Protein AF-A0A451A2F9-F1 (afdb_monomer_lite)

Structure (mmCIF, N/CA/C/O backbone):
data_AF-A0A451A2F9-F1
#
_entry.id   AF-A0A451A2F9-F1
#
loop_
_atom_site.group_PDB
_atom_site.id
_atom_site.type_symbol
_atom_site.label_atom_id
_atom_site.label_alt_id
_atom_site.label_comp_id
_atom_site.label_asym_id
_atom_site.label_entity_id
_atom_site.label_seq_id
_atom_site.pdbx_PDB_ins_code
_atom_site.Cartn_x
_atom_site.Cartn_y
_atom_site.Cartn_z
_atom_site.occupancy
_atom_site.B_iso_or_equiv
_atom_site.auth_seq_id
_atom_site.auth_comp_id
_atom_site.auth_asym_id
_atom_site.auth_atom_id
_atom_site.pdbx_PDB_model_num
ATOM 1 N N . MET A 1 1 ? -112.241 -19.550 176.384 1.00 46.16 1 MET A N 1
ATOM 2 C CA . MET A 1 1 ? -113.035 -20.553 177.137 1.00 46.16 1 MET A CA 1
ATOM 3 C C . MET A 1 1 ? -113.173 -20.049 178.561 1.00 46.16 1 MET A C 1
ATOM 5 O O . MET A 1 1 ? -112.266 -19.333 178.970 1.00 46.16 1 MET A O 1
ATOM 9 N N . PRO A 1 2 ? -114.298 -20.302 179.256 1.00 43.31 2 PRO A N 1
ATOM 10 C CA . PRO A 1 2 ? -114.587 -19.629 180.514 1.00 43.31 2 PRO A CA 1
ATOM 11 C C . PRO A 1 2 ? -113.474 -19.958 181.503 1.00 43.31 2 PRO A C 1
ATOM 13 O O . PRO A 1 2 ? -113.137 -21.129 181.680 1.00 43.31 2 PRO A O 1
ATOM 16 N N . THR A 1 3 ? -112.891 -18.917 182.098 1.00 51.66 3 THR A N 1
ATOM 17 C CA . THR A 1 3 ? -112.155 -19.012 183.354 1.00 51.66 3 THR A CA 1
ATOM 18 C C . THR A 1 3 ? -112.992 -19.906 184.251 1.00 51.66 3 THR A C 1
ATOM 20 O O . THR A 1 3 ? -114.132 -19.566 184.569 1.00 51.66 3 THR A O 1
ATOM 23 N N . ALA A 1 4 ? -112.500 -21.112 184.545 1.00 53.78 4 ALA A N 1
ATOM 24 C CA . ALA A 1 4 ? -113.152 -21.966 185.517 1.00 53.78 4 ALA A CA 1
ATOM 25 C C . ALA A 1 4 ? -113.105 -21.163 186.812 1.00 53.78 4 ALA A C 1
ATOM 27 O O . ALA A 1 4 ? -112.044 -21.056 187.419 1.00 53.78 4 ALA A O 1
ATOM 28 N N . ALA A 1 5 ? -114.210 -20.476 187.123 1.00 56.47 5 ALA A N 1
ATOM 29 C CA . ALA A 1 5 ? -114.304 -19.598 188.269 1.00 56.47 5 ALA A CA 1
ATOM 30 C C . ALA A 1 5 ? -113.934 -20.468 189.452 1.00 56.47 5 ALA A C 1
ATOM 32 O O . ALA A 1 5 ? -114.645 -21.430 189.752 1.00 56.47 5 ALA A O 1
ATOM 33 N N . PHE A 1 6 ? -112.752 -20.208 190.008 1.00 66.31 6 PHE A N 1
ATOM 34 C CA . PHE A 1 6 ? -112.231 -21.022 191.075 1.00 66.31 6 PHE A CA 1
ATOM 35 C C . PHE A 1 6 ? -113.245 -20.940 192.207 1.00 66.31 6 PHE A C 1
ATOM 37 O O . PHE A 1 6 ? -113.448 -19.879 192.803 1.00 66.31 6 PHE A O 1
ATOM 44 N N . ASP A 1 7 ? -113.970 -22.038 192.409 1.00 71.31 7 ASP A N 1
ATOM 45 C CA . ASP A 1 7 ? -115.039 -22.101 193.385 1.00 71.31 7 ASP A CA 1
ATOM 46 C C . ASP A 1 7 ? -114.384 -22.209 194.752 1.00 71.31 7 ASP A C 1
ATOM 48 O O . ASP A 1 7 ? -114.129 -23.300 195.275 1.00 71.31 7 ASP A O 1
ATOM 52 N N . THR A 1 8 ? -114.089 -21.029 195.295 1.00 66.25 8 THR A N 1
ATOM 53 C CA . THR A 1 8 ? -113.540 -20.836 196.633 1.00 66.25 8 THR A CA 1
ATOM 54 C C . THR A 1 8 ? -114.280 -21.726 197.627 1.00 66.25 8 THR A C 1
ATOM 56 O O . THR A 1 8 ? -113.644 -22.393 198.425 1.00 66.25 8 THR A O 1
ATOM 59 N N . LEU A 1 9 ? -115.606 -21.862 197.507 1.00 65.31 9 LEU A N 1
ATOM 60 C CA . LEU A 1 9 ? -116.447 -22.588 198.455 1.00 65.31 9 LEU A CA 1
ATOM 61 C C . LEU A 1 9 ? -116.196 -24.099 198.430 1.00 65.31 9 LEU A C 1
ATOM 63 O O . LEU A 1 9 ? -116.117 -24.744 199.479 1.00 65.31 9 LEU A O 1
ATOM 67 N N . ARG A 1 10 ? -116.041 -24.674 197.234 1.00 71.19 10 ARG A N 1
ATOM 68 C CA . ARG A 1 10 ? -115.746 -26.105 197.082 1.00 71.19 10 ARG A CA 1
ATOM 69 C C . ARG A 1 10 ? -114.319 -26.431 197.522 1.00 71.19 10 ARG A C 1
ATOM 71 O O . ARG A 1 10 ? -114.096 -27.484 198.118 1.00 71.19 10 ARG A O 1
ATOM 78 N N . PHE A 1 11 ? -113.377 -25.523 197.270 1.00 68.88 11 PHE A N 1
ATOM 79 C CA . PHE A 1 11 ? -111.975 -25.689 197.647 1.00 68.88 11 PHE A CA 1
ATOM 80 C C . PHE A 1 11 ? -111.733 -25.509 199.154 1.00 68.88 11 PHE A C 1
ATOM 82 O O . PHE A 1 11 ? -111.054 -26.344 199.751 1.00 68.88 11 PHE A O 1
ATOM 89 N N . THR A 1 12 ? -112.368 -24.526 199.806 1.00 68.94 12 THR A N 1
ATOM 90 C CA . THR A 1 12 ? -112.341 -24.388 201.275 1.00 68.94 12 THR A CA 1
ATOM 91 C C . THR A 1 12 ? -112.866 -25.654 201.942 1.00 68.94 12 THR A C 1
ATOM 93 O O . THR A 1 12 ? -112.258 -26.160 202.882 1.00 68.94 12 THR A O 1
ATOM 96 N N . LYS A 1 13 ? -113.963 -26.216 201.417 1.00 69.62 13 LYS A N 1
ATOM 97 C CA . LYS A 1 13 ? -114.575 -27.439 201.950 1.00 69.62 13 LYS A CA 1
ATOM 98 C C . LYS A 1 13 ? -113.625 -28.638 201.879 1.00 69.62 13 LYS A C 1
ATOM 100 O O . LYS A 1 13 ? -113.494 -29.369 202.852 1.00 69.62 13 LYS A O 1
ATOM 105 N N . HIS A 1 14 ? -112.889 -28.774 200.777 1.00 71.00 14 HIS A N 1
ATOM 106 C CA . HIS A 1 14 ? -111.874 -29.817 200.632 1.00 71.00 14 HIS A CA 1
ATOM 107 C C . HIS A 1 14 ? -110.682 -29.652 201.589 1.00 71.00 14 HIS A C 1
ATOM 109 O O . HIS A 1 14 ? -110.182 -30.649 202.109 1.00 71.00 14 HIS A O 1
ATOM 115 N N . LEU A 1 15 ? -110.231 -28.419 201.844 1.00 67.62 15 LEU A N 1
ATOM 116 C CA . LEU A 1 15 ? -109.148 -28.142 202.797 1.00 67.62 15 LEU A CA 1
ATOM 117 C C . LEU A 1 15 ? -109.575 -28.387 204.254 1.00 67.62 15 LEU A C 1
ATOM 119 O O . LEU A 1 15 ? -108.762 -28.820 205.071 1.00 67.62 15 LEU A O 1
ATOM 123 N N . VAL A 1 16 ? -110.851 -28.161 204.574 1.00 63.22 16 VAL A N 1
ATOM 124 C CA . VAL A 1 16 ? -111.432 -28.454 205.895 1.00 63.22 16 VAL A CA 1
ATOM 125 C C . VAL A 1 16 ? -111.573 -29.955 206.129 1.00 63.22 16 VAL A C 1
ATOM 127 O O . VAL A 1 16 ? -111.167 -30.437 207.185 1.00 63.22 16 VAL A O 1
ATOM 130 N N . ASP A 1 17 ? -112.082 -30.706 205.151 1.00 73.88 17 ASP A N 1
ATOM 131 C CA . ASP A 1 17 ? -112.248 -32.163 205.271 1.00 73.88 17 ASP A CA 1
ATOM 132 C C . ASP A 1 17 ? -110.896 -32.894 205.458 1.00 73.88 17 ASP A C 1
ATOM 134 O O . ASP A 1 17 ? -110.855 -34.019 205.953 1.00 73.88 17 ASP A O 1
ATOM 138 N N . ALA A 1 18 ? -109.776 -32.232 205.136 1.00 67.62 18 ALA A N 1
ATOM 139 C CA . ALA A 1 18 ? -108.408 -32.694 205.382 1.00 67.62 18 ALA A CA 1
ATOM 140 C C . ALA A 1 18 ? -107.827 -32.302 206.765 1.00 67.62 18 ALA A C 1
ATOM 142 O O . ALA A 1 18 ? -106.676 -32.631 207.054 1.00 67.62 18 ALA A O 1
ATOM 143 N N . GLY A 1 19 ? -108.594 -31.625 207.632 1.00 60.12 19 GLY A N 1
ATOM 144 C CA . GLY A 1 19 ? -108.232 -31.353 209.033 1.00 60.12 19 GLY A CA 1
ATOM 145 C C . GLY A 1 19 ? -107.694 -29.948 209.354 1.00 60.12 19 GLY A C 1
ATOM 146 O O . GLY A 1 19 ? -107.186 -29.742 210.457 1.00 60.12 19 GLY A O 1
ATOM 147 N N . MET A 1 20 ? -107.794 -28.969 208.444 1.00 68.06 20 MET A N 1
ATOM 148 C CA . MET A 1 20 ? -107.367 -27.579 208.696 1.00 68.06 20 MET A CA 1
ATOM 149 C C . MET A 1 20 ? -108.430 -26.749 209.440 1.00 68.06 20 MET A C 1
ATOM 151 O O . MET A 1 20 ? -109.627 -26.863 209.183 1.00 68.06 20 MET A O 1
ATOM 155 N N . ALA A 1 21 ? -107.995 -25.857 210.338 1.00 65.38 21 ALA A N 1
ATOM 156 C CA . ALA A 1 21 ? -108.890 -24.948 211.058 1.00 65.38 21 ALA A CA 1
ATOM 157 C C . ALA A 1 21 ? -109.562 -23.949 210.098 1.00 65.38 21 ALA A C 1
ATOM 159 O O . ALA A 1 21 ? -108.891 -23.367 209.251 1.00 65.38 21 ALA A O 1
ATOM 160 N N . LEU A 1 22 ? -110.867 -23.700 210.268 1.00 70.56 22 LEU A N 1
ATOM 161 C CA . LEU A 1 22 ? -111.708 -22.936 209.330 1.00 70.56 22 LEU A CA 1
ATOM 162 C C . LEU A 1 22 ? -111.105 -21.584 208.895 1.00 70.56 22 LEU A C 1
ATOM 164 O O . LEU A 1 22 ? -111.068 -21.300 207.706 1.00 70.56 22 LEU A O 1
ATOM 168 N N . LYS A 1 23 ? -110.545 -20.799 209.830 1.00 65.81 23 LYS A N 1
ATOM 169 C CA . LYS A 1 23 ? -109.864 -19.522 209.522 1.00 65.81 23 LYS A CA 1
ATOM 170 C C . LYS A 1 23 ? -108.647 -19.678 208.603 1.00 65.81 23 LYS A C 1
ATOM 172 O O . LYS A 1 23 ? -108.349 -18.782 207.827 1.00 65.81 23 LYS A O 1
ATOM 177 N N . ILE A 1 24 ? -107.927 -20.792 208.711 1.00 62.09 24 ILE A N 1
ATOM 178 C CA . ILE A 1 24 ? -106.762 -21.100 207.873 1.00 62.09 24 ILE A CA 1
ATOM 179 C C . ILE A 1 24 ? -107.228 -21.663 206.528 1.00 62.09 24 ILE A C 1
ATOM 181 O O . ILE A 1 24 ? -106.647 -21.325 205.504 1.00 62.09 24 ILE A O 1
ATOM 185 N N . ALA A 1 25 ? -108.294 -22.467 206.501 1.00 65.56 25 ALA A N 1
ATOM 186 C CA . ALA A 1 25 ? -108.869 -22.980 205.260 1.00 65.56 25 ALA A CA 1
ATOM 187 C C . ALA A 1 25 ? -109.476 -21.860 204.400 1.00 65.56 25 ALA A C 1
ATOM 189 O O . ALA A 1 25 ? -109.228 -21.837 203.197 1.00 65.56 25 ALA A O 1
ATOM 190 N N . GLU A 1 26 ? -110.209 -20.915 205.004 1.00 68.94 26 GLU A N 1
ATOM 191 C CA . GLU A 1 26 ? -110.671 -19.699 204.319 1.00 68.94 26 GLU A CA 1
ATOM 192 C C . GLU A 1 26 ? -109.478 -18.901 203.791 1.00 68.94 26 GLU A C 1
ATOM 194 O O . GLU A 1 26 ? -109.417 -18.662 202.591 1.00 68.94 26 GLU A O 1
ATOM 199 N N . ALA A 1 27 ? -108.468 -18.623 204.626 1.00 61.19 27 ALA A N 1
ATOM 200 C CA . ALA A 1 27 ? -107.262 -17.909 204.197 1.00 61.19 27 ALA A CA 1
ATOM 201 C C . ALA A 1 27 ? -106.480 -18.629 203.078 1.00 61.19 27 ALA A C 1
ATOM 203 O O . ALA A 1 27 ? -105.900 -17.981 202.214 1.00 61.19 27 ALA A O 1
ATOM 204 N N . THR A 1 28 ? -106.469 -19.965 203.055 1.00 62.22 28 THR A N 1
ATOM 205 C CA . THR A 1 28 ? -105.763 -20.757 202.030 1.00 62.22 28 THR A CA 1
ATOM 206 C C . THR A 1 28 ? -106.552 -20.815 200.723 1.00 62.22 28 THR A C 1
ATOM 208 O O . THR A 1 28 ? -105.966 -20.757 199.643 1.00 62.22 28 THR A O 1
ATOM 211 N N . ALA A 1 29 ? -107.881 -20.908 200.796 1.00 65.75 29 ALA A N 1
ATOM 212 C CA . ALA A 1 29 ? -108.735 -20.823 199.617 1.00 65.75 29 ALA A CA 1
ATOM 213 C C . ALA A 1 29 ? -108.722 -19.413 199.013 1.00 65.75 29 ALA A C 1
ATOM 215 O O . ALA A 1 29 ? -108.728 -19.273 197.790 1.00 65.75 29 ALA A O 1
ATOM 216 N N . GLU A 1 30 ? -108.642 -18.386 199.859 1.00 64.38 30 GLU A N 1
ATOM 217 C CA . GLU A 1 30 ? -108.494 -16.993 199.449 1.00 64.38 30 GLU A CA 1
ATOM 218 C C . GLU A 1 30 ? -107.115 -16.753 198.808 1.00 64.38 30 GLU A C 1
ATOM 220 O O . GLU A 1 30 ? -107.062 -16.248 197.689 1.00 64.38 30 GLU A O 1
ATOM 225 N N . ALA A 1 31 ? -106.027 -17.271 199.394 1.00 62.06 31 ALA A N 1
ATOM 226 C CA . ALA A 1 31 ? -104.686 -17.227 198.796 1.00 62.06 31 ALA A CA 1
ATOM 227 C C . ALA A 1 31 ? -104.577 -18.002 197.464 1.00 62.06 31 ALA A C 1
ATOM 229 O O . ALA A 1 31 ? -103.894 -17.556 196.543 1.00 62.06 31 ALA A O 1
ATOM 230 N N . PHE A 1 32 ? -105.255 -19.150 197.314 1.00 65.81 32 PHE A N 1
ATOM 231 C CA . PHE A 1 32 ? -105.267 -19.882 196.038 1.00 65.81 32 PHE A CA 1
ATOM 232 C C . PHE A 1 32 ? -106.096 -19.157 194.974 1.00 65.81 32 PHE A C 1
ATOM 234 O O . PHE A 1 32 ? -105.711 -19.133 193.806 1.00 65.81 32 PHE A O 1
ATOM 241 N N . LYS A 1 33 ? -107.223 -18.544 195.359 1.00 67.75 33 LYS A N 1
ATOM 242 C CA . LYS A 1 33 ? -108.003 -17.700 194.448 1.00 67.75 33 LYS A CA 1
ATOM 243 C C . LYS A 1 33 ? -107.161 -16.524 193.946 1.00 67.75 33 LYS A C 1
ATOM 245 O O . LYS A 1 33 ? -107.204 -16.238 192.752 1.00 67.75 33 LYS A O 1
ATOM 250 N N . GLU A 1 34 ? -106.381 -15.904 194.829 1.00 62.16 34 GLU A N 1
ATOM 251 C CA . GLU A 1 34 ? -105.467 -14.806 194.497 1.00 62.16 34 GLU A CA 1
ATOM 252 C C . GLU A 1 34 ? -104.353 -15.277 193.538 1.00 62.16 34 GLU A C 1
ATOM 254 O O . GLU A 1 34 ? -104.228 -14.740 192.437 1.00 62.16 34 GLU A O 1
ATOM 259 N N . ALA A 1 35 ? -103.664 -16.384 193.844 1.00 60.75 35 ALA A N 1
ATOM 260 C CA . ALA A 1 35 ? -102.632 -16.962 192.971 1.00 60.75 35 ALA A CA 1
ATOM 261 C C . ALA A 1 35 ? -103.170 -17.444 191.607 1.00 60.75 35 ALA A C 1
ATOM 263 O O . ALA A 1 35 ? -102.496 -17.333 190.584 1.00 60.75 35 ALA A O 1
ATOM 264 N N . SER A 1 36 ? -104.400 -17.967 191.564 1.00 59.41 36 SER A N 1
ATOM 265 C CA . SER A 1 36 ? -105.044 -18.397 190.317 1.00 59.41 36 SER A CA 1
ATOM 266 C C . SER A 1 36 ? -105.533 -17.225 189.461 1.00 59.41 36 SER A C 1
ATOM 268 O O . SER A 1 36 ? -105.782 -17.435 188.274 1.00 59.41 36 SER A O 1
ATOM 270 N N . SER A 1 37 ? -105.703 -16.028 190.029 1.00 59.81 37 SER A N 1
ATOM 271 C CA . SER A 1 37 ? -106.072 -14.828 189.268 1.00 59.81 37 SER A CA 1
ATOM 272 C C . SER A 1 37 ? -104.880 -14.110 188.624 1.00 59.81 37 SER A C 1
ATOM 274 O O . SER A 1 37 ? -105.091 -13.322 187.707 1.00 59.81 37 SER A O 1
ATOM 276 N N . GLU A 1 38 ? -103.647 -14.414 189.045 1.00 57.16 38 GLU A N 1
ATOM 277 C CA . GLU A 1 38 ? -102.418 -13.828 188.481 1.00 57.16 38 GLU A CA 1
ATOM 278 C C . GLU A 1 38 ? -101.823 -14.619 187.297 1.00 57.16 38 GLU A C 1
ATOM 280 O O . GLU A 1 38 ? -100.952 -14.110 186.593 1.00 57.16 38 GLU A O 1
ATOM 285 N N . ALA A 1 39 ? -102.285 -15.845 187.029 1.00 60.06 39 ALA A N 1
ATOM 286 C CA . ALA A 1 39 ? -101.851 -16.621 185.868 1.00 60.06 39 ALA A CA 1
ATOM 287 C C . ALA A 1 39 ? -102.751 -16.340 184.649 1.00 60.06 39 ALA A C 1
ATOM 289 O O . ALA A 1 39 ? -103.914 -16.741 184.643 1.00 60.06 39 ALA A O 1
ATOM 290 N N . ASP A 1 40 ? -102.205 -15.704 183.604 1.00 58.38 40 ASP A N 1
ATOM 291 C CA . ASP A 1 40 ? -102.887 -15.457 182.320 1.00 58.38 40 ASP A CA 1
ATOM 292 C C . ASP A 1 40 ? -102.388 -16.439 181.228 1.00 58.38 40 ASP A C 1
ATOM 294 O O . ASP A 1 40 ? -101.374 -16.186 180.571 1.00 58.38 40 ASP A O 1
ATOM 298 N N . PRO A 1 41 ? -103.000 -17.630 181.069 1.00 64.38 41 PRO A N 1
ATOM 299 C CA . PRO A 1 41 ? -102.570 -18.624 180.088 1.00 64.38 41 PRO A CA 1
ATOM 300 C C . PRO A 1 41 ? -102.963 -18.239 178.653 1.00 64.38 41 PRO A C 1
ATOM 302 O O . PRO A 1 41 ? -104.096 -17.840 178.388 1.00 64.38 41 PRO A O 1
ATOM 305 N N . ALA A 1 42 ? -102.037 -18.452 177.711 1.00 64.31 42 ALA A N 1
ATOM 306 C CA . ALA A 1 42 ? -102.229 -18.181 176.285 1.00 64.31 42 ALA A CA 1
ATOM 307 C C . ALA A 1 42 ? -103.520 -18.805 175.723 1.00 64.31 42 ALA A C 1
ATOM 309 O O . ALA A 1 42 ? -103.906 -19.935 176.047 1.00 64.31 42 ALA A O 1
ATOM 310 N N . THR A 1 43 ? -104.182 -18.055 174.847 1.00 64.19 43 THR A N 1
ATOM 311 C CA . THR A 1 43 ? -105.525 -18.357 174.358 1.00 64.19 43 THR A CA 1
ATOM 312 C C . THR A 1 43 ? -105.496 -19.167 173.060 1.00 64.19 43 THR A C 1
ATOM 314 O O . THR A 1 43 ? -104.494 -19.265 172.355 1.00 64.19 43 THR A O 1
ATOM 317 N N . ARG A 1 44 ? -106.642 -19.744 172.679 1.00 71.06 44 ARG A N 1
ATOM 318 C CA . ARG A 1 44 ? -106.803 -20.446 171.392 1.00 71.06 44 ARG A CA 1
ATOM 319 C C . ARG A 1 44 ? -106.508 -19.541 170.183 1.00 71.06 44 ARG A C 1
ATOM 321 O O . ARG A 1 44 ? -106.037 -20.035 169.165 1.00 71.06 44 ARG A O 1
ATOM 328 N N . GLN A 1 45 ? -106.754 -18.237 170.318 1.00 72.25 45 GLN A N 1
ATOM 329 C CA . GLN A 1 45 ? -106.509 -17.247 169.271 1.00 72.25 45 GLN A CA 1
ATOM 330 C C . GLN A 1 45 ? -105.006 -17.066 168.997 1.00 72.25 45 GLN A C 1
ATOM 332 O O . GLN A 1 45 ? -104.612 -16.917 167.841 1.00 72.25 45 GLN A O 1
ATOM 337 N N . ASP A 1 46 ? -104.162 -17.180 170.028 1.00 76.81 46 ASP A N 1
ATOM 338 C CA . ASP A 1 46 ? -102.701 -17.133 169.883 1.00 76.81 46 ASP A CA 1
ATOM 339 C C . ASP A 1 46 ? -102.177 -18.342 169.085 1.00 76.81 46 ASP A C 1
ATOM 341 O O . ASP A 1 46 ? -101.302 -18.202 168.230 1.00 76.81 46 ASP A O 1
ATOM 345 N N . ILE A 1 47 ? -102.768 -19.528 169.286 1.00 77.06 47 ILE A N 1
ATOM 346 C CA . ILE A 1 47 ? -102.423 -20.749 168.534 1.00 77.06 47 ILE A CA 1
ATOM 347 C C . ILE A 1 47 ? -102.895 -20.663 167.077 1.00 77.06 47 ILE A C 1
ATOM 349 O O . ILE A 1 47 ? -102.143 -21.031 166.173 1.00 77.06 47 ILE A O 1
ATOM 353 N N . GLU A 1 48 ? -104.108 -20.160 166.830 1.00 73.81 48 GLU A N 1
ATOM 354 C CA . GLU A 1 48 ? -104.627 -19.958 165.468 1.00 73.81 48 GLU A CA 1
ATOM 355 C C . GLU A 1 48 ? -103.780 -18.932 164.689 1.00 73.81 48 GLU A C 1
ATOM 357 O O . GLU A 1 48 ? -103.485 -19.149 163.512 1.00 73.81 48 GLU A O 1
ATOM 362 N N . SER A 1 49 ? -103.293 -17.876 165.353 1.00 80.31 49 SER A N 1
ATOM 363 C CA . SER A 1 49 ? -102.341 -16.909 164.780 1.00 80.31 49 SER A CA 1
ATOM 364 C C . SER A 1 49 ? -101.013 -17.566 164.377 1.00 80.31 49 SER A C 1
ATOM 366 O O . SER A 1 49 ? -100.540 -17.402 163.248 1.00 80.31 49 SER A O 1
ATOM 368 N N . VAL A 1 50 ? -100.433 -18.391 165.257 1.00 80.31 50 VAL A N 1
ATOM 369 C CA . VAL A 1 50 ? -99.195 -19.130 164.953 1.00 80.31 50 VAL A CA 1
ATOM 370 C C . VAL A 1 50 ? -99.403 -20.137 163.816 1.00 80.31 50 VAL A C 1
ATOM 372 O O . VAL A 1 50 ? -98.542 -20.247 162.942 1.00 80.31 50 VAL A O 1
ATOM 375 N N . GLN A 1 51 ? -100.542 -20.833 163.764 1.00 76.88 51 GLN A N 1
ATOM 376 C CA . GLN A 1 51 ? -100.885 -21.708 162.636 1.00 76.88 51 GLN A CA 1
ATOM 377 C C . GLN A 1 51 ? -100.995 -20.937 161.316 1.00 76.88 51 GLN A C 1
ATOM 379 O O . GLN A 1 51 ? -100.458 -21.396 160.306 1.00 76.88 51 GLN A O 1
ATOM 384 N N . GLY A 1 52 ? -101.630 -19.761 161.328 1.00 79.75 52 GLY A N 1
ATOM 385 C CA . GLY A 1 52 ? -101.699 -18.876 160.164 1.00 79.75 52 GLY A CA 1
ATOM 386 C C . GLY A 1 52 ? -100.311 -18.485 159.648 1.00 79.75 52 GLY A C 1
ATOM 387 O O . GLY A 1 52 ? -100.034 -18.621 158.456 1.00 79.75 52 GLY A O 1
ATOM 388 N N . ASN A 1 53 ? -99.401 -18.100 160.548 1.00 82.12 53 ASN A N 1
ATOM 389 C CA . ASN A 1 53 ? -98.015 -17.776 160.196 1.00 82.12 53 ASN A CA 1
ATOM 390 C C . ASN A 1 53 ? -97.259 -18.987 159.622 1.00 82.12 53 ASN A C 1
ATOM 392 O O . ASN A 1 53 ? -96.510 -18.842 158.658 1.00 82.12 53 ASN A O 1
ATOM 396 N N . ILE A 1 54 ? -97.467 -20.190 160.171 1.00 82.06 54 ILE A N 1
ATOM 397 C CA . ILE A 1 54 ? -96.850 -21.424 159.655 1.00 82.06 54 ILE A CA 1
ATOM 398 C C . ILE A 1 54 ? -97.327 -21.727 158.229 1.00 82.06 54 ILE A C 1
ATOM 400 O O . ILE A 1 54 ? -96.509 -22.081 157.377 1.00 82.06 54 ILE A O 1
ATOM 404 N N . GLU A 1 55 ? -98.621 -21.572 157.941 1.00 79.81 55 GLU A N 1
ATOM 405 C CA . GLU A 1 55 ? -99.141 -21.761 156.580 1.00 79.81 55 GLU A CA 1
ATOM 406 C C . GLU A 1 55 ? -98.622 -20.686 155.614 1.00 79.81 55 GLU A C 1
ATOM 408 O O . GLU A 1 55 ? -98.259 -20.998 154.477 1.00 79.81 55 GLU A O 1
ATOM 413 N N . GLN A 1 56 ? -98.466 -19.442 156.074 1.00 79.88 56 GLN A N 1
ATOM 414 C CA . GLN A 1 56 ? -97.850 -18.381 155.275 1.00 79.88 56 GLN A CA 1
ATOM 415 C C . GLN A 1 56 ? -96.372 -18.680 154.963 1.00 79.88 56 GLN A C 1
ATOM 417 O O . GLN A 1 56 ? -95.935 -18.525 153.820 1.00 79.88 56 GLN A O 1
ATOM 422 N N . VAL A 1 57 ? -95.614 -19.186 155.942 1.00 83.31 57 VAL A N 1
ATOM 423 C CA . VAL A 1 57 ? -94.221 -19.628 155.756 1.00 83.31 57 VAL A CA 1
ATOM 424 C C . VAL A 1 57 ? -94.137 -20.803 154.783 1.00 83.31 57 VAL A C 1
ATOM 426 O O . VAL A 1 57 ? -93.286 -20.788 153.895 1.00 83.31 57 VAL A O 1
ATOM 429 N N . LYS A 1 58 ? -95.031 -21.796 154.875 1.00 79.19 58 LYS A N 1
ATOM 430 C CA . LYS A 1 58 ? -95.105 -22.882 153.880 1.00 79.19 58 LYS A CA 1
ATOM 431 C C . LYS A 1 58 ? -95.366 -22.348 152.473 1.00 79.19 58 LYS A C 1
ATOM 433 O O . LYS A 1 58 ? -94.725 -22.805 151.527 1.00 79.19 58 LYS A O 1
ATOM 438 N N . GLY A 1 59 ? -96.272 -21.379 152.335 1.00 80.50 59 GLY A N 1
ATOM 439 C CA . GLY A 1 59 ? -96.518 -20.680 151.074 1.00 80.50 59 GLY A CA 1
ATOM 440 C C . GLY A 1 59 ? -95.248 -20.025 150.524 1.00 80.50 59 GLY A C 1
ATOM 441 O O . GLY A 1 59 ? -94.887 -20.262 149.372 1.00 80.50 59 GLY A O 1
ATOM 442 N N . GLY A 1 60 ? -94.520 -19.289 151.368 1.00 83.50 60 GLY A N 1
ATOM 443 C CA . GLY A 1 60 ? -93.234 -18.678 151.015 1.00 83.50 60 GLY A CA 1
ATOM 444 C C . GLY A 1 60 ? -92.169 -19.698 150.601 1.00 83.50 60 GLY A C 1
ATOM 445 O O . GLY A 1 60 ? -91.500 -19.509 149.589 1.00 83.50 60 GLY A O 1
ATOM 446 N N . ILE A 1 61 ? -92.053 -20.821 151.316 1.00 84.19 61 ILE A N 1
ATOM 447 C CA . ILE A 1 61 ? -91.125 -21.911 150.969 1.00 84.19 61 ILE A CA 1
ATOM 448 C C . ILE A 1 61 ? -91.461 -22.508 149.596 1.00 84.19 61 ILE A C 1
ATOM 450 O O . ILE A 1 61 ? -90.556 -22.791 148.811 1.00 84.19 61 ILE A O 1
ATOM 454 N N . ASN A 1 62 ? -92.746 -22.687 149.281 1.00 82.44 62 ASN A N 1
ATOM 455 C CA . ASN A 1 62 ? -93.165 -23.200 147.976 1.00 82.44 62 ASN A CA 1
ATOM 456 C C . ASN A 1 62 ? -92.839 -22.226 146.835 1.00 82.44 62 ASN A C 1
ATOM 458 O O . ASN A 1 62 ? -92.418 -22.681 145.772 1.00 82.44 62 ASN A O 1
ATOM 462 N N . LEU A 1 63 ? -92.978 -20.914 147.058 1.00 85.06 63 LEU A N 1
ATOM 463 C CA . LEU A 1 63 ? -92.561 -19.893 146.090 1.00 85.06 63 LEU A CA 1
ATOM 464 C C . LEU A 1 63 ? -91.047 -19.932 145.858 1.00 85.06 63 LEU A C 1
ATOM 466 O O . LEU A 1 63 ? -90.616 -20.085 144.721 1.00 85.06 63 LEU A O 1
ATOM 470 N N . VAL A 1 64 ? -90.252 -19.931 146.933 1.00 86.25 64 VAL A N 1
ATOM 471 C CA . VAL A 1 64 ? -88.783 -20.030 146.846 1.00 86.25 64 VAL A CA 1
ATOM 472 C C . VAL A 1 64 ? -88.354 -21.302 146.116 1.00 86.25 64 VAL A C 1
ATOM 474 O O . VAL A 1 64 ? -87.422 -21.283 145.319 1.00 86.25 64 VAL A O 1
ATOM 477 N N . LYS A 1 65 ? -89.040 -22.426 146.341 1.00 83.69 65 LYS A N 1
ATOM 478 C CA . LYS A 1 65 ? -88.778 -23.669 145.607 1.00 83.69 65 LYS A CA 1
ATOM 479 C C . LYS A 1 65 ? -89.053 -23.518 144.106 1.00 83.69 65 LYS A C 1
ATOM 481 O O . LYS A 1 65 ? -88.286 -24.045 143.303 1.00 83.69 65 LYS A O 1
ATOM 486 N N . GLY A 1 66 ? -90.125 -22.816 143.740 1.00 86.56 66 GLY A N 1
ATOM 487 C CA . GLY A 1 66 ? -90.429 -22.467 142.352 1.00 86.56 66 GLY A CA 1
ATOM 488 C C . GLY A 1 66 ? -89.325 -21.621 141.719 1.00 86.56 66 GLY A C 1
ATOM 489 O O . GLY A 1 66 ? -88.826 -21.982 140.654 1.00 86.56 66 GLY A O 1
ATOM 490 N N . ASP A 1 67 ? -88.877 -20.573 142.412 1.00 89.81 67 ASP A N 1
ATOM 491 C CA . ASP A 1 67 ? -87.778 -19.713 141.956 1.00 89.81 67 ASP A CA 1
ATOM 492 C C . ASP A 1 67 ? -86.482 -20.510 141.773 1.00 89.81 67 ASP A C 1
ATOM 494 O O . ASP A 1 67 ? -85.798 -20.364 140.764 1.00 89.81 67 ASP A O 1
ATOM 498 N N . VAL A 1 68 ? -86.163 -21.415 142.705 1.00 89.12 68 VAL A N 1
ATOM 499 C CA . VAL A 1 68 ? -84.988 -22.295 142.605 1.00 89.12 68 VAL A CA 1
ATOM 500 C C . VAL A 1 68 ? -85.067 -23.202 141.377 1.00 89.12 68 VAL A C 1
ATOM 502 O O . VAL A 1 68 ? -84.065 -23.364 140.679 1.00 89.12 68 VAL A O 1
ATOM 505 N N . GLU A 1 69 ? -86.229 -23.789 141.082 1.00 87.06 69 GLU A N 1
ATOM 506 C CA . GLU A 1 69 ? -86.392 -24.601 139.869 1.00 87.06 69 GLU A CA 1
ATOM 507 C C . GLU A 1 69 ? -86.330 -23.749 138.590 1.00 87.06 69 GLU A C 1
ATOM 509 O O . GLU A 1 69 ? -85.733 -24.194 137.607 1.00 87.06 69 GLU A O 1
ATOM 514 N N . SER A 1 70 ? -86.847 -22.514 138.610 1.00 89.88 70 SER A N 1
ATOM 515 C CA . SER A 1 70 ? -86.707 -21.561 137.497 1.00 89.88 70 SER A CA 1
ATOM 516 C C . SER A 1 70 ? -85.242 -21.207 137.248 1.00 89.88 70 SER A C 1
ATOM 518 O O . SER A 1 70 ? -84.740 -21.395 136.142 1.00 89.88 70 SER A O 1
ATOM 520 N N . ILE A 1 71 ? -84.517 -20.808 138.296 1.00 91.69 71 ILE A N 1
ATOM 521 C CA . ILE A 1 71 ? -83.083 -20.487 138.246 1.00 91.69 71 ILE A CA 1
ATOM 522 C C . ILE A 1 71 ? -82.285 -21.681 137.720 1.00 91.69 71 ILE A C 1
ATOM 524 O O . ILE A 1 71 ? -81.356 -21.530 136.932 1.00 91.69 71 ILE A O 1
ATOM 528 N N . LYS A 1 72 ? -82.647 -22.902 138.116 1.00 88.38 72 LYS A N 1
ATOM 529 C CA . LYS A 1 72 ? -82.010 -24.122 137.610 1.00 88.38 72 LYS A CA 1
ATOM 530 C C . LYS A 1 72 ? -82.292 -24.354 136.122 1.00 88.38 72 LYS A C 1
ATOM 532 O O . LYS A 1 72 ? -81.458 -24.947 135.436 1.00 88.38 72 LYS A O 1
ATOM 537 N N . GLY A 1 73 ? -83.457 -23.938 135.630 1.00 89.75 73 GLY A N 1
ATOM 538 C CA . GLY A 1 73 ? -83.774 -23.870 134.204 1.00 89.75 73 GLY A CA 1
ATOM 539 C C . GLY A 1 73 ? -82.869 -22.877 133.478 1.00 89.75 73 GLY A C 1
ATOM 540 O O . GLY A 1 73 ? -82.176 -23.267 132.539 1.00 89.75 73 GLY A O 1
ATOM 541 N N . ASP A 1 74 ? -82.786 -21.648 133.981 1.00 93.56 74 ASP A N 1
ATOM 542 C CA . ASP A 1 74 ? -81.952 -20.586 133.406 1.00 93.56 74 ASP A CA 1
ATOM 543 C C . ASP A 1 74 ? -80.469 -20.975 133.384 1.00 93.56 74 ASP A C 1
ATOM 545 O O . ASP A 1 74 ? -79.801 -20.831 132.364 1.00 93.56 74 ASP A O 1
ATOM 549 N N . ILE A 1 75 ? -79.959 -21.579 134.463 1.00 91.94 75 ILE A N 1
ATOM 550 C CA . ILE A 1 75 ? -78.584 -22.099 134.532 1.00 91.94 75 ILE A CA 1
ATOM 551 C C . ILE A 1 75 ? -78.327 -23.139 133.433 1.00 91.94 75 ILE A C 1
ATOM 553 O O . ILE A 1 75 ? -77.234 -23.174 132.865 1.00 91.94 75 ILE A O 1
ATOM 557 N N . ARG A 1 76 ? -79.306 -23.998 133.115 1.00 90.31 76 ARG A N 1
ATOM 558 C CA . ARG A 1 76 ? -79.160 -24.971 132.020 1.00 90.31 76 ARG A CA 1
ATOM 559 C C . ARG A 1 76 ? -79.128 -24.292 130.654 1.00 90.31 76 ARG A C 1
ATOM 561 O O . ARG A 1 76 ? -78.328 -24.713 129.824 1.00 90.31 76 ARG A O 1
ATOM 568 N N . LEU A 1 77 ? -79.953 -23.269 130.432 1.00 91.94 77 LEU A N 1
ATOM 569 C CA . LEU A 1 77 ? -79.948 -22.499 129.184 1.00 91.94 77 LEU A CA 1
ATOM 570 C C . LEU A 1 77 ? -78.621 -21.764 129.000 1.00 91.94 77 LEU A C 1
ATOM 572 O O . LEU A 1 77 ? -77.955 -21.964 127.990 1.00 91.94 77 LEU A O 1
ATOM 576 N N . VAL A 1 78 ? -78.173 -21.037 130.026 1.00 93.44 78 VAL A N 1
ATOM 577 C CA . VAL A 1 78 ? -76.879 -20.339 130.022 1.00 93.44 78 VAL A CA 1
ATOM 578 C C . VAL A 1 78 ? -75.733 -21.310 129.752 1.00 93.44 78 VAL A C 1
ATOM 580 O O . VAL A 1 78 ? -74.824 -20.994 128.990 1.00 93.44 78 VAL A O 1
ATOM 583 N N . LYS A 1 79 ? -75.767 -22.514 130.334 1.00 92.50 79 LYS A N 1
ATOM 584 C CA . LYS A 1 79 ? -74.764 -23.545 130.047 1.00 92.50 79 LYS A CA 1
ATOM 585 C C . LYS A 1 79 ? -74.762 -23.948 128.566 1.00 92.50 79 LYS A C 1
ATOM 587 O O . LYS A 1 79 ? -73.684 -24.056 127.988 1.00 92.50 79 LYS A O 1
ATOM 592 N N . GLY A 1 80 ? -75.935 -24.141 127.964 1.00 92.00 80 GLY A N 1
ATOM 593 C CA . GLY A 1 80 ? -76.061 -24.427 126.532 1.00 92.00 80 GLY A CA 1
ATOM 594 C C . GLY A 1 80 ? -75.536 -23.287 125.656 1.00 92.00 80 GLY A C 1
ATOM 595 O O . GLY A 1 80 ? -74.792 -23.535 124.708 1.00 92.00 80 GLY A O 1
ATOM 596 N N . ASP A 1 81 ? -75.836 -22.037 126.013 1.00 95.19 81 ASP A N 1
ATOM 597 C CA . ASP A 1 81 ? -75.316 -20.859 125.311 1.00 95.19 81 ASP A CA 1
ATOM 598 C C . ASP A 1 81 ? -73.787 -20.780 125.403 1.00 95.19 81 ASP A C 1
ATOM 600 O O . ASP A 1 81 ? -73.121 -20.536 124.397 1.00 95.19 81 ASP A O 1
ATOM 604 N N . VAL A 1 82 ? -73.207 -21.049 126.580 1.00 94.69 82 VAL A N 1
ATOM 605 C CA . VAL A 1 82 ? -71.747 -21.114 126.764 1.00 94.69 82 VAL A CA 1
ATOM 606 C C . VAL A 1 82 ? -71.128 -22.213 125.898 1.00 94.69 82 VAL A C 1
ATOM 608 O O . VAL A 1 82 ? -70.108 -21.974 125.251 1.00 94.69 82 VAL A O 1
ATOM 611 N N . GLU A 1 83 ? -71.739 -23.398 125.840 1.00 93.38 83 GLU A N 1
ATOM 612 C CA . GLU A 1 83 ? -71.282 -24.499 124.980 1.00 93.38 83 GLU A CA 1
ATOM 613 C C . GLU A 1 83 ? -71.353 -24.118 123.488 1.00 93.38 83 GLU A C 1
ATOM 615 O O . GLU A 1 83 ? -70.400 -24.359 122.742 1.00 93.38 83 GLU A O 1
ATOM 620 N N . SER A 1 84 ? -72.425 -23.445 123.059 1.00 94.00 84 SER A N 1
ATOM 621 C CA . SER A 1 84 ? -72.581 -22.940 121.688 1.00 94.00 84 SER A CA 1
ATOM 622 C C . SER A 1 84 ? -71.545 -21.864 121.345 1.00 94.00 84 SER A C 1
ATOM 624 O O . SER A 1 84 ? -70.915 -21.910 120.286 1.00 94.00 84 SER A O 1
ATOM 626 N N . VAL A 1 85 ? -71.325 -20.901 122.244 1.00 95.00 85 VAL A N 1
ATOM 627 C CA . VAL A 1 85 ? -70.298 -19.860 122.084 1.00 95.00 85 VAL A CA 1
ATOM 628 C C . VAL A 1 85 ? -68.911 -20.489 121.989 1.00 95.00 85 VAL A C 1
ATOM 630 O O . VAL A 1 85 ? -68.131 -20.104 121.120 1.00 95.00 85 VAL A O 1
ATOM 633 N N . GLN A 1 86 ? -68.611 -21.495 122.813 1.00 93.94 86 GLN A N 1
ATOM 634 C CA . GLN A 1 86 ? -67.344 -22.220 122.740 1.00 93.94 86 GLN A CA 1
ATOM 635 C C . GLN A 1 86 ? -67.168 -22.929 121.387 1.00 93.94 86 GLN A C 1
ATOM 637 O O . GLN A 1 86 ? -66.072 -22.906 120.823 1.00 93.94 86 GLN A O 1
ATOM 642 N N . GLY A 1 87 ? -68.239 -23.514 120.840 1.00 93.88 87 GLY A N 1
ATOM 643 C CA . GLY A 1 87 ? -68.253 -24.084 119.491 1.00 93.88 87 GLY A CA 1
ATOM 644 C C . GLY A 1 87 ? -67.922 -23.048 118.414 1.00 93.88 87 GLY A C 1
ATOM 645 O O . GLY A 1 87 ? -67.015 -23.263 117.610 1.00 93.88 87 GLY A O 1
ATOM 646 N N . ASN A 1 88 ? -68.579 -21.887 118.453 1.00 96.06 88 ASN A N 1
ATOM 647 C CA . ASN A 1 88 ? -68.320 -20.786 117.520 1.00 96.06 88 ASN A CA 1
ATOM 648 C C . ASN A 1 88 ? -66.891 -20.237 117.644 1.00 96.06 88 ASN A C 1
ATOM 650 O O . ASN A 1 88 ? -66.255 -19.956 116.632 1.00 96.06 88 ASN A O 1
ATOM 654 N N . ILE A 1 89 ? -66.357 -20.125 118.866 1.00 95.75 89 ILE A N 1
ATOM 655 C CA . ILE A 1 89 ? -64.962 -19.720 119.106 1.00 95.75 89 ILE A CA 1
ATOM 656 C C . ILE A 1 89 ? -63.991 -20.716 118.462 1.00 95.75 89 ILE A C 1
ATOM 658 O O . ILE A 1 89 ? -63.002 -20.305 117.853 1.00 95.75 89 ILE A O 1
ATOM 662 N N . ASN A 1 90 ? -64.266 -22.017 118.570 1.00 94.12 90 ASN A N 1
ATOM 663 C CA . ASN A 1 90 ? -63.427 -23.045 117.959 1.00 94.12 90 ASN A CA 1
ATOM 664 C C . ASN A 1 90 ? -63.475 -22.984 116.423 1.00 94.12 90 ASN A C 1
ATOM 666 O O . ASN A 1 90 ? -62.426 -23.110 115.793 1.00 94.12 90 ASN A O 1
ATOM 670 N N . LEU A 1 91 ? -64.651 -22.746 115.829 1.00 94.94 91 LEU A N 1
ATOM 671 C CA . LEU A 1 91 ? -64.796 -22.552 114.379 1.00 94.94 91 LEU A CA 1
ATOM 672 C C . LEU A 1 91 ? -64.043 -21.307 113.898 1.00 94.94 91 LEU A C 1
ATOM 674 O O . LEU A 1 91 ? -63.194 -21.416 113.020 1.00 94.94 91 LEU A O 1
ATOM 678 N N . LEU A 1 92 ? -64.255 -20.158 114.550 1.00 95.38 92 LEU A N 1
ATOM 679 C CA . LEU A 1 92 ? -63.553 -18.911 114.228 1.00 95.38 92 LEU A CA 1
ATOM 680 C C . LEU A 1 92 ? -62.034 -19.055 114.336 1.00 95.38 92 LEU A C 1
ATOM 682 O O . LEU A 1 92 ? -61.296 -18.473 113.547 1.00 95.38 92 LEU A O 1
ATOM 686 N N . ARG A 1 93 ? -61.542 -19.836 115.303 1.00 94.81 93 ARG A N 1
ATOM 687 C CA . ARG A 1 93 ? -60.110 -20.133 115.412 1.00 94.81 93 ARG A CA 1
ATOM 688 C C . ARG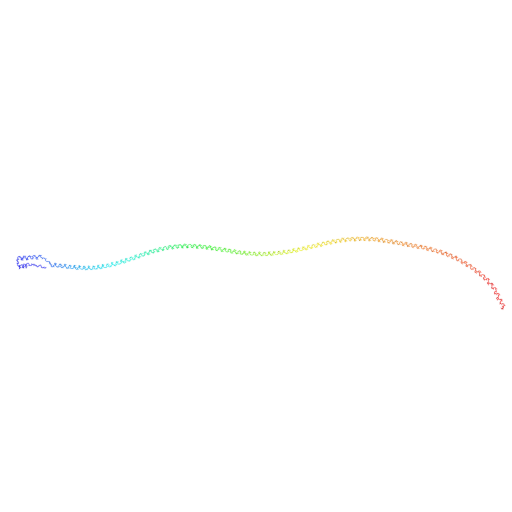 A 1 93 ? -59.598 -20.914 114.198 1.00 94.81 93 ARG A C 1
ATOM 690 O O . ARG A 1 93 ? -58.483 -20.643 113.761 1.00 94.81 93 ARG A O 1
ATOM 697 N N . GLY A 1 94 ? -60.387 -21.856 113.682 1.00 94.25 94 GLY A N 1
ATOM 698 C CA . GLY A 1 94 ? -60.084 -22.580 112.447 1.00 94.25 94 GLY A CA 1
ATOM 699 C C . GLY A 1 94 ? -60.045 -21.652 111.234 1.00 94.25 94 GLY A C 1
ATOM 700 O O . GLY A 1 94 ? -59.049 -21.647 110.514 1.00 94.25 94 GLY A O 1
ATOM 701 N N . ASP A 1 95 ? -61.061 -20.802 111.070 1.00 96.50 95 ASP A N 1
ATOM 702 C CA . ASP A 1 95 ? -61.121 -19.818 109.979 1.00 96.50 95 ASP A CA 1
ATOM 703 C C . ASP A 1 95 ? -59.920 -18.862 110.017 1.00 96.50 95 ASP A C 1
ATOM 705 O O . ASP A 1 95 ? -59.285 -18.603 108.996 1.00 96.50 95 ASP A O 1
ATOM 709 N N . VAL A 1 96 ? -59.553 -18.373 111.208 1.00 96.25 96 VAL A N 1
ATOM 710 C CA . VAL A 1 96 ? -58.369 -17.519 111.398 1.00 96.25 96 VAL A CA 1
ATOM 711 C C . VAL A 1 96 ? -57.085 -18.238 110.988 1.00 96.25 96 VAL A C 1
ATOM 713 O O . VAL A 1 96 ? -56.194 -17.600 110.428 1.00 96.25 96 VAL A O 1
ATOM 716 N N . GLU A 1 97 ? -56.961 -19.536 111.262 1.00 94.88 97 GLU A N 1
ATOM 717 C CA . GLU A 1 97 ? -55.777 -20.298 110.866 1.00 94.88 97 GLU A CA 1
ATOM 718 C C . GLU A 1 97 ? -55.736 -20.532 109.348 1.00 94.88 97 GLU A C 1
ATOM 720 O O . GLU A 1 97 ? -54.697 -20.289 108.739 1.00 94.88 97 GLU A O 1
ATOM 725 N N . SER A 1 98 ? -56.874 -20.850 108.719 1.00 95.38 98 SER A N 1
ATOM 726 C CA . SER A 1 98 ? -56.989 -20.951 107.254 1.00 95.38 98 SER A CA 1
ATOM 727 C C . SER A 1 98 ? -56.610 -19.638 106.566 1.00 95.38 98 SER A C 1
ATOM 729 O O . SER A 1 98 ? -55.818 -19.627 105.629 1.00 95.38 98 SER A O 1
ATOM 731 N N . VAL A 1 99 ? -57.105 -18.503 107.071 1.00 96.75 99 VAL A N 1
ATOM 732 C CA . VAL A 1 99 ? -56.772 -17.181 106.520 1.00 96.75 99 VAL A CA 1
ATOM 733 C C . VAL A 1 99 ? -55.275 -16.882 106.646 1.00 96.75 99 VAL A C 1
ATOM 735 O O . VAL A 1 99 ? -54.699 -16.249 105.762 1.00 96.75 99 VAL A O 1
ATOM 738 N N . LYS A 1 100 ? -54.604 -17.331 107.715 1.00 95.00 100 LYS A N 1
ATOM 739 C CA . LYS A 1 100 ? -53.143 -17.177 107.826 1.00 95.00 100 LYS A CA 1
ATOM 740 C C . LYS A 1 100 ? -52.396 -18.012 106.792 1.00 95.00 100 LYS A C 1
ATOM 742 O O . LYS A 1 100 ? -51.396 -17.526 106.262 1.00 95.00 100 LYS A O 1
ATOM 747 N N . GLU A 1 101 ? -52.842 -19.239 106.535 1.00 94.88 101 GLU A N 1
ATOM 748 C CA . GLU A 1 101 ? -52.260 -20.092 105.494 1.00 94.88 101 GLU A CA 1
ATOM 749 C C . GLU A 1 101 ? -52.405 -19.434 104.117 1.00 94.88 101 GLU A C 1
ATOM 751 O O . GLU A 1 101 ? -51.395 -19.244 103.435 1.00 94.88 101 GLU A O 1
ATOM 756 N N . ASP A 1 102 ? -53.600 -18.949 103.774 1.00 97.00 102 ASP A N 1
ATOM 757 C CA . ASP A 1 102 ? -53.850 -18.215 102.526 1.00 97.00 102 ASP A CA 1
ATOM 758 C C . ASP A 1 102 ? -52.978 -16.955 102.414 1.00 97.00 102 ASP A C 1
ATOM 760 O O . ASP A 1 102 ? -52.368 -16.699 101.375 1.00 97.00 102 ASP A O 1
ATOM 764 N N . ILE A 1 103 ? -52.842 -16.179 103.498 1.00 96.88 103 ILE A N 1
ATOM 765 C CA . ILE A 1 103 ? -51.953 -15.006 103.534 1.00 96.88 103 ILE A CA 1
ATOM 766 C C . ILE A 1 103 ? -50.498 -15.403 103.249 1.00 96.88 103 ILE A C 1
ATOM 768 O O . ILE A 1 103 ? -49.773 -14.650 102.593 1.00 96.88 103 ILE A O 1
ATOM 772 N N . ASN A 1 104 ? -50.042 -16.552 103.749 1.00 94.94 104 ASN A N 1
ATOM 773 C CA . ASN A 1 104 ? -48.683 -17.027 103.498 1.00 94.94 104 ASN A CA 1
ATOM 774 C C . ASN A 1 104 ? -48.496 -17.485 102.046 1.00 94.94 104 ASN A C 1
ATOM 776 O O . ASN A 1 104 ? -47.457 -17.169 101.464 1.00 94.94 104 ASN A O 1
ATOM 780 N N . LEU A 1 105 ? -49.494 -18.145 101.449 1.00 96.25 105 LEU A N 1
ATOM 781 C CA . LEU A 1 105 ? -49.484 -18.492 100.024 1.00 96.25 105 LEU A CA 1
ATOM 782 C C . LEU A 1 105 ? -49.426 -17.234 99.150 1.00 96.25 105 LEU A C 1
ATOM 784 O O . LEU A 1 105 ? -48.514 -17.096 98.338 1.00 96.25 105 LEU A O 1
ATOM 788 N N . VAL A 1 106 ? -50.298 -16.254 99.409 1.00 96.88 106 VAL A N 1
ATOM 789 C CA . VAL A 1 106 ? -50.317 -14.975 98.677 1.00 96.88 106 VAL A CA 1
ATOM 790 C C . VAL A 1 106 ? -48.983 -14.234 98.801 1.00 96.88 106 VAL A C 1
ATOM 792 O O . VAL A 1 106 ? -48.509 -13.647 97.831 1.00 96.88 106 VAL A O 1
ATOM 795 N N . LYS A 1 107 ? -48.332 -14.259 99.971 1.00 95.69 107 LYS A N 1
ATOM 796 C CA . LYS A 1 107 ? -46.980 -13.688 100.122 1.00 95.69 107 LYS A CA 1
ATOM 797 C C . LYS A 1 107 ? -45.951 -14.391 99.237 1.00 95.69 107 LYS A C 1
ATOM 799 O O . LYS A 1 107 ? -45.080 -13.709 98.698 1.00 95.69 107 LYS A O 1
ATOM 804 N N . GLY A 1 108 ? -46.042 -15.714 99.109 1.00 95.12 108 GLY A N 1
ATOM 805 C CA . GLY A 1 108 ? -45.206 -16.505 98.207 1.00 95.12 108 GLY A CA 1
ATOM 806 C C . GLY A 1 108 ? -45.419 -16.113 96.746 1.00 95.12 108 GLY A C 1
ATOM 807 O O . GLY A 1 108 ? -44.456 -15.772 96.063 1.00 95.12 108 GLY A O 1
ATOM 808 N N . ASP A 1 109 ? -46.674 -16.048 96.302 1.00 97.44 109 ASP A N 1
ATOM 809 C CA . ASP A 1 109 ? -47.023 -15.648 94.932 1.00 97.44 109 ASP A CA 1
ATOM 810 C C . ASP A 1 109 ? -46.541 -14.227 94.617 1.00 97.44 109 ASP A C 1
ATOM 812 O O . ASP A 1 109 ? -45.934 -13.980 93.576 1.00 97.44 109 ASP A O 1
ATOM 816 N N . VAL A 1 110 ? -46.736 -13.284 95.546 1.00 97.25 110 VAL A N 1
ATOM 817 C CA . VAL A 1 110 ? -46.239 -11.905 95.409 1.00 97.25 110 VAL A CA 1
ATOM 818 C C . VAL A 1 110 ? -44.712 -11.866 95.301 1.00 97.25 110 VAL A C 1
ATOM 820 O O . VAL A 1 110 ? -44.176 -11.044 94.553 1.00 97.25 110 VAL A O 1
ATOM 823 N N . ALA A 1 111 ? -44.000 -12.733 96.026 1.00 95.31 111 ALA A N 1
ATOM 824 C CA . ALA A 1 111 ? -42.549 -12.840 95.915 1.00 95.31 111 ALA A CA 1
ATOM 825 C C . ALA A 1 111 ? -42.129 -13.384 94.539 1.00 95.31 111 ALA A C 1
ATOM 827 O O . ALA A 1 111 ? -41.284 -12.763 93.895 1.00 95.31 111 ALA A O 1
ATOM 828 N N . SER A 1 112 ? -42.772 -14.453 94.055 1.00 96.06 112 SER A N 1
ATOM 829 C CA . SER A 1 112 ? -42.521 -15.026 92.722 1.00 96.06 112 SER A CA 1
ATOM 830 C C . SER A 1 112 ? -42.768 -14.003 91.611 1.00 96.06 112 SER A C 1
ATOM 832 O O . SER A 1 112 ? -41.900 -13.763 90.779 1.00 96.06 112 SER A O 1
ATOM 834 N N . VAL A 1 113 ? -43.909 -13.307 91.646 1.00 97.50 113 VAL A N 1
ATOM 835 C CA . VAL A 1 113 ? -44.244 -12.263 90.662 1.00 97.50 113 VAL A CA 1
ATOM 836 C C . VAL A 1 113 ? -43.204 -11.141 90.668 1.00 97.50 113 VAL A C 1
ATOM 838 O O . VAL A 1 113 ? -42.884 -10.572 89.625 1.00 97.50 113 VAL A O 1
ATOM 841 N N . LYS A 1 114 ? -42.645 -10.801 91.834 1.00 96.25 114 LYS A N 1
ATOM 842 C CA . LYS A 1 114 ? -41.591 -9.788 91.931 1.00 96.25 114 LYS A CA 1
ATOM 843 C C . LYS A 1 114 ? -40.286 -10.249 91.275 1.00 96.25 114 LYS A C 1
ATOM 845 O O . LYS A 1 114 ? -39.602 -9.415 90.680 1.00 96.25 114 LYS A O 1
ATOM 850 N N . GLU A 1 115 ? -39.940 -11.529 91.385 1.00 96.00 115 GLU A N 1
ATOM 851 C CA . GLU A 1 115 ? -38.796 -12.116 90.679 1.00 96.00 115 GLU A CA 1
ATOM 852 C C . GLU A 1 115 ? -39.021 -12.106 89.164 1.00 96.00 115 GLU A C 1
ATOM 854 O O . GLU A 1 115 ? -38.175 -11.577 88.440 1.00 96.00 115 GLU A O 1
ATOM 859 N N . ASP A 1 116 ? -40.194 -12.539 88.697 1.00 97.50 116 ASP A N 1
ATOM 860 C CA . ASP A 1 116 ? -40.559 -12.510 87.274 1.00 97.50 116 ASP A CA 1
ATOM 861 C C . ASP A 1 116 ? -40.505 -11.088 86.696 1.00 97.50 116 ASP A C 1
ATOM 863 O O . ASP A 1 116 ? -39.947 -10.860 85.623 1.00 97.50 116 ASP A O 1
ATOM 867 N N . ILE A 1 117 ? -41.009 -10.089 87.432 1.00 97.38 117 ILE A N 1
ATOM 868 C CA . ILE A 1 117 ? -40.919 -8.673 87.036 1.00 97.38 117 ILE A CA 1
ATOM 869 C C . ILE A 1 117 ? -39.458 -8.229 86.873 1.00 97.38 117 ILE A C 1
ATOM 871 O O . ILE A 1 117 ? -39.159 -7.415 85.995 1.00 97.38 117 ILE A O 1
ATOM 875 N N . ASN A 1 118 ? -38.544 -8.716 87.714 1.00 95.62 118 ASN A N 1
ATOM 876 C CA . ASN A 1 118 ? -37.127 -8.374 87.599 1.00 95.62 118 ASN A CA 1
ATOM 877 C C . ASN A 1 118 ? -36.474 -9.049 86.387 1.00 95.62 118 ASN A C 1
ATOM 879 O O . ASN A 1 118 ? -35.682 -8.394 85.710 1.00 95.62 118 ASN A O 1
ATOM 883 N N . LEU A 1 119 ? -36.834 -10.299 86.082 1.00 96.69 119 LEU A N 1
ATOM 884 C CA . LEU A 1 119 ? -36.381 -10.990 84.869 1.00 96.69 119 LEU A CA 1
ATOM 885 C C . LEU A 1 119 ? -36.859 -10.260 83.610 1.00 96.69 119 LEU A C 1
ATOM 887 O O . LEU A 1 119 ? -36.040 -9.876 82.780 1.00 96.69 119 LEU A O 1
ATOM 891 N N . VAL A 1 120 ? -38.153 -9.934 83.536 1.00 97.31 120 VAL A N 1
ATOM 892 C CA . VAL A 1 120 ? -38.734 -9.182 82.411 1.00 97.31 120 VAL A CA 1
ATOM 893 C C . VAL A 1 120 ? -38.064 -7.817 82.237 1.00 97.31 120 VAL A C 1
ATOM 895 O O . VAL A 1 120 ? -37.839 -7.378 81.113 1.00 97.31 120 VAL A O 1
ATOM 898 N N . LYS A 1 121 ? -37.707 -7.126 83.328 1.00 96.19 121 LYS A N 1
ATOM 899 C CA . LYS A 1 121 ? -36.931 -5.876 83.234 1.00 96.19 121 LYS A CA 1
ATOM 900 C C . LYS A 1 121 ? -35.553 -6.092 82.611 1.00 96.19 121 LYS A C 1
ATOM 902 O O . LYS A 1 121 ? -35.129 -5.240 81.836 1.00 96.19 121 LYS A O 1
ATOM 907 N N . GLY A 1 122 ? -34.876 -7.186 82.955 1.00 95.50 122 GLY A N 1
ATOM 908 C CA . GLY A 1 122 ? -33.599 -7.566 82.351 1.00 95.50 122 GLY A CA 1
ATOM 909 C C . GLY A 1 122 ? -33.736 -7.827 80.853 1.00 95.50 122 GLY A C 1
ATOM 910 O O . GLY A 1 122 ? -33.012 -7.223 80.064 1.00 95.50 122 GLY A O 1
ATOM 911 N N . ASP A 1 123 ? -34.724 -8.630 80.458 1.00 97.88 123 ASP A N 1
ATOM 912 C CA . ASP A 1 123 ? -35.003 -8.936 79.049 1.00 97.88 123 ASP A CA 1
ATOM 913 C C . ASP A 1 123 ? -35.321 -7.668 78.245 1.00 97.88 123 ASP A C 1
ATOM 915 O O . ASP A 1 123 ? -34.808 -7.470 77.145 1.00 97.88 123 ASP A O 1
ATOM 919 N N . VAL A 1 124 ? -36.129 -6.763 78.810 1.00 97.75 124 VAL A N 1
ATOM 920 C CA . VAL A 1 124 ? -36.442 -5.468 78.186 1.00 97.75 124 VAL A CA 1
ATOM 921 C C . VAL A 1 124 ? -35.183 -4.629 77.971 1.00 97.75 124 VAL A C 1
ATOM 923 O O . VAL A 1 124 ? -35.087 -3.940 76.955 1.00 97.75 124 VAL A O 1
ATOM 926 N N . GLU A 1 125 ? -34.227 -4.660 78.899 1.00 96.62 125 GLU A N 1
ATOM 927 C CA . GLU A 1 125 ? -32.976 -3.918 78.746 1.00 96.62 125 GLU A CA 1
ATOM 928 C C . GLU A 1 125 ? -32.066 -4.553 77.684 1.00 96.62 125 GLU A C 1
ATOM 930 O O . GLU A 1 125 ? -31.581 -3.835 76.812 1.00 96.62 125 GLU A O 1
ATOM 935 N N . SER A 1 126 ? -31.951 -5.886 77.656 1.00 96.38 126 SER A N 1
ATOM 936 C CA . SER A 1 126 ? -31.233 -6.615 76.595 1.00 96.38 126 SER A CA 1
ATOM 937 C C . SER A 1 126 ? -31.800 -6.304 75.207 1.00 96.38 126 SER A C 1
ATOM 939 O O . SER A 1 126 ? -31.058 -5.994 74.278 1.00 96.38 126 SER A O 1
ATOM 941 N N . VAL A 1 127 ? -33.129 -6.306 75.060 1.00 97.88 127 VAL A N 1
ATOM 942 C CA . VAL A 1 127 ? -33.786 -5.985 73.783 1.00 97.88 127 VAL A CA 1
ATOM 943 C C . VAL A 1 127 ? -33.501 -4.544 73.348 1.00 97.88 127 VAL A C 1
ATOM 945 O O . VAL A 1 127 ? -33.366 -4.277 72.153 1.00 97.88 127 VAL A O 1
ATOM 948 N N . LYS A 1 128 ? -33.387 -3.587 74.280 1.00 96.44 128 LYS A N 1
ATOM 949 C CA . LYS A 1 128 ? -32.989 -2.213 73.926 1.00 96.44 128 LYS A CA 1
ATOM 950 C C . LYS A 1 128 ? -31.554 -2.148 73.412 1.00 96.44 128 LYS A C 1
ATOM 952 O O . LYS A 1 128 ? -31.301 -1.383 72.480 1.00 96.44 128 LYS A O 1
ATOM 957 N N . GLU A 1 129 ? -30.634 -2.901 74.012 1.00 96.25 129 GLU A N 1
ATOM 958 C CA . GLU A 1 129 ? -29.248 -2.988 73.543 1.00 96.25 129 GLU A CA 1
ATOM 959 C C . GLU A 1 129 ? -29.191 -3.567 72.124 1.00 96.25 129 GLU A C 1
ATOM 961 O O . GLU A 1 129 ? -28.622 -2.928 71.235 1.00 96.25 129 GLU A O 1
ATOM 966 N N . ASP A 1 130 ? -29.891 -4.676 71.872 1.00 97.88 130 ASP A N 1
ATOM 967 C CA . ASP A 1 130 ? -29.992 -5.286 70.540 1.00 97.88 130 ASP A CA 1
ATOM 968 C C . ASP A 1 130 ? -30.580 -4.315 69.505 1.00 97.88 130 ASP A C 1
ATOM 970 O O . ASP A 1 130 ? -30.048 -4.162 68.404 1.00 97.88 130 ASP A O 1
ATOM 974 N N . ILE A 1 131 ? -31.645 -3.584 69.859 1.00 97.75 131 ILE A N 1
ATOM 975 C CA . ILE A 1 131 ? -32.237 -2.554 68.987 1.00 97.75 131 ILE A CA 1
ATOM 976 C C . ILE A 1 131 ? -31.215 -1.462 68.639 1.00 97.75 131 ILE A C 1
ATOM 978 O O . ILE A 1 131 ? -31.227 -0.945 67.518 1.00 97.75 131 ILE A O 1
ATOM 982 N N . ASN A 1 132 ? -30.348 -1.077 69.576 1.00 96.19 132 ASN A N 1
ATOM 983 C CA . ASN A 1 132 ? -29.323 -0.066 69.323 1.00 96.19 132 ASN A CA 1
ATOM 984 C C . ASN A 1 132 ? -28.211 -0.590 68.406 1.00 96.19 132 ASN A C 1
ATOM 986 O O . ASN A 1 132 ? -27.772 0.156 67.529 1.00 96.19 132 ASN A O 1
ATOM 990 N N . LEU A 1 133 ? -27.809 -1.857 68.548 1.00 97.12 133 LEU A N 1
ATOM 991 C CA . LEU A 1 133 ? -26.860 -2.500 67.633 1.00 97.12 133 LEU A CA 1
ATOM 992 C C . LEU A 1 133 ? -27.433 -2.574 66.214 1.00 97.12 133 LEU A C 1
ATOM 994 O O . LEU A 1 133 ? -26.807 -2.084 65.276 1.00 97.12 133 LEU A O 1
ATOM 998 N N . VAL A 1 134 ? -28.677 -3.044 66.070 1.00 97.75 134 VAL A N 1
ATOM 999 C CA . VAL A 1 134 ? -29.367 -3.113 64.770 1.00 97.75 134 VAL A CA 1
ATOM 1000 C C . VAL A 1 134 ? -29.488 -1.732 64.120 1.00 97.75 134 VAL A C 1
ATOM 1002 O O . VAL A 1 134 ? -29.326 -1.603 62.908 1.00 97.75 134 VAL A O 1
ATOM 1005 N N . LYS A 1 135 ? -29.742 -0.669 64.894 1.00 96.50 135 LYS A N 1
ATOM 1006 C CA . LYS A 1 135 ? -29.726 0.705 64.358 1.00 96.50 135 LYS A CA 1
ATOM 1007 C C . LYS A 1 135 ? -28.352 1.095 63.811 1.00 96.50 135 LYS A C 1
ATOM 1009 O O . LYS A 1 135 ? -28.299 1.737 62.766 1.00 96.50 135 LYS A O 1
ATOM 1014 N N . GLY A 1 136 ? -27.275 0.723 64.502 1.00 96.06 136 GLY A N 1
ATOM 1015 C CA . GLY A 1 136 ? -25.905 0.942 64.037 1.00 96.06 136 GLY A CA 1
ATOM 1016 C C . GLY A 1 136 ? -25.626 0.223 62.718 1.00 96.06 136 GLY A C 1
ATOM 1017 O O . GLY A 1 136 ? -25.184 0.856 61.759 1.00 96.06 136 GLY A O 1
ATOM 1018 N N . ASP A 1 137 ? -25.981 -1.060 62.636 1.00 97.94 137 ASP A N 1
ATOM 1019 C CA . ASP A 1 137 ? -25.820 -1.868 61.422 1.00 97.94 137 ASP A CA 1
ATOM 1020 C C . ASP A 1 137 ? -26.609 -1.282 60.243 1.00 97.94 137 ASP A C 1
ATOM 1022 O O . ASP A 1 137 ? -26.095 -1.177 59.128 1.00 97.94 137 ASP A O 1
ATOM 1026 N N . VAL A 1 138 ? -27.845 -0.832 60.486 1.00 97.81 138 VAL A N 1
ATOM 1027 C CA . VAL A 1 138 ? -28.677 -0.180 59.464 1.00 97.81 138 VAL A CA 1
ATOM 1028 C C . VAL A 1 138 ? -28.029 1.103 58.939 1.00 97.81 138 VAL A C 1
ATOM 1030 O O . VAL A 1 138 ? -28.099 1.359 57.736 1.00 97.81 138 VAL A O 1
ATOM 1033 N N . GLU A 1 139 ? -27.401 1.914 59.794 1.00 96.94 139 GLU A N 1
ATOM 1034 C CA . GLU A 1 139 ? -26.673 3.103 59.334 1.00 96.94 139 GLU A CA 1
ATOM 1035 C C . GLU A 1 139 ? -25.392 2.749 58.566 1.00 96.94 139 GLU A C 1
ATOM 1037 O O . GLU A 1 139 ? -25.128 3.362 57.532 1.00 96.94 139 GLU A O 1
ATOM 1042 N N . SER A 1 140 ? -24.651 1.714 58.980 1.00 96.56 140 SER A N 1
ATOM 1043 C CA . SER A 1 140 ? -23.489 1.225 58.220 1.00 96.56 140 SER A CA 1
ATOM 1044 C C . SER A 1 140 ? -23.888 0.777 56.811 1.00 96.56 140 SER A C 1
ATOM 1046 O O . SER A 1 140 ? -23.300 1.216 55.825 1.00 96.56 140 SER A O 1
ATOM 1048 N N . VAL A 1 141 ? -24.951 -0.026 56.697 1.00 98.06 141 VAL A N 1
ATOM 1049 C CA . VAL A 1 141 ? -25.462 -0.505 55.402 1.00 98.06 141 VAL A CA 1
ATOM 1050 C C . VAL A 1 141 ? -25.918 0.654 54.512 1.00 98.06 141 VAL A C 1
ATOM 1052 O O . VAL A 1 141 ? -25.741 0.606 53.293 1.00 98.06 141 VAL A O 1
ATOM 1055 N N . LYS A 1 142 ? -26.498 1.718 55.083 1.00 96.50 142 LYS A N 1
ATOM 1056 C CA . LYS A 1 142 ? -26.864 2.914 54.307 1.00 96.50 142 LYS A CA 1
ATOM 1057 C C . LYS A 1 142 ? -25.643 3.610 53.712 1.00 96.50 142 LYS A C 1
ATOM 1059 O O . LYS A 1 142 ? -25.732 4.044 52.560 1.00 96.50 142 LYS A O 1
ATOM 1064 N N . GLU A 1 143 ? -24.544 3.717 54.456 1.00 96.12 143 GLU A N 1
ATOM 1065 C CA . GLU A 1 143 ? -23.313 4.318 53.934 1.00 96.12 143 GLU A CA 1
ATOM 1066 C C . GLU A 1 143 ? -22.684 3.438 52.851 1.00 96.12 143 GLU A C 1
ATOM 1068 O O . GLU A 1 143 ? -22.365 3.944 51.775 1.00 96.12 143 GLU A O 1
ATOM 1073 N N . ASP A 1 144 ? -22.636 2.119 53.051 1.00 97.75 144 ASP A N 1
ATOM 1074 C CA . ASP A 1 144 ? -22.160 1.178 52.028 1.00 97.75 144 ASP A CA 1
ATOM 1075 C C . ASP A 1 144 ? -22.978 1.293 50.731 1.00 97.75 144 ASP A C 1
ATOM 1077 O O . ASP A 1 144 ? -22.424 1.391 49.634 1.00 97.75 144 ASP A O 1
ATOM 1081 N N . ILE A 1 145 ? -24.311 1.378 50.832 1.00 97.88 145 ILE A N 1
ATOM 1082 C CA . ILE A 1 145 ? -25.192 1.612 49.674 1.00 97.88 145 ILE A CA 1
ATOM 1083 C C . ILE A 1 145 ? -24.867 2.949 48.989 1.00 97.88 145 ILE A C 1
ATOM 1085 O O . ILE A 1 145 ? -24.983 3.061 47.763 1.00 97.88 145 ILE A O 1
ATOM 1089 N N . ARG A 1 146 ? -24.491 3.980 49.753 1.00 96.62 146 ARG A N 1
ATOM 1090 C CA . ARG A 1 146 ? -24.119 5.295 49.217 1.00 96.62 146 ARG A CA 1
ATOM 1091 C C . ARG A 1 146 ? -22.811 5.225 48.432 1.00 96.62 146 ARG A C 1
ATOM 1093 O O . ARG A 1 146 ? -22.757 5.781 47.334 1.00 96.62 146 ARG A O 1
ATOM 1100 N N . LEU A 1 147 ? -21.810 4.521 48.959 1.00 96.94 147 LEU A N 1
ATOM 1101 C CA . LEU A 1 147 ? -20.526 4.290 48.293 1.00 96.94 147 LEU A CA 1
ATOM 1102 C C . LEU A 1 147 ? -20.710 3.487 47.004 1.00 96.94 147 LEU A C 1
ATOM 1104 O O . LEU A 1 147 ? -20.308 3.952 45.941 1.00 96.94 147 LEU A O 1
ATOM 1108 N N . VAL A 1 148 ? -21.448 2.373 47.060 1.00 97.94 148 VAL A N 1
ATOM 1109 C CA . VAL A 1 148 ? -21.740 1.544 45.877 1.00 97.94 148 VAL A CA 1
ATOM 1110 C C . VAL A 1 148 ? -22.457 2.346 44.788 1.00 97.94 148 VAL A C 1
ATOM 1112 O O . VAL A 1 148 ? -22.158 2.194 43.606 1.00 97.94 148 VAL A O 1
ATOM 1115 N N . LYS A 1 149 ? -23.389 3.240 45.146 1.00 96.50 149 LYS A N 1
ATOM 1116 C CA . LYS A 1 149 ? -24.016 4.143 44.163 1.00 96.50 149 LYS A CA 1
ATOM 1117 C C . LYS A 1 149 ? -23.010 5.089 43.506 1.00 96.50 149 LYS A C 1
ATOM 1119 O O . LYS A 1 149 ? -23.168 5.382 42.322 1.00 96.50 149 LYS A O 1
ATOM 1124 N N . GLY A 1 150 ? -22.020 5.568 44.258 1.00 96.25 150 GLY A N 1
ATOM 1125 C CA . GLY A 1 150 ? -20.918 6.376 43.736 1.00 96.25 150 GLY A CA 1
ATOM 1126 C C . GLY A 1 150 ? -20.058 5.590 42.748 1.00 96.25 150 GLY A C 1
ATOM 1127 O O . GLY A 1 150 ? -19.868 6.039 41.620 1.00 96.25 150 GLY A O 1
ATOM 1128 N N . ASP A 1 151 ? -19.641 4.383 43.125 1.00 98.00 151 ASP A N 1
ATOM 1129 C CA . ASP A 1 151 ? -18.837 3.504 42.267 1.00 98.00 151 ASP A CA 1
ATOM 1130 C C . ASP A 1 151 ? -19.575 3.159 40.968 1.00 98.00 151 ASP A C 1
ATOM 1132 O O . ASP A 1 151 ? -19.018 3.263 39.876 1.00 98.00 151 ASP A O 1
ATOM 1136 N N . VAL A 1 152 ? -20.868 2.827 41.060 1.00 97.94 152 VAL A N 1
ATOM 1137 C CA . VAL A 1 152 ? -21.718 2.566 39.886 1.00 97.94 152 VAL A CA 1
ATOM 1138 C C . VAL A 1 152 ? -21.815 3.795 38.975 1.00 97.94 152 VAL A C 1
ATOM 1140 O O . VAL A 1 152 ? -21.844 3.643 37.751 1.00 97.94 152 VAL A O 1
ATOM 1143 N N . ALA A 1 153 ? -21.864 5.006 39.537 1.00 96.81 153 ALA A N 1
ATOM 1144 C CA . ALA A 1 153 ? -21.857 6.233 38.746 1.00 96.81 153 ALA A CA 1
ATOM 1145 C C . ALA A 1 153 ? -20.512 6.440 38.025 1.00 96.81 153 ALA A C 1
ATOM 1147 O O . ALA A 1 153 ? -20.527 6.688 36.820 1.00 96.81 153 ALA A O 1
ATOM 1148 N N . SER A 1 154 ? -19.381 6.245 38.713 1.00 96.25 154 SER A N 1
ATOM 1149 C CA . SER A 1 154 ? -18.039 6.339 38.112 1.00 96.25 154 SER A CA 1
ATOM 1150 C C . SER A 1 154 ? -17.857 5.331 36.977 1.00 96.25 154 SER A C 1
ATOM 1152 O O . SER A 1 154 ? -17.475 5.703 35.873 1.00 96.25 154 SER A O 1
ATOM 1154 N N . VAL A 1 155 ? -18.229 4.066 37.196 1.00 98.19 155 VAL A N 1
ATOM 1155 C CA . VAL A 1 155 ? -18.143 3.020 36.162 1.00 98.19 155 VAL A CA 1
ATOM 1156 C C . VAL A 1 155 ? -18.982 3.383 34.934 1.00 98.19 155 VAL A C 1
ATOM 1158 O O . VAL A 1 155 ? -18.597 3.101 33.801 1.00 98.19 155 VAL A O 1
ATOM 1161 N N . LYS A 1 156 ? -20.137 4.029 35.126 1.00 96.88 156 LYS A N 1
ATOM 1162 C CA . LYS A 1 156 ? -20.973 4.488 34.011 1.00 96.88 156 LYS A CA 1
ATOM 1163 C C . LYS A 1 156 ? -20.308 5.612 33.210 1.00 96.88 156 LYS A C 1
ATOM 1165 O O . LYS A 1 156 ? -20.481 5.650 31.992 1.00 96.88 156 LYS A O 1
ATOM 1170 N N . GLU A 1 157 ? -19.581 6.513 33.865 1.00 96.75 157 GLU A N 1
ATOM 1171 C CA . GLU A 1 157 ? -18.780 7.542 33.191 1.00 96.75 157 GLU A CA 1
ATOM 1172 C C . GLU A 1 157 ? -17.631 6.912 32.397 1.00 96.75 157 GLU A C 1
ATOM 1174 O O . GLU A 1 157 ? -17.511 7.188 31.201 1.00 96.75 157 GLU A O 1
ATOM 1179 N N . ASP A 1 158 ? -16.891 5.979 32.998 1.00 97.81 158 ASP A N 1
ATOM 1180 C CA . ASP A 1 158 ? -15.806 5.251 32.328 1.00 97.81 158 ASP A CA 1
ATOM 1181 C C . ASP A 1 158 ? -16.307 4.492 31.090 1.00 97.81 158 ASP A C 1
ATOM 1183 O O . ASP A 1 158 ? -15.701 4.557 30.021 1.00 97.81 158 ASP A O 1
ATOM 1187 N N . ILE A 1 159 ? -17.464 3.825 31.185 1.00 97.75 159 ILE A N 1
ATOM 1188 C CA . ILE A 1 159 ? -18.099 3.150 30.041 1.00 97.75 159 ILE A CA 1
ATOM 1189 C C . ILE A 1 159 ? -18.402 4.138 28.904 1.00 97.75 159 ILE A C 1
ATOM 1191 O O . ILE A 1 159 ? -18.250 3.787 27.731 1.00 97.75 159 ILE A O 1
ATOM 1195 N N . ASN A 1 160 ? -18.835 5.362 29.219 1.00 96.31 160 ASN A N 1
ATOM 1196 C CA . ASN A 1 160 ? -19.107 6.375 28.197 1.00 96.31 160 ASN A CA 1
ATOM 1197 C C . ASN A 1 160 ? -17.819 6.875 27.530 1.00 96.31 160 ASN A C 1
ATOM 1199 O O . ASN A 1 160 ? -17.826 7.065 26.314 1.00 96.31 160 ASN A O 1
ATOM 1203 N N . LEU A 1 161 ? -16.733 7.043 28.293 1.00 97.00 161 LEU A N 1
ATOM 1204 C CA . LEU A 1 161 ? -15.418 7.400 27.749 1.00 97.00 161 LEU A CA 1
ATOM 1205 C C . LEU A 1 161 ? -14.903 6.309 26.807 1.00 97.00 161 LEU A C 1
ATOM 1207 O O . LEU A 1 161 ? -14.633 6.590 25.642 1.00 97.00 161 LEU A O 1
ATOM 1211 N N . VAL A 1 162 ? -14.908 5.049 27.256 1.00 97.88 162 VAL A N 1
ATOM 1212 C CA . VAL A 1 162 ? -14.502 3.897 26.433 1.00 97.88 162 VAL A CA 1
ATOM 1213 C C . VAL A 1 162 ? -15.343 3.798 25.160 1.00 97.88 162 VAL A C 1
ATOM 1215 O O . VAL A 1 162 ? -14.824 3.490 24.089 1.00 97.88 162 VAL A O 1
ATOM 1218 N N . LYS A 1 163 ? -16.649 4.078 25.234 1.00 96.75 163 LYS A N 1
ATOM 1219 C CA . LYS A 1 163 ? -17.512 4.100 24.046 1.00 96.75 163 LYS A CA 1
ATOM 1220 C C . LYS A 1 163 ? -17.103 5.195 23.053 1.00 96.75 163 LYS A C 1
ATOM 1222 O O . LYS A 1 163 ? -17.176 4.952 21.850 1.00 96.75 163 LYS A O 1
ATOM 1227 N N . GLY A 1 164 ? -16.691 6.364 23.544 1.00 96.44 164 GLY A N 1
ATOM 1228 C CA . GLY A 1 164 ? -16.137 7.442 22.723 1.00 96.44 164 GLY A CA 1
ATOM 1229 C C . GLY A 1 164 ? -14.830 7.032 22.046 1.00 96.44 164 GLY A C 1
ATOM 1230 O O . GLY A 1 164 ? -14.720 7.144 20.826 1.00 96.44 164 GLY A O 1
ATOM 1231 N N . ASP A 1 165 ? -13.895 6.464 22.809 1.00 97.88 165 ASP A N 1
ATOM 1232 C CA . ASP A 1 165 ? -12.609 5.980 22.290 1.00 97.88 165 ASP A CA 1
ATOM 1233 C C . ASP A 1 165 ? -12.801 4.914 21.202 1.00 97.88 165 ASP A C 1
ATOM 1235 O O . ASP A 1 165 ? -12.163 4.959 20.151 1.00 97.88 165 ASP A O 1
ATOM 1239 N N . VAL A 1 166 ? -13.729 3.974 21.410 1.00 97.81 166 VAL A N 1
ATOM 1240 C CA . VAL A 1 166 ? -14.066 2.942 20.416 1.00 97.81 166 VAL A CA 1
ATOM 1241 C C . VAL A 1 166 ? -14.591 3.553 19.114 1.00 97.81 166 VAL A C 1
ATOM 1243 O O . VAL A 1 166 ? -14.291 3.032 18.039 1.00 97.81 166 VAL A O 1
ATOM 1246 N N . GLU A 1 167 ? -15.373 4.630 19.182 1.00 97.06 167 GLU A N 1
ATOM 1247 C CA . GLU A 1 167 ? -15.884 5.295 17.981 1.00 97.06 167 GLU A CA 1
ATOM 1248 C C . GLU A 1 167 ? -14.777 6.076 17.256 1.00 97.06 167 GLU A C 1
ATOM 1250 O O . GLU A 1 167 ? -14.647 5.939 16.041 1.00 97.06 167 GLU A O 1
ATOM 1255 N N . SER A 1 168 ? -13.903 6.765 17.998 1.00 96.25 168 SER A N 1
ATOM 1256 C CA . SER A 1 168 ? -12.700 7.418 17.453 1.00 96.25 168 SER A CA 1
ATOM 1257 C C . SER A 1 168 ? -11.803 6.423 16.708 1.00 96.25 168 SER A C 1
ATOM 1259 O O . SER A 1 168 ? -11.411 6.656 15.567 1.00 96.25 168 SER A O 1
ATOM 1261 N N . VAL A 1 169 ? -11.536 5.257 17.306 1.00 98.12 169 VAL A N 1
ATOM 1262 C CA . VAL A 1 169 ? -10.726 4.202 16.675 1.00 98.12 169 VAL A CA 1
ATOM 1263 C C . VAL A 1 169 ? -11.379 3.670 15.392 1.00 98.12 169 VAL A C 1
ATOM 1265 O O . VAL A 1 169 ? -10.676 3.340 14.436 1.00 98.12 169 VAL A O 1
ATOM 1268 N N . LYS A 1 170 ? -12.715 3.580 15.322 1.00 96.56 170 LYS A N 1
ATOM 1269 C CA . LYS A 1 170 ? -13.394 3.189 14.072 1.00 96.56 170 LYS A CA 1
ATOM 1270 C C . LYS A 1 170 ? -13.215 4.228 12.969 1.00 96.56 170 LYS A C 1
ATOM 1272 O O . LYS A 1 170 ? -13.066 3.835 11.811 1.00 96.56 170 LYS A O 1
ATOM 1277 N N . GLU A 1 171 ? -13.271 5.516 13.299 1.00 96.56 171 GLU A N 1
ATOM 1278 C CA . GLU A 1 171 ? -13.028 6.591 12.331 1.00 96.56 171 GLU A CA 1
ATOM 1279 C C . GLU A 1 171 ? -11.600 6.510 11.781 1.00 96.56 171 GLU A C 1
ATOM 1281 O O . GLU A 1 171 ? -11.427 6.460 10.561 1.00 96.56 171 GLU A O 1
ATOM 1286 N N . ASP A 1 172 ? -10.605 6.348 12.656 1.00 97.75 172 ASP A N 1
ATOM 1287 C CA . ASP A 1 172 ? -9.203 6.156 12.264 1.00 97.75 172 ASP A CA 1
ATOM 1288 C C . ASP A 1 172 ? -9.020 4.933 11.350 1.00 97.75 172 ASP A C 1
ATOM 1290 O O . ASP A 1 172 ? -8.361 5.013 10.311 1.00 97.75 172 ASP A O 1
ATOM 1294 N N . ILE A 1 173 ? -9.654 3.799 11.675 1.00 97.75 173 ILE A N 1
ATOM 1295 C CA . ILE A 1 173 ? -9.624 2.592 10.831 1.00 97.75 173 ILE A CA 1
ATOM 1296 C C . ILE A 1 173 ? -10.198 2.872 9.433 1.00 97.75 173 ILE A C 1
ATOM 1298 O O . ILE A 1 173 ? -9.668 2.366 8.438 1.00 97.75 173 ILE A O 1
ATOM 1302 N N . ASN A 1 174 ? -11.269 3.663 9.331 1.00 96.12 174 ASN A N 1
ATOM 1303 C CA . ASN A 1 174 ? -11.864 4.015 8.042 1.00 96.12 174 ASN A CA 1
ATOM 1304 C C . ASN A 1 174 ? -10.948 4.926 7.213 1.00 96.12 174 ASN A C 1
ATOM 1306 O O . ASN A 1 174 ? -10.844 4.715 6.002 1.00 96.12 174 ASN A O 1
ATOM 1310 N N . LEU A 1 175 ? -10.258 5.880 7.847 1.00 96.75 175 LEU A N 1
ATOM 1311 C CA . LEU A 1 175 ? -9.259 6.726 7.185 1.00 96.75 175 LEU A CA 1
ATOM 1312 C C . LEU A 1 175 ? -8.096 5.888 6.646 1.00 96.75 175 LEU A C 1
ATOM 1314 O O . LEU A 1 175 ? -7.811 5.937 5.451 1.00 96.75 175 LEU A O 1
ATOM 1318 N N . VAL A 1 176 ? -7.516 5.022 7.485 1.00 97.75 176 VAL A N 1
ATOM 1319 C CA . VAL A 1 176 ? -6.426 4.115 7.082 1.00 97.75 176 VAL A CA 1
ATOM 1320 C C . VAL A 1 176 ? -6.853 3.212 5.923 1.00 97.75 176 VAL A C 1
ATOM 1322 O O . VAL A 1 176 ? -6.078 2.965 5.000 1.00 97.75 176 VAL A O 1
ATOM 1325 N N . LYS A 1 177 ? -8.097 2.722 5.928 1.00 96.12 177 LYS A N 1
ATOM 1326 C CA . LYS A 1 177 ? -8.630 1.929 4.814 1.00 96.12 177 LYS A CA 1
ATOM 1327 C C . LYS A 1 177 ? -8.697 2.740 3.514 1.00 96.12 177 LYS A C 1
ATOM 1329 O O . LYS A 1 177 ? -8.404 2.183 2.457 1.00 96.12 177 LYS A O 1
ATOM 1334 N N . GLY A 1 178 ? -9.062 4.020 3.589 1.00 96.12 178 GLY A N 1
ATOM 1335 C CA . GLY A 1 178 ? -9.030 4.943 2.452 1.00 96.12 178 GLY A CA 1
ATOM 1336 C C . GLY A 1 178 ? -7.616 5.145 1.906 1.00 96.12 178 GLY A C 1
ATOM 1337 O O . GLY A 1 178 ? -7.394 4.954 0.709 1.00 96.12 178 GLY A O 1
ATOM 1338 N N . ASP A 1 179 ? -6.653 5.427 2.784 1.00 97.75 179 ASP A N 1
ATOM 1339 C CA . ASP A 1 179 ? -5.244 5.609 2.411 1.00 97.75 179 ASP A CA 1
ATOM 1340 C C . ASP A 1 179 ? -4.672 4.362 1.721 1.00 97.75 179 ASP A C 1
ATOM 1342 O O . ASP A 1 179 ? -4.002 4.456 0.691 1.00 97.75 179 ASP A O 1
ATOM 1346 N N . VAL A 1 180 ? -4.989 3.170 2.239 1.00 97.81 180 VAL A N 1
ATOM 1347 C CA . VAL A 1 180 ? -4.565 1.894 1.642 1.00 97.81 180 VAL A CA 1
ATOM 1348 C C . VAL A 1 180 ? -5.112 1.714 0.222 1.00 97.81 180 VAL A C 1
ATOM 1350 O O . VAL A 1 180 ? -4.390 1.210 -0.641 1.00 97.81 180 VAL A O 1
ATOM 1353 N N . GLU A 1 181 ? -6.360 2.104 -0.049 1.00 97.06 181 GLU A N 1
ATOM 1354 C CA . GLU A 1 181 ? -6.915 2.039 -1.408 1.00 97.06 181 GLU A CA 1
ATOM 1355 C C . GLU A 1 181 ? -6.266 3.067 -2.348 1.00 97.06 181 GLU A C 1
ATOM 1357 O O . GLU A 1 181 ? -5.963 2.722 -3.491 1.00 97.06 181 GLU A O 1
ATOM 1362 N N . SER A 1 182 ? -5.952 4.277 -1.869 1.00 96.00 182 SER A N 1
ATOM 1363 C CA . SER A 1 182 ? -5.207 5.272 -2.660 1.00 96.00 182 SER A CA 1
ATOM 1364 C C . SER A 1 182 ? -3.829 4.745 -3.070 1.00 96.00 182 SER A C 1
ATOM 1366 O O . SER A 1 182 ? -3.476 4.765 -4.247 1.00 96.00 182 SER A O 1
ATOM 1368 N N . VAL A 1 183 ? -3.078 4.182 -2.118 1.00 98.06 183 VAL A N 1
ATOM 1369 C CA . VAL A 1 183 ? -1.746 3.612 -2.379 1.00 98.06 183 VAL A CA 1
ATOM 1370 C C . VAL A 1 183 ? -1.814 2.452 -3.379 1.00 98.06 183 VAL A C 1
ATOM 1372 O O . VAL A 1 183 ? -0.914 2.291 -4.206 1.00 98.06 183 VAL A O 1
ATOM 1375 N N . LYS A 1 184 ? -2.870 1.628 -3.343 1.00 96.06 184 LYS A N 1
ATOM 1376 C CA . LYS A 1 184 ? -3.055 0.557 -4.338 1.00 96.06 184 LYS A CA 1
ATOM 1377 C C . LYS A 1 184 ? -3.230 1.106 -5.752 1.00 96.06 184 LYS A C 1
ATOM 1379 O O . LYS A 1 184 ? -2.680 0.509 -6.681 1.00 96.06 184 LYS A O 1
ATOM 1384 N N . GLU A 1 185 ? -3.975 2.197 -5.918 1.00 96.38 185 GLU A N 1
ATOM 1385 C CA . GLU A 1 185 ? -4.159 2.818 -7.233 1.00 96.38 185 GLU A CA 1
ATOM 1386 C C . GLU A 1 185 ? -2.857 3.451 -7.732 1.00 96.38 185 GLU A C 1
ATOM 1388 O O . GLU A 1 185 ? -2.465 3.196 -8.872 1.00 96.38 185 GLU A O 1
ATOM 1393 N N . ASP A 1 186 ? -2.112 4.142 -6.867 1.00 97.69 186 ASP A N 1
ATOM 1394 C CA . ASP A 1 186 ? -0.790 4.681 -7.214 1.00 97.69 186 ASP A CA 1
ATOM 1395 C C . ASP A 1 186 ? 0.166 3.570 -7.681 1.00 97.69 186 ASP A C 1
ATOM 1397 O O . ASP A 1 186 ? 0.820 3.684 -8.721 1.00 97.69 186 ASP A O 1
ATOM 1401 N N . ILE A 1 187 ? 0.198 2.431 -6.976 1.00 97.81 187 ILE A N 1
ATOM 1402 C CA . ILE A 1 187 ? 0.984 1.254 -7.385 1.00 97.81 187 ILE A CA 1
ATOM 1403 C C . ILE A 1 187 ? 0.535 0.731 -8.759 1.00 97.81 187 ILE A C 1
ATOM 1405 O O . ILE A 1 187 ? 1.369 0.259 -9.542 1.00 97.81 187 ILE A O 1
ATOM 1409 N N . ARG A 1 188 ? -0.767 0.774 -9.069 1.00 96.81 188 ARG A N 1
ATOM 1410 C CA . ARG A 1 188 ? -1.305 0.344 -10.368 1.00 96.81 188 ARG A CA 1
ATOM 1411 C C . ARG A 1 188 ? -0.837 1.267 -11.493 1.00 96.81 188 ARG A C 1
ATOM 1413 O O . ARG A 1 188 ? -0.428 0.753 -12.536 1.00 96.81 188 ARG A O 1
ATOM 1420 N N . LEU A 1 189 ? -0.858 2.581 -11.272 1.00 96.75 189 LEU A N 1
ATOM 1421 C CA . LEU A 1 189 ? -0.370 3.580 -12.228 1.00 96.75 189 LEU A CA 1
ATOM 1422 C C . LEU A 1 189 ? 1.130 3.416 -12.483 1.00 96.75 189 LEU A C 1
ATOM 1424 O O . LEU A 1 189 ? 1.530 3.238 -13.631 1.00 96.75 189 LEU A O 1
ATOM 1428 N N . VAL A 1 190 ? 1.938 3.310 -11.423 1.00 98.00 190 VAL A N 1
ATOM 1429 C CA . VAL A 1 190 ? 3.392 3.096 -11.539 1.00 98.00 190 VAL A CA 1
ATOM 1430 C C . VAL A 1 190 ? 3.717 1.816 -12.315 1.00 98.00 190 VAL A C 1
ATOM 1432 O O . VAL A 1 190 ? 4.635 1.800 -13.134 1.00 98.00 190 VAL A O 1
ATOM 1435 N N . LYS A 1 191 ? 2.965 0.726 -12.110 1.00 96.00 191 LYS A N 1
ATOM 1436 C CA . LYS A 1 191 ? 3.134 -0.497 -12.917 1.00 96.00 191 LYS A CA 1
ATOM 1437 C C . LYS A 1 191 ? 2.841 -0.266 -14.401 1.00 96.00 191 LYS A C 1
ATOM 1439 O O . LYS A 1 191 ? 3.518 -0.868 -15.234 1.00 96.00 191 LYS A O 1
ATOM 1444 N N . GLY A 1 192 ? 1.847 0.563 -14.718 1.00 96.44 192 GLY A N 1
ATOM 1445 C CA . GLY A 1 192 ? 1.538 0.978 -16.085 1.00 96.44 192 GLY A CA 1
ATOM 1446 C C . GLY A 1 192 ? 2.686 1.767 -16.712 1.00 96.44 192 GLY A C 1
ATOM 1447 O O . GLY A 1 192 ? 3.164 1.394 -17.783 1.00 96.44 192 GLY A O 1
ATOM 1448 N N . ASP A 1 193 ? 3.197 2.773 -16.005 1.00 98.00 193 ASP A N 1
ATOM 1449 C CA . ASP A 1 193 ? 4.316 3.599 -16.472 1.00 98.00 193 ASP A CA 1
ATOM 1450 C C . ASP A 1 193 ? 5.574 2.757 -16.723 1.00 98.00 193 ASP A C 1
ATOM 1452 O O . ASP A 1 193 ? 6.213 2.865 -17.770 1.00 98.00 193 ASP A O 1
ATOM 1456 N N . VAL A 1 194 ? 5.899 1.839 -15.805 1.00 97.88 194 VAL A N 1
ATOM 1457 C CA . VAL A 1 194 ? 7.026 0.904 -15.965 1.00 97.88 194 VAL A CA 1
ATOM 1458 C C . VAL A 1 194 ? 6.854 0.015 -17.202 1.00 97.88 194 VAL A C 1
ATOM 1460 O O . VAL A 1 194 ? 7.840 -0.286 -17.881 1.00 97.88 194 VAL A O 1
ATOM 1463 N N . ALA A 1 195 ? 5.628 -0.413 -17.515 1.00 96.69 195 ALA A N 1
ATOM 1464 C CA . ALA A 1 195 ? 5.356 -1.192 -18.719 1.00 96.69 195 ALA A CA 1
ATOM 1465 C C . ALA A 1 195 ? 5.561 -0.358 -19.996 1.00 96.69 195 ALA A C 1
ATOM 1467 O O . ALA A 1 195 ? 6.225 -0.843 -20.912 1.00 96.69 195 ALA A O 1
ATOM 1468 N N . SER A 1 196 ? 5.078 0.889 -20.020 1.00 96.19 196 SER A N 1
ATOM 1469 C CA . SER A 1 196 ? 5.274 1.819 -21.145 1.00 96.19 196 SER A CA 1
ATOM 1470 C C . SER A 1 196 ? 6.757 2.089 -21.399 1.00 96.19 196 SER A C 1
ATOM 1472 O O . SER A 1 196 ? 7.240 1.910 -22.512 1.00 96.19 196 SER A O 1
ATOM 1474 N N . VAL A 1 197 ? 7.522 2.412 -20.350 1.00 98.06 197 VAL A N 1
ATOM 1475 C CA . VAL A 1 197 ? 8.972 2.655 -20.465 1.00 98.06 197 VAL A CA 1
ATOM 1476 C C . VAL A 1 197 ? 9.702 1.426 -21.011 1.00 98.06 197 VAL A C 1
ATOM 1478 O O . VAL A 1 197 ? 10.650 1.547 -21.786 1.00 98.06 197 VAL A O 1
ATOM 1481 N N . LYS A 1 198 ? 9.274 0.217 -20.631 1.00 96.88 198 LYS A N 1
ATOM 1482 C CA . LYS A 1 198 ? 9.858 -1.022 -21.159 1.00 96.88 198 LYS A CA 1
ATOM 1483 C C . LYS A 1 198 ? 9.588 -1.196 -22.657 1.00 96.88 198 LYS A C 1
ATOM 1485 O O . LYS A 1 198 ? 10.450 -1.727 -23.357 1.00 96.88 198 LYS A O 1
ATOM 1490 N N . GLU A 1 199 ? 8.419 -0.787 -23.138 1.00 96.69 199 GLU A N 1
ATOM 1491 C CA . GLU A 1 199 ? 8.087 -0.786 -24.564 1.00 96.69 199 GLU A CA 1
ATOM 1492 C C . GLU A 1 199 ? 8.942 0.230 -25.330 1.00 96.69 199 GLU A C 1
ATOM 1494 O O . GLU A 1 199 ? 9.602 -0.153 -26.298 1.00 96.69 199 GLU A O 1
ATOM 1499 N N . ASP A 1 200 ? 9.055 1.458 -24.822 1.00 97.56 200 ASP A N 1
ATOM 1500 C CA . ASP A 1 200 ? 9.905 2.504 -25.407 1.00 97.56 200 ASP A CA 1
ATOM 1501 C C . ASP A 1 200 ? 11.373 2.061 -25.508 1.00 97.56 200 ASP A C 1
ATOM 1503 O O . ASP A 1 200 ? 12.016 2.226 -26.546 1.00 97.56 200 ASP A O 1
ATOM 1507 N N . ILE A 1 201 ? 11.909 1.418 -24.462 1.00 97.88 201 ILE A N 1
ATOM 1508 C CA . ILE A 1 201 ? 13.270 0.852 -24.477 1.00 97.88 201 ILE A CA 1
ATOM 1509 C C . ILE A 1 201 ? 13.432 -0.187 -25.597 1.00 97.88 201 ILE A C 1
ATOM 1511 O O . ILE A 1 201 ? 14.487 -0.242 -26.235 1.00 97.88 201 ILE A O 1
ATOM 1515 N N . ASN A 1 202 ? 12.418 -1.020 -25.846 1.00 96.56 202 ASN A N 1
ATOM 1516 C CA . ASN A 1 202 ? 12.479 -2.012 -26.920 1.00 96.56 202 ASN A CA 1
ATOM 1517 C C . ASN A 1 202 ? 12.451 -1.357 -28.306 1.00 96.56 202 ASN A C 1
ATOM 1519 O O . ASN A 1 202 ? 13.180 -1.815 -29.187 1.00 96.56 202 ASN A O 1
ATOM 1523 N N . LEU A 1 203 ? 11.663 -0.292 -28.488 1.00 97.00 203 LEU A N 1
ATOM 1524 C CA . LEU A 1 203 ? 11.639 0.485 -29.732 1.00 97.00 203 LEU A CA 1
ATOM 1525 C C . LEU A 1 203 ? 13.003 1.124 -30.004 1.00 97.00 203 LEU A C 1
ATOM 1527 O O . LEU A 1 203 ? 13.595 0.870 -31.050 1.00 97.00 203 LEU A O 1
ATOM 1531 N N . VAL A 1 204 ? 13.566 1.827 -29.016 1.00 97.88 204 VAL A N 1
ATOM 1532 C CA . VAL A 1 204 ? 14.903 2.436 -29.123 1.00 97.88 204 VAL A CA 1
ATOM 1533 C C . VAL A 1 204 ? 15.970 1.385 -29.435 1.00 97.88 204 VAL A C 1
ATOM 1535 O O . VAL A 1 204 ? 16.866 1.622 -30.244 1.00 97.88 204 VAL A O 1
ATOM 1538 N N . LYS A 1 205 ? 15.885 0.195 -28.830 1.00 96.56 205 LYS A N 1
ATOM 1539 C CA . LYS A 1 205 ? 16.801 -0.909 -29.145 1.00 96.56 205 LYS A CA 1
ATOM 1540 C C . LYS A 1 205 ? 16.679 -1.360 -30.606 1.00 96.56 205 LYS A C 1
ATOM 1542 O O . LYS A 1 205 ? 17.699 -1.665 -31.221 1.00 96.56 205 LYS A O 1
ATOM 1547 N N . GLY A 1 206 ? 15.462 -1.402 -31.148 1.00 96.25 206 GLY A N 1
ATOM 1548 C CA . GLY A 1 206 ? 15.212 -1.679 -32.564 1.00 96.25 206 GLY A CA 1
ATOM 1549 C C . GLY A 1 206 ? 15.837 -0.625 -33.478 1.00 96.25 206 GLY A C 1
ATOM 1550 O O . GLY A 1 206 ? 16.578 -0.980 -34.395 1.00 96.25 206 GLY A O 1
ATOM 1551 N N . ASP A 1 207 ? 15.622 0.655 -33.173 1.00 97.69 207 ASP A N 1
ATOM 1552 C CA . ASP A 1 207 ? 16.190 1.775 -33.933 1.00 97.69 207 ASP A CA 1
ATOM 1553 C C . ASP A 1 207 ? 17.725 1.728 -33.953 1.00 97.69 207 ASP A C 1
ATOM 1555 O O . ASP A 1 207 ? 18.347 1.893 -35.004 1.00 97.69 207 ASP A O 1
ATOM 1559 N N . VAL A 1 208 ? 18.354 1.429 -32.811 1.00 97.75 208 VAL A N 1
ATOM 1560 C CA . VAL A 1 208 ? 19.815 1.282 -32.708 1.00 97.75 208 VAL A CA 1
ATOM 1561 C C . VAL A 1 208 ? 20.342 0.155 -33.603 1.00 97.75 208 VAL A C 1
ATOM 1563 O O . VAL A 1 208 ? 21.368 0.335 -34.264 1.00 97.75 208 VAL A O 1
ATOM 1566 N N . GLU A 1 209 ? 19.666 -0.996 -33.657 1.00 97.12 209 GLU A N 1
ATOM 1567 C CA . GLU A 1 209 ? 20.069 -2.088 -34.556 1.00 97.12 209 GLU A CA 1
ATOM 1568 C C . GLU A 1 209 ? 19.860 -1.724 -36.035 1.00 97.12 209 GLU A C 1
ATOM 1570 O O . GLU A 1 209 ? 20.708 -2.067 -36.862 1.00 97.12 209 GLU A O 1
ATOM 1575 N N . SER A 1 210 ? 18.805 -0.972 -36.374 1.00 96.56 210 SER A N 1
ATOM 1576 C CA . SER A 1 210 ? 18.597 -0.458 -37.738 1.00 96.56 210 SER A CA 1
ATOM 1577 C C . SER A 1 210 ? 19.732 0.473 -38.164 1.00 96.56 210 SER A C 1
ATOM 1579 O O . SER A 1 210 ? 20.365 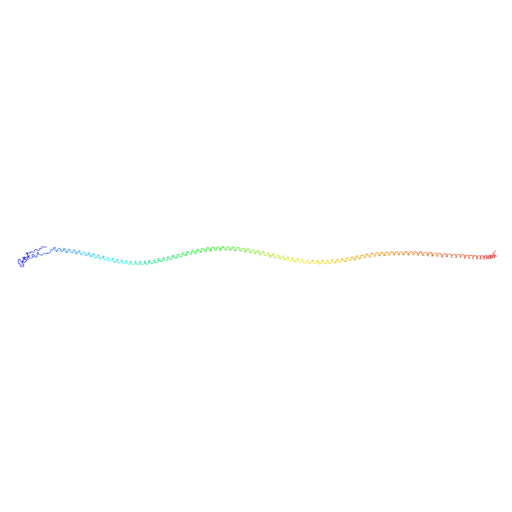0.243 -39.194 1.00 96.56 210 SER A O 1
ATOM 1581 N N . VAL A 1 211 ? 20.065 1.467 -37.333 1.00 97.94 211 VAL A N 1
ATOM 1582 C CA . VAL A 1 211 ? 21.168 2.410 -37.594 1.00 97.94 211 VAL A CA 1
ATOM 1583 C C . VAL A 1 211 ? 22.498 1.674 -37.749 1.00 97.94 211 VAL A C 1
ATOM 1585 O O . VAL A 1 211 ? 23.306 2.000 -38.618 1.00 97.94 211 VAL A O 1
ATOM 1588 N N . LYS A 1 212 ? 22.743 0.645 -36.933 1.00 97.00 212 LYS A N 1
ATOM 1589 C CA . LYS A 1 212 ? 23.933 -0.204 -37.063 1.00 97.00 212 LYS A CA 1
ATOM 1590 C C . LYS A 1 212 ? 23.957 -0.959 -38.397 1.00 97.00 212 LYS A C 1
ATOM 1592 O O . LYS A 1 212 ? 25.033 -1.117 -38.977 1.00 97.00 212 LYS A O 1
ATOM 1597 N N . GLY A 1 213 ? 22.803 -1.417 -38.881 1.00 96.25 213 GLY A N 1
ATOM 1598 C CA . GLY A 1 213 ? 22.637 -1.985 -40.219 1.00 96.25 213 GLY A CA 1
ATOM 1599 C C . GLY A 1 213 ? 23.031 -0.994 -41.316 1.00 96.25 213 GLY A C 1
ATOM 1600 O O . GLY A 1 213 ? 23.904 -1.306 -42.127 1.00 96.25 213 GLY A O 1
ATOM 1601 N N . ASP A 1 214 ? 22.477 0.216 -41.273 1.00 97.81 214 ASP A N 1
ATOM 1602 C CA . ASP A 1 214 ? 22.763 1.281 -42.244 1.00 97.81 214 ASP A CA 1
ATOM 1603 C C . ASP A 1 214 ? 24.250 1.667 -42.259 1.00 97.81 214 ASP A C 1
ATOM 1605 O O . ASP A 1 214 ? 24.856 1.797 -43.322 1.00 97.81 214 ASP A O 1
ATOM 1609 N N . ILE A 1 215 ? 24.882 1.772 -41.084 1.00 97.69 215 ILE A N 1
ATOM 1610 C CA . ILE A 1 215 ? 26.326 2.033 -40.964 1.00 97.69 215 ILE A CA 1
ATOM 1611 C C . ILE A 1 215 ? 27.151 0.936 -41.653 1.00 97.69 215 ILE A C 1
ATOM 1613 O O . ILE A 1 215 ? 28.152 1.236 -42.305 1.00 97.69 215 ILE A O 1
ATOM 1617 N N . ASN A 1 216 ? 26.755 -0.334 -41.525 1.00 96.44 216 ASN A N 1
ATOM 1618 C CA . ASN A 1 216 ? 27.463 -1.434 -42.182 1.00 96.44 216 ASN A CA 1
ATOM 1619 C C . ASN A 1 216 ? 27.312 -1.392 -43.708 1.00 96.44 216 ASN A C 1
ATOM 1621 O O . ASN A 1 216 ? 28.287 -1.678 -44.404 1.00 96.44 216 ASN A O 1
ATOM 1625 N N . LEU A 1 217 ? 26.131 -1.024 -44.217 1.00 96.56 217 LEU A N 1
ATOM 1626 C CA . LEU A 1 217 ? 25.908 -0.837 -45.654 1.00 96.56 217 LEU A CA 1
ATOM 1627 C C . LEU A 1 217 ? 26.765 0.308 -46.196 1.00 96.56 217 LEU A C 1
ATOM 1629 O O . LEU A 1 217 ? 27.540 0.097 -47.125 1.00 96.56 217 LEU A O 1
ATOM 1633 N N . LEU A 1 218 ? 26.729 1.471 -45.539 1.00 96.88 218 LEU A N 1
ATOM 1634 C CA . LEU A 1 218 ? 27.559 2.622 -45.907 1.00 96.88 218 LEU A CA 1
ATOM 1635 C C . LEU A 1 218 ? 29.054 2.293 -45.881 1.00 96.88 218 LEU A C 1
ATOM 1637 O O . LEU A 1 218 ? 29.804 2.756 -46.738 1.00 96.88 218 LEU A O 1
ATOM 1641 N N . ARG A 1 219 ? 29.508 1.477 -44.921 1.00 96.75 219 ARG A N 1
ATOM 1642 C CA . ARG A 1 219 ? 30.895 0.999 -44.905 1.00 96.75 219 ARG A CA 1
ATOM 1643 C C . ARG A 1 219 ? 31.221 0.188 -46.164 1.00 96.75 219 ARG A C 1
ATOM 1645 O O . ARG A 1 219 ? 32.277 0.408 -46.748 1.00 96.75 219 ARG A O 1
ATOM 1652 N N . GLY A 1 220 ? 30.323 -0.704 -46.581 1.00 95.50 220 GLY A N 1
ATOM 1653 C CA . GLY A 1 220 ? 30.467 -1.470 -47.822 1.00 95.50 220 GLY A CA 1
ATOM 1654 C C . GLY A 1 220 ? 30.510 -0.578 -49.066 1.00 95.50 220 GLY A C 1
ATOM 1655 O O . GLY A 1 220 ? 31.393 -0.747 -49.907 1.00 95.50 220 GLY A O 1
ATOM 1656 N N . ASP A 1 221 ? 29.631 0.422 -49.148 1.00 97.38 221 ASP A N 1
ATOM 1657 C CA . ASP A 1 221 ? 29.623 1.388 -50.255 1.00 97.38 221 ASP A CA 1
ATOM 1658 C C . ASP A 1 221 ? 30.949 2.160 -50.338 1.00 97.38 221 ASP A C 1
ATOM 1660 O O . ASP A 1 221 ? 31.533 2.303 -51.415 1.00 97.38 221 ASP A O 1
ATOM 1664 N N . VAL A 1 222 ? 31.479 2.610 -49.193 1.00 97.50 222 VAL A N 1
ATOM 1665 C CA . VAL A 1 222 ? 32.786 3.283 -49.119 1.00 97.50 222 VAL A CA 1
ATOM 1666 C C . VAL A 1 222 ? 33.915 2.363 -49.590 1.00 97.50 222 VAL A C 1
ATOM 1668 O O . VAL A 1 222 ? 34.785 2.808 -50.343 1.00 97.50 222 VAL A O 1
ATOM 1671 N N . GLU A 1 223 ? 33.916 1.092 -49.184 1.00 96.88 223 GLU A N 1
ATOM 1672 C CA . GLU A 1 223 ? 34.902 0.103 -49.640 1.00 96.88 223 GLU A CA 1
ATOM 1673 C C . GLU A 1 223 ? 34.831 -0.116 -51.162 1.00 96.88 223 GLU A C 1
ATOM 1675 O O . GLU A 1 223 ? 35.878 -0.173 -51.816 1.00 96.88 223 GLU A O 1
ATOM 1680 N N . SER A 1 224 ? 33.622 -0.166 -51.735 1.00 96.38 224 SER A N 1
ATOM 1681 C CA . SER A 1 224 ? 33.411 -0.280 -53.185 1.00 96.38 224 SER A CA 1
ATOM 1682 C C . SER A 1 224 ? 33.978 0.927 -53.932 1.00 96.38 224 SER A C 1
ATOM 1684 O O . SER A 1 224 ? 34.800 0.763 -54.833 1.00 96.38 224 SER A O 1
ATOM 1686 N N . VAL A 1 225 ? 33.629 2.146 -53.504 1.00 97.38 225 VAL A N 1
ATOM 1687 C CA . VAL A 1 225 ? 34.141 3.390 -54.108 1.00 97.38 225 VAL A CA 1
ATOM 1688 C C . VAL A 1 225 ? 35.669 3.458 -54.019 1.00 97.38 225 VAL A C 1
ATOM 1690 O O . VAL A 1 225 ? 36.338 3.865 -54.969 1.00 97.38 225 VAL A O 1
ATOM 1693 N N . GLN A 1 226 ? 36.261 3.021 -52.904 1.00 96.06 226 GLN A N 1
ATOM 1694 C CA . GLN A 1 226 ? 37.719 2.921 -52.780 1.00 96.06 226 GLN A CA 1
ATOM 1695 C C . GLN A 1 226 ? 38.339 1.898 -53.743 1.00 96.06 226 GLN A C 1
ATOM 1697 O O . GLN A 1 226 ? 39.511 2.041 -54.108 1.00 96.06 226 GLN A O 1
ATOM 1702 N N . GLY A 1 227 ? 37.608 0.843 -54.108 1.00 95.62 227 GLY A N 1
ATOM 1703 C CA . GLY A 1 227 ? 37.988 -0.104 -55.156 1.00 95.62 227 GLY A CA 1
ATOM 1704 C C . GLY A 1 227 ? 37.983 0.552 -56.535 1.00 95.62 227 GLY A C 1
ATOM 1705 O O . GLY A 1 227 ? 39.002 0.519 -57.226 1.00 95.62 227 GLY A O 1
ATOM 1706 N N . ASP A 1 228 ? 36.896 1.236 -56.884 1.00 97.44 228 ASP A N 1
ATOM 1707 C CA . ASP A 1 228 ? 36.754 1.936 -58.167 1.00 97.44 228 ASP A CA 1
ATOM 1708 C C . ASP A 1 228 ? 37.831 3.013 -58.352 1.00 97.44 228 ASP A C 1
ATOM 1710 O O . ASP A 1 228 ? 38.483 3.081 -59.394 1.00 97.44 228 ASP A O 1
ATOM 1714 N N . ILE A 1 229 ? 38.109 3.805 -57.308 1.00 97.69 229 ILE A N 1
ATOM 1715 C CA . ILE A 1 229 ? 39.192 4.804 -57.318 1.00 97.69 229 ILE A CA 1
ATOM 1716 C C . ILE A 1 229 ? 40.550 4.150 -57.618 1.00 97.69 229 ILE A C 1
ATOM 1718 O O . ILE A 1 229 ? 41.374 4.734 -58.326 1.00 97.69 229 ILE A O 1
ATOM 1722 N N . ARG A 1 230 ? 40.809 2.944 -57.090 1.00 96.38 230 ARG A N 1
ATOM 1723 C CA . ARG A 1 230 ? 42.054 2.207 -57.358 1.00 96.38 230 ARG A CA 1
ATOM 1724 C C . ARG A 1 230 ? 42.143 1.748 -58.812 1.00 96.38 230 ARG A C 1
ATOM 1726 O O . ARG A 1 230 ? 43.220 1.878 -59.389 1.00 96.38 230 ARG A O 1
ATOM 1733 N N . LEU A 1 231 ? 41.046 1.256 -59.390 1.00 96.19 231 LEU A N 1
ATOM 1734 C CA . LEU A 1 231 ? 40.990 0.857 -60.802 1.00 96.19 231 LEU A CA 1
ATOM 1735 C C . LEU A 1 231 ? 41.226 2.053 -61.725 1.00 96.19 231 LEU A C 1
ATOM 1737 O O . LEU A 1 231 ? 42.150 2.018 -62.530 1.00 96.19 231 LEU A O 1
ATOM 1741 N N . ILE A 1 232 ? 40.498 3.154 -61.511 1.00 97.00 232 ILE A N 1
ATOM 1742 C CA . ILE A 1 232 ? 40.661 4.394 -62.287 1.00 97.00 232 ILE A CA 1
ATOM 1743 C C . ILE A 1 232 ? 42.102 4.904 -62.208 1.00 97.00 232 ILE A C 1
ATOM 1745 O O . ILE A 1 232 ? 42.668 5.338 -63.208 1.00 97.00 232 ILE A O 1
ATOM 1749 N N . LYS A 1 233 ? 42.727 4.850 -61.025 1.00 96.31 233 LYS A N 1
ATOM 1750 C CA . LYS A 1 233 ? 44.134 5.239 -60.877 1.00 96.31 233 LYS A CA 1
ATOM 1751 C C . LYS A 1 233 ? 45.065 4.363 -61.726 1.00 96.31 233 LYS A C 1
ATOM 1753 O O . LYS A 1 233 ? 46.036 4.888 -62.265 1.00 96.31 233 LYS A O 1
ATOM 1758 N N . GLY A 1 234 ? 44.779 3.065 -61.834 1.00 95.06 234 GLY A N 1
ATOM 1759 C CA . GLY A 1 234 ? 45.490 2.147 -62.724 1.00 95.06 234 GLY A CA 1
ATOM 1760 C C . GLY A 1 234 ? 45.297 2.505 -64.198 1.00 95.06 234 GLY A C 1
ATOM 1761 O O . GLY A 1 234 ? 46.285 2.673 -64.911 1.00 95.06 234 GLY A O 1
ATOM 1762 N N . ASP A 1 235 ? 44.050 2.715 -64.624 1.00 96.62 235 ASP A N 1
ATOM 1763 C CA . ASP A 1 235 ? 43.717 3.104 -66.002 1.00 96.62 235 ASP A CA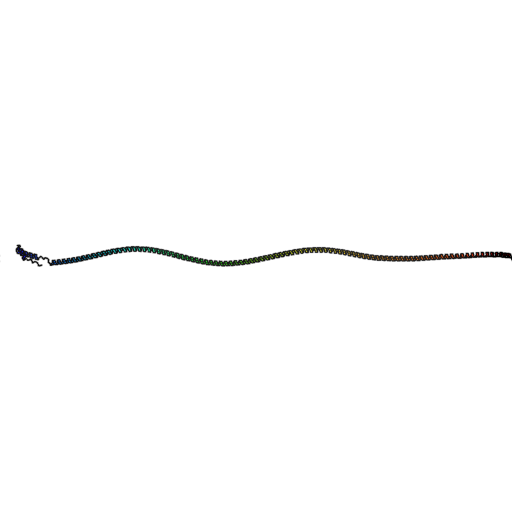 1
ATOM 1764 C C . ASP A 1 235 ? 44.412 4.414 -66.404 1.00 96.62 235 ASP A C 1
ATOM 1766 O O . ASP A 1 235 ? 44.978 4.519 -67.491 1.00 96.62 235 ASP A O 1
ATOM 1770 N N . VAL A 1 236 ? 44.433 5.409 -65.510 1.00 96.88 236 VAL A N 1
ATOM 1771 C CA . VAL A 1 236 ? 45.124 6.689 -65.737 1.00 96.88 236 VAL A CA 1
ATOM 1772 C C . VAL A 1 236 ? 46.628 6.497 -65.951 1.00 96.88 236 VAL A C 1
ATOM 1774 O O . VAL A 1 236 ? 47.199 7.165 -66.815 1.00 96.88 236 VAL A O 1
ATOM 1777 N N . GLU A 1 237 ? 47.283 5.607 -65.200 1.00 96.25 237 GLU A N 1
ATOM 1778 C CA . GLU A 1 237 ? 48.714 5.339 -65.401 1.00 96.25 237 GLU A CA 1
ATOM 1779 C C . GLU A 1 237 ? 48.960 4.591 -66.721 1.00 96.25 237 GLU A C 1
ATOM 1781 O O . GLU A 1 237 ? 49.872 4.966 -67.453 1.00 96.25 237 GLU A O 1
ATOM 1786 N N . SER A 1 238 ? 48.100 3.635 -67.092 1.00 95.31 238 SER A N 1
ATOM 1787 C CA . SER A 1 238 ? 48.173 2.953 -68.397 1.00 95.31 238 SER A CA 1
ATOM 1788 C C . SER A 1 238 ? 48.042 3.938 -69.561 1.00 95.31 238 SER A C 1
ATOM 1790 O O . SER A 1 238 ? 48.866 3.943 -70.470 1.00 95.31 238 SER A O 1
ATOM 1792 N N . VAL A 1 239 ? 47.051 4.836 -69.518 1.00 97.31 239 VAL A N 1
ATOM 1793 C CA . VAL A 1 239 ? 46.868 5.870 -70.554 1.00 97.31 239 VAL A CA 1
ATOM 1794 C C . VAL A 1 239 ? 48.088 6.791 -70.638 1.00 97.31 239 VAL A C 1
ATOM 1796 O O . VAL A 1 239 ? 48.479 7.228 -71.719 1.00 97.31 239 VAL A O 1
ATOM 1799 N N . LYS A 1 240 ? 48.716 7.101 -69.502 1.00 96.12 240 LYS A N 1
ATOM 1800 C CA . LYS A 1 240 ? 49.933 7.915 -69.460 1.00 96.12 240 LYS A CA 1
ATOM 1801 C C . LYS A 1 240 ? 51.130 7.192 -70.089 1.00 96.12 240 LYS A C 1
ATOM 1803 O O . LYS A 1 240 ? 51.938 7.852 -70.746 1.00 96.12 240 LYS A O 1
ATOM 1808 N N . GLU A 1 241 ? 51.246 5.876 -69.924 1.00 94.81 241 GLU A N 1
ATOM 1809 C CA . GLU A 1 241 ? 52.231 5.052 -70.636 1.00 94.81 241 GLU A CA 1
ATOM 1810 C C . GLU A 1 241 ? 51.974 5.053 -72.148 1.00 94.81 241 GLU A C 1
ATOM 1812 O O . GLU A 1 241 ? 52.893 5.364 -72.911 1.00 94.81 241 GLU A O 1
ATOM 1817 N N . ASP A 1 242 ? 50.729 4.839 -72.578 1.00 96.25 242 ASP A N 1
ATOM 1818 C CA . ASP A 1 242 ? 50.339 4.892 -73.995 1.00 96.25 242 ASP A CA 1
ATOM 1819 C C . ASP A 1 242 ? 50.664 6.255 -74.626 1.00 96.25 242 ASP A C 1
ATOM 1821 O O . ASP A 1 242 ? 51.243 6.330 -75.712 1.00 96.25 242 ASP A O 1
ATOM 1825 N N . ILE A 1 243 ? 50.368 7.357 -73.926 1.00 96.88 243 ILE A N 1
ATOM 1826 C CA . ILE A 1 243 ? 50.725 8.715 -74.369 1.00 96.88 243 ILE A CA 1
ATOM 1827 C C . ILE A 1 243 ? 52.242 8.856 -74.559 1.00 96.88 243 ILE A C 1
ATOM 1829 O O . ILE A 1 243 ? 52.680 9.509 -75.511 1.00 96.88 243 ILE A O 1
ATOM 1833 N N . ASN A 1 244 ? 53.057 8.267 -73.679 1.00 95.12 244 ASN A N 1
ATOM 1834 C CA . ASN A 1 244 ? 54.514 8.315 -73.810 1.00 95.12 244 ASN A CA 1
ATOM 1835 C C . ASN A 1 244 ? 55.012 7.507 -75.017 1.00 95.12 244 ASN A C 1
ATOM 1837 O O . ASN A 1 244 ? 55.925 7.974 -75.700 1.00 95.12 244 ASN A O 1
ATOM 1841 N N . LEU A 1 245 ? 54.407 6.349 -75.304 1.00 95.19 245 LEU A N 1
ATOM 1842 C CA . LEU A 1 245 ? 54.708 5.562 -76.505 1.00 95.19 245 LEU A CA 1
ATOM 1843 C C . LEU A 1 245 ? 54.370 6.347 -77.775 1.00 95.19 245 LEU A C 1
ATOM 1845 O O . LEU A 1 245 ? 55.249 6.558 -78.606 1.00 95.19 245 LEU A O 1
ATOM 1849 N N . VAL A 1 246 ? 53.152 6.891 -77.866 1.00 96.19 246 VAL A N 1
ATOM 1850 C CA . VAL A 1 246 ? 52.724 7.726 -79.004 1.00 96.19 246 VAL A CA 1
ATOM 1851 C C . VAL A 1 246 ? 53.639 8.936 -79.177 1.00 96.19 246 VAL A C 1
ATOM 1853 O O . VAL A 1 246 ? 53.990 9.303 -80.297 1.00 96.19 246 VAL A O 1
ATOM 1856 N N . LYS A 1 247 ? 54.066 9.569 -78.079 1.00 95.25 247 LYS A N 1
ATOM 1857 C CA . LYS A 1 247 ? 55.035 10.668 -78.138 1.00 95.25 247 LYS A CA 1
ATOM 1858 C C . LYS A 1 247 ? 56.370 10.212 -78.740 1.00 95.25 247 LYS A C 1
ATOM 1860 O O . LYS A 1 247 ? 56.952 10.963 -79.518 1.00 95.25 247 LYS A O 1
ATOM 1865 N N . GLY A 1 248 ? 56.836 9.010 -78.400 1.00 93.62 248 GLY A N 1
ATOM 1866 C CA . GLY A 1 248 ? 58.011 8.386 -79.012 1.00 93.62 248 GLY A CA 1
ATOM 1867 C C . GLY A 1 248 ? 57.824 8.130 -80.509 1.00 93.62 248 GLY A C 1
ATOM 1868 O O . GLY A 1 248 ? 58.668 8.548 -81.302 1.00 93.62 248 GLY A O 1
ATOM 1869 N N . ASP A 1 249 ? 56.694 7.539 -80.900 1.00 95.44 249 ASP A N 1
ATOM 1870 C CA . ASP A 1 249 ? 56.353 7.283 -82.306 1.00 95.44 249 ASP A CA 1
ATOM 1871 C C . ASP A 1 249 ? 56.326 8.582 -83.124 1.00 95.44 249 ASP A C 1
ATOM 1873 O O . ASP A 1 249 ? 56.885 8.650 -84.219 1.00 95.44 249 ASP A O 1
ATOM 1877 N N . VAL A 1 250 ? 55.740 9.651 -82.575 1.00 96.12 250 VAL A N 1
ATOM 1878 C CA . VAL A 1 250 ? 55.717 10.979 -83.208 1.00 96.12 250 VAL A CA 1
ATOM 1879 C C . VAL A 1 250 ? 57.129 11.530 -83.422 1.00 96.12 250 VAL A C 1
ATOM 1881 O O . VAL A 1 250 ? 57.389 12.119 -84.472 1.00 96.12 250 VAL A O 1
ATOM 1884 N N . GLU A 1 251 ? 58.048 11.358 -82.468 1.00 95.19 251 GLU A N 1
ATOM 1885 C CA . GLU A 1 251 ? 59.447 11.773 -82.654 1.00 95.19 251 GLU A CA 1
ATOM 1886 C C . GLU A 1 251 ? 60.169 10.924 -83.711 1.00 95.19 251 GLU A C 1
ATOM 1888 O O . GLU A 1 251 ? 60.911 11.478 -84.521 1.00 95.19 251 GLU A O 1
ATOM 1893 N N . SER A 1 252 ? 59.900 9.616 -83.781 1.00 93.69 252 SER A N 1
ATOM 1894 C CA . SER A 1 252 ? 60.440 8.758 -84.847 1.00 93.69 252 SER A CA 1
ATOM 1895 C C . SER A 1 252 ? 59.966 9.214 -86.228 1.00 93.69 252 SER A C 1
ATOM 1897 O O . SER A 1 252 ? 60.780 9.422 -87.124 1.00 93.69 252 SER A O 1
ATOM 1899 N N . VAL A 1 253 ? 58.661 9.455 -86.388 1.00 96.12 253 VAL A N 1
ATOM 1900 C CA . VAL A 1 253 ? 58.083 9.944 -87.651 1.00 96.12 253 VAL A CA 1
ATOM 1901 C C . VAL A 1 253 ? 58.661 11.307 -88.038 1.00 96.12 253 VAL A C 1
ATOM 1903 O O . VAL A 1 253 ? 58.892 11.565 -89.219 1.00 96.12 253 VAL A O 1
ATOM 1906 N N . LYS A 1 254 ? 58.924 12.198 -87.072 1.00 94.75 254 LYS A N 1
ATOM 1907 C CA . LYS A 1 254 ? 59.603 13.472 -87.355 1.00 94.75 254 LYS A CA 1
ATOM 1908 C C . LYS A 1 254 ? 61.005 13.260 -87.927 1.00 94.75 254 LYS A C 1
ATOM 1910 O O . LYS A 1 254 ? 61.367 13.985 -88.856 1.00 94.75 254 LYS A O 1
ATOM 1915 N N . GLU A 1 255 ? 61.778 12.308 -87.405 1.00 93.44 255 GLU A N 1
ATOM 1916 C CA . GLU A 1 255 ? 63.107 12.006 -87.952 1.00 93.44 255 GLU A CA 1
ATOM 1917 C C . GLU A 1 255 ? 63.005 11.365 -89.339 1.00 93.44 255 GLU A C 1
ATOM 1919 O O . GLU A 1 255 ? 63.717 11.793 -90.247 1.00 93.44 255 GLU A O 1
ATOM 1924 N N . ASP A 1 256 ? 62.061 10.446 -89.556 1.00 94.81 256 ASP A N 1
ATOM 1925 C CA . ASP A 1 256 ? 61.801 9.873 -90.883 1.00 94.81 256 ASP A CA 1
ATOM 1926 C C . ASP A 1 256 ? 61.457 10.968 -91.906 1.00 94.81 256 ASP A C 1
ATOM 1928 O O . ASP A 1 256 ? 62.030 11.015 -92.995 1.00 94.81 256 ASP A O 1
ATOM 1932 N N . ILE A 1 257 ? 60.582 11.917 -91.547 1.00 95.38 257 ILE A N 1
ATOM 1933 C CA . ILE A 1 257 ? 60.268 13.088 -92.385 1.00 95.38 257 ILE A CA 1
ATOM 1934 C C . ILE A 1 257 ? 61.531 13.911 -92.673 1.00 95.38 257 ILE A C 1
ATOM 1936 O O . ILE A 1 257 ? 61.701 14.405 -93.791 1.00 95.38 257 ILE A O 1
ATOM 1940 N N . ARG A 1 258 ? 62.427 14.074 -91.690 1.00 93.88 258 ARG A N 1
ATOM 1941 C CA . ARG A 1 258 ? 63.691 14.806 -91.858 1.00 93.88 258 ARG A CA 1
ATOM 1942 C C . ARG A 1 258 ? 64.624 14.100 -92.843 1.00 93.88 258 ARG A C 1
ATOM 1944 O O . ARG A 1 258 ? 65.213 14.775 -93.689 1.00 93.88 258 ARG A O 1
ATOM 1951 N N . LEU A 1 259 ? 64.733 12.774 -92.757 1.00 93.75 259 LEU A N 1
ATOM 1952 C CA . LEU A 1 259 ? 65.516 11.952 -93.682 1.00 93.75 259 LEU A CA 1
ATOM 1953 C C . LEU A 1 259 ? 64.942 12.015 -95.098 1.00 93.75 259 LEU A C 1
ATOM 1955 O O . LEU A 1 259 ? 65.669 12.367 -96.023 1.00 93.75 259 LEU A O 1
ATOM 1959 N N . VAL A 1 260 ? 63.630 11.805 -95.254 1.00 94.88 260 VAL A N 1
ATOM 1960 C CA . VAL A 1 260 ? 62.941 11.914 -96.552 1.00 94.88 260 VAL A CA 1
ATOM 1961 C C . VAL A 1 260 ? 63.123 13.303 -97.156 1.00 94.88 260 VAL A C 1
ATOM 1963 O O . VAL A 1 260 ? 63.359 13.429 -98.355 1.00 94.88 260 VAL A O 1
ATOM 1966 N N . LYS A 1 261 ? 63.057 14.367 -96.347 1.00 93.56 261 LYS A N 1
ATOM 1967 C CA . LYS A 1 261 ? 63.341 15.725 -96.824 1.00 93.56 261 LYS A CA 1
ATOM 1968 C C . LYS A 1 261 ? 64.768 15.839 -97.378 1.00 93.56 261 LYS A C 1
ATOM 1970 O O . LYS A 1 261 ? 64.949 16.437 -98.436 1.00 93.56 261 LYS A O 1
ATOM 1975 N N . GLY A 1 262 ? 65.753 15.244 -96.703 1.00 92.00 262 GLY A N 1
ATOM 1976 C CA . GLY A 1 262 ? 67.132 15.165 -97.191 1.00 92.00 262 GLY A CA 1
ATOM 1977 C C . GLY A 1 262 ? 67.264 14.363 -98.491 1.00 92.00 262 GLY A C 1
ATOM 1978 O O . GLY A 1 262 ? 67.939 14.808 -99.420 1.00 92.00 262 GLY A O 1
ATOM 1979 N N . ASP A 1 263 ? 66.570 13.229 -98.600 1.00 93.44 263 ASP A N 1
ATOM 1980 C CA . ASP A 1 263 ? 66.533 12.422 -99.825 1.00 93.44 263 ASP A CA 1
ATOM 1981 C C . ASP A 1 263 ? 65.923 13.203 -100.996 1.00 93.44 263 ASP A C 1
ATOM 1983 O O . ASP A 1 263 ? 66.473 13.200 -102.099 1.00 93.44 263 ASP A O 1
ATOM 1987 N N . VAL A 1 264 ? 64.826 13.931 -100.762 1.00 93.75 264 VAL A N 1
ATOM 1988 C CA . VAL A 1 264 ? 64.194 14.806 -101.763 1.00 93.75 264 VAL A CA 1
ATOM 1989 C C . VAL A 1 264 ? 65.154 15.910 -102.219 1.00 93.75 264 VAL A C 1
ATOM 1991 O O . VAL A 1 264 ? 65.263 16.154 -103.422 1.00 93.75 264 VAL A O 1
ATOM 1994 N N . GLU A 1 265 ? 65.881 16.556 -101.301 1.00 92.88 265 GLU A N 1
ATOM 1995 C CA . GLU A 1 265 ? 66.905 17.558 -101.642 1.00 92.88 265 GLU A CA 1
ATOM 1996 C C . GLU A 1 265 ? 68.055 16.949 -102.467 1.00 92.88 265 GLU A C 1
ATOM 1998 O O . GLU A 1 265 ? 68.496 17.543 -103.454 1.00 92.88 265 GLU A O 1
ATOM 2003 N N . SER A 1 266 ? 68.497 15.735 -102.126 1.00 91.94 266 SER A N 1
ATOM 2004 C CA . SER A 1 266 ? 69.519 14.992 -102.876 1.00 91.94 266 SER A CA 1
ATOM 2005 C C . SER A 1 266 ? 69.057 14.633 -104.293 1.00 91.94 266 SER A C 1
ATOM 2007 O O . SER A 1 266 ? 69.779 14.869 -105.266 1.00 91.94 266 SER A O 1
ATOM 2009 N N . VAL A 1 267 ? 67.832 14.112 -104.440 1.00 92.88 267 VAL A N 1
ATOM 2010 C CA . VAL A 1 267 ? 67.222 13.817 -105.747 1.00 92.88 267 VAL A CA 1
ATOM 2011 C C . VAL A 1 267 ? 67.086 15.085 -106.578 1.00 92.88 267 VAL A C 1
ATOM 2013 O O . VAL A 1 267 ? 67.453 15.066 -107.752 1.00 92.88 267 VAL A O 1
ATOM 2016 N N . LYS A 1 268 ? 66.631 16.191 -105.979 1.00 92.62 268 LYS A N 1
ATOM 2017 C CA . LYS A 1 268 ? 66.565 17.490 -106.656 1.00 92.62 268 LYS A CA 1
ATOM 2018 C C . LYS A 1 268 ? 67.936 17.895 -107.208 1.00 92.62 268 LYS A C 1
ATOM 2020 O O . LYS A 1 268 ? 68.041 18.181 -108.396 1.00 92.62 268 LYS A O 1
ATOM 2025 N N . GLY A 1 269 ? 68.993 17.816 -106.397 1.00 91.75 269 GLY A N 1
ATOM 2026 C CA . GLY A 1 269 ? 70.355 18.104 -106.859 1.00 91.75 269 GLY A CA 1
ATOM 2027 C C . GLY A 1 269 ? 70.857 17.135 -107.941 1.00 91.75 269 GLY A C 1
ATOM 2028 O O . GLY A 1 269 ? 71.605 17.528 -108.834 1.00 91.75 269 GLY A O 1
ATOM 2029 N N . ASN A 1 270 ? 70.446 15.863 -107.908 1.00 92.25 270 ASN A N 1
ATOM 2030 C CA . ASN A 1 270 ? 70.762 14.910 -108.976 1.00 92.25 270 ASN A CA 1
ATOM 2031 C C . ASN A 1 270 ? 70.042 15.245 -110.292 1.00 92.25 270 ASN A C 1
ATOM 2033 O O . ASN A 1 270 ? 70.648 15.078 -111.349 1.00 92.25 270 ASN A O 1
ATOM 2037 N N . ILE A 1 271 ? 68.788 15.708 -110.233 1.00 92.81 271 ILE A N 1
ATOM 2038 C CA . ILE A 1 271 ? 68.030 16.179 -111.401 1.00 92.81 271 ILE A CA 1
ATOM 2039 C C . ILE A 1 271 ? 68.705 17.416 -111.999 1.00 92.81 271 ILE A C 1
ATOM 2041 O O . ILE A 1 271 ? 68.990 17.400 -113.190 1.00 92.81 271 ILE A O 1
ATOM 2045 N N . GLU A 1 272 ? 69.063 18.413 -111.185 1.00 92.12 272 GLU A N 1
ATOM 2046 C CA . GLU A 1 272 ? 69.777 19.619 -111.647 1.00 92.12 272 GLU A CA 1
ATOM 2047 C C . GLU A 1 272 ? 71.090 19.252 -112.369 1.00 92.12 272 GLU A C 1
ATOM 2049 O O . GLU A 1 272 ? 71.347 19.694 -113.487 1.00 92.12 272 GLU A O 1
ATOM 2054 N N . ARG A 1 273 ? 71.897 18.340 -111.804 1.00 90.31 273 ARG A N 1
ATOM 2055 C CA . ARG A 1 273 ? 73.113 17.842 -112.483 1.00 90.31 273 ARG A CA 1
ATOM 2056 C C . ARG A 1 273 ? 72.816 17.059 -113.761 1.00 90.31 273 ARG A C 1
ATOM 2058 O O . ARG A 1 273 ? 73.655 17.015 -114.663 1.00 90.31 273 ARG A O 1
ATOM 2065 N N . LEU A 1 274 ? 71.695 16.339 -113.817 1.00 91.00 274 LEU A N 1
ATOM 2066 C CA . LEU A 1 274 ? 71.294 15.611 -115.017 1.00 91.00 274 LEU A CA 1
ATOM 2067 C C . LEU A 1 274 ? 70.906 16.592 -116.124 1.00 91.00 274 LEU A C 1
ATOM 2069 O O . LEU A 1 274 ? 71.338 16.387 -117.255 1.00 91.00 274 LEU A O 1
ATOM 2073 N N . GLU A 1 275 ? 70.156 17.643 -115.793 1.00 90.50 275 GLU A N 1
ATOM 2074 C CA . GLU A 1 275 ? 69.823 18.744 -116.702 1.00 90.50 275 GLU A CA 1
ATOM 2075 C C . GLU A 1 275 ? 71.101 19.386 -117.256 1.00 90.50 275 GLU A C 1
ATOM 2077 O O . GLU A 1 275 ? 71.296 19.369 -118.471 1.00 90.50 275 GLU A O 1
ATOM 2082 N N . GLU A 1 276 ? 72.052 19.773 -116.396 1.00 90.31 276 GLU A N 1
ATOM 2083 C CA . GLU A 1 276 ? 73.358 20.300 -116.832 1.00 90.31 276 GLU A CA 1
ATOM 2084 C C . GLU A 1 276 ? 74.110 19.330 -117.763 1.00 90.31 276 GLU A C 1
ATOM 2086 O O . GLU A 1 276 ? 74.704 19.730 -118.768 1.00 90.31 276 GLU A O 1
ATOM 2091 N N . ARG A 1 277 ? 74.096 18.023 -117.456 1.00 88.62 277 ARG A N 1
ATOM 2092 C CA . ARG A 1 277 ? 74.726 16.998 -118.306 1.00 88.62 277 ARG A CA 1
ATOM 2093 C C . ARG A 1 277 ? 74.022 16.840 -119.648 1.00 88.62 277 ARG A C 1
ATOM 2095 O O . ARG A 1 277 ? 74.703 16.588 -120.644 1.00 88.62 277 ARG A O 1
ATOM 2102 N N . MET A 1 278 ? 72.693 16.911 -119.681 1.00 90.38 278 MET A N 1
ATOM 2103 C CA . MET A 1 278 ? 71.931 16.853 -120.927 1.00 90.38 278 MET A CA 1
ATOM 2104 C C . MET A 1 278 ? 72.225 18.077 -121.784 1.00 90.38 278 MET A C 1
ATOM 2106 O O . MET A 1 278 ? 72.550 17.895 -122.954 1.00 90.38 278 MET A O 1
ATOM 2110 N N . ASP A 1 279 ? 72.215 19.276 -121.204 1.00 89.69 279 ASP A N 1
ATOM 2111 C CA . ASP A 1 279 ? 72.553 20.519 -121.902 1.00 89.69 279 ASP A CA 1
ATOM 2112 C C . ASP A 1 279 ? 73.971 20.463 -122.477 1.00 89.69 279 ASP A C 1
ATOM 2114 O O . ASP A 1 279 ? 74.182 20.713 -123.666 1.00 89.69 279 ASP A O 1
ATOM 2118 N N . ALA A 1 280 ? 74.947 20.014 -121.680 1.00 86.19 280 ALA A N 1
ATOM 2119 C CA . ALA A 1 280 ? 76.314 19.807 -122.153 1.00 86.19 280 ALA A CA 1
ATOM 2120 C C . ALA A 1 280 ? 76.396 18.758 -123.278 1.00 86.19 280 ALA A C 1
ATOM 2122 O O . ALA A 1 280 ? 77.181 18.904 -124.219 1.00 86.19 280 ALA A O 1
ATOM 2123 N N . ARG A 1 281 ? 75.593 17.687 -123.206 1.00 87.81 281 ARG A N 1
ATOM 2124 C CA . ARG A 1 281 ? 75.541 16.649 -124.243 1.00 87.81 281 ARG A CA 1
ATOM 2125 C C . ARG A 1 281 ? 74.897 17.165 -125.528 1.00 87.81 281 ARG A C 1
ATOM 2127 O O . ARG A 1 281 ? 75.401 16.823 -126.594 1.00 87.81 281 ARG A O 1
ATOM 2134 N N . PHE A 1 282 ? 73.835 17.962 -125.441 1.00 88.25 282 PHE A N 1
ATOM 2135 C CA . PHE A 1 282 ? 73.214 18.609 -126.596 1.00 88.25 282 PHE A CA 1
ATOM 2136 C C . PHE A 1 282 ? 74.188 19.584 -127.257 1.00 88.25 282 PHE A C 1
ATOM 2138 O O . PHE A 1 282 ? 74.461 19.426 -128.442 1.00 88.25 282 PHE A O 1
ATOM 2145 N N . ALA A 1 283 ? 74.842 20.458 -126.486 1.00 84.44 283 ALA A N 1
ATOM 2146 C CA . ALA A 1 283 ? 75.870 21.365 -127.007 1.00 84.44 283 ALA A CA 1
ATOM 2147 C C . ALA A 1 283 ? 77.031 20.614 -127.687 1.00 84.44 283 ALA A C 1
ATOM 2149 O O . ALA A 1 283 ? 77.514 20.998 -128.756 1.00 84.44 283 ALA A O 1
ATOM 2150 N N . ARG A 1 284 ? 77.472 19.495 -127.097 1.00 85.25 284 ARG A N 1
ATOM 2151 C CA . ARG A 1 284 ? 78.476 18.624 -127.717 1.00 85.25 284 ARG A CA 1
ATOM 2152 C C . ARG A 1 284 ? 77.962 17.989 -129.007 1.00 85.25 284 ARG A C 1
ATOM 2154 O O . ARG A 1 284 ? 78.715 17.913 -129.970 1.00 85.25 284 ARG A O 1
ATOM 2161 N N . MET A 1 285 ? 76.720 17.514 -129.026 1.00 85.62 285 MET A N 1
ATOM 2162 C CA . MET A 1 285 ? 76.109 16.914 -130.211 1.00 85.62 285 MET A CA 1
ATOM 2163 C C . MET A 1 285 ? 75.975 17.934 -131.345 1.00 85.62 285 MET A C 1
ATOM 2165 O O . MET A 1 285 ? 76.288 17.586 -132.479 1.00 85.62 285 MET A O 1
ATOM 2169 N N . ASP A 1 286 ? 75.605 19.178 -131.039 1.00 85.19 286 ASP A N 1
ATOM 2170 C CA . ASP A 1 286 ? 75.588 20.283 -132.004 1.00 85.19 286 ASP A CA 1
ATOM 2171 C C . ASP A 1 286 ? 76.989 20.536 -132.567 1.00 85.19 286 ASP A C 1
ATOM 2173 O O . ASP A 1 286 ? 77.178 20.560 -133.780 1.00 85.19 286 ASP A O 1
ATOM 2177 N N . THR A 1 287 ? 78.002 20.601 -131.698 1.00 85.38 287 THR A N 1
ATOM 2178 C CA . THR A 1 287 ? 79.405 20.774 -132.116 1.00 85.38 287 THR A CA 1
ATOM 2179 C C . THR A 1 287 ? 79.894 19.606 -132.985 1.00 85.38 287 THR A C 1
ATOM 2181 O O . THR A 1 287 ? 80.585 19.806 -133.982 1.00 85.38 287 THR A O 1
ATOM 2184 N N . GLU A 1 288 ? 79.547 18.365 -132.629 1.00 83.38 288 GLU A N 1
ATOM 2185 C CA . GLU A 1 288 ? 79.905 17.169 -133.400 1.00 83.38 288 GLU A CA 1
ATOM 2186 C C . GLU A 1 288 ? 79.160 17.098 -134.741 1.00 83.38 288 GLU A C 1
ATOM 2188 O O . GLU A 1 288 ? 79.745 16.655 -135.733 1.00 83.38 288 GLU A O 1
ATOM 2193 N N . MET A 1 289 ? 77.892 17.519 -134.798 1.00 84.00 289 MET A N 1
ATOM 2194 C CA . MET A 1 289 ? 77.144 17.641 -136.053 1.00 84.00 289 MET A CA 1
ATOM 2195 C C . MET A 1 289 ? 77.769 18.699 -136.957 1.00 84.00 289 MET A C 1
ATOM 2197 O O . MET A 1 289 ? 78.014 18.398 -138.124 1.00 84.00 289 MET A O 1
ATOM 2201 N N . GLU A 1 290 ? 78.116 19.867 -136.420 1.00 84.12 290 GLU A N 1
ATOM 2202 C CA . GLU A 1 290 ? 78.800 20.935 -137.156 1.00 84.12 290 GLU A CA 1
ATOM 2203 C C . GLU A 1 290 ? 80.160 20.461 -137.696 1.00 84.12 290 GLU A C 1
ATOM 2205 O O . GLU A 1 290 ? 80.486 20.628 -138.873 1.00 84.12 290 GLU A O 1
ATOM 2210 N N . ALA A 1 291 ? 80.935 19.749 -136.871 1.00 80.19 291 ALA A N 1
ATOM 2211 C CA . ALA A 1 291 ? 82.198 19.135 -137.281 1.00 80.19 291 ALA A CA 1
ATOM 2212 C C . ALA A 1 291 ? 82.012 18.063 -138.376 1.00 80.19 291 ALA A C 1
ATOM 2214 O O . ALA A 1 291 ? 82.861 17.895 -139.256 1.00 80.19 291 ALA A O 1
ATOM 2215 N N . LYS A 1 292 ? 80.908 17.305 -138.343 1.00 78.69 292 LYS A N 1
ATOM 2216 C CA . LYS A 1 292 ? 80.574 16.342 -139.404 1.00 78.69 292 LYS A CA 1
ATOM 2217 C C . LYS A 1 292 ? 80.124 17.036 -140.688 1.00 78.69 292 LYS A C 1
ATOM 2219 O O . LYS A 1 292 ? 80.518 16.569 -141.755 1.00 78.69 292 LYS A O 1
ATOM 2224 N N . PHE A 1 293 ? 79.351 18.117 -140.600 1.00 80.81 293 PHE A N 1
ATOM 2225 C CA . PHE A 1 293 ? 78.933 18.920 -141.752 1.00 80.81 293 PHE A CA 1
ATOM 2226 C C . PHE A 1 293 ? 80.132 19.572 -142.441 1.00 80.81 293 PHE A C 1
ATOM 2228 O O . PHE A 1 293 ? 80.332 19.345 -143.630 1.00 80.81 293 PHE A O 1
ATOM 2235 N N . THR A 1 294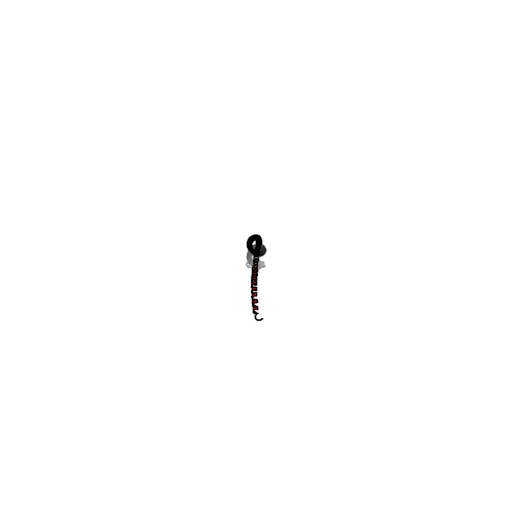 ? 81.004 20.243 -141.691 1.00 81.25 294 THR A N 1
ATOM 2236 C CA . THR A 1 294 ? 82.253 20.823 -142.223 1.00 81.25 294 THR A CA 1
ATOM 2237 C C . THR A 1 294 ? 83.173 19.769 -142.846 1.00 81.25 294 THR A C 1
ATOM 2239 O O . THR A 1 294 ? 83.729 19.969 -143.927 1.00 81.25 294 THR A O 1
ATOM 2242 N N . LYS A 1 295 ? 83.306 18.586 -142.228 1.00 80.44 295 LYS A N 1
ATOM 2243 C CA . LYS A 1 295 ? 84.057 17.468 -142.827 1.00 80.44 295 LYS A CA 1
ATOM 2244 C C . LYS A 1 295 ? 83.401 16.934 -144.105 1.00 80.44 295 LYS A C 1
ATOM 2246 O O . LYS A 1 295 ? 84.102 16.491 -145.014 1.00 80.44 295 LYS A O 1
ATOM 2251 N N . MET A 1 296 ? 82.073 16.935 -144.173 1.00 81.12 296 MET A N 1
ATOM 2252 C CA . MET A 1 296 ? 81.326 16.534 -145.362 1.00 81.12 296 MET A CA 1
ATOM 2253 C C . MET A 1 296 ? 81.479 17.555 -146.496 1.00 81.12 296 MET A C 1
ATOM 2255 O O . MET A 1 296 ? 81.700 17.131 -147.630 1.00 81.12 296 MET A O 1
ATOM 2259 N N . GLU A 1 297 ? 81.436 18.857 -146.203 1.00 78.12 297 GLU A N 1
ATOM 2260 C CA . GLU A 1 297 ? 81.764 19.926 -147.160 1.00 78.12 297 GLU A CA 1
ATOM 2261 C C . GLU A 1 297 ? 83.184 19.750 -147.692 1.00 78.12 297 GLU A C 1
ATOM 2263 O O . GLU A 1 297 ? 83.362 19.567 -148.891 1.00 78.12 297 GLU A O 1
ATOM 2268 N N . SER A 1 298 ? 84.174 19.621 -146.805 1.00 79.69 298 SER A N 1
ATOM 2269 C CA . SER A 1 298 ? 85.571 19.399 -147.199 1.00 79.69 298 SER A CA 1
ATOM 2270 C C . SER A 1 298 ? 85.764 18.141 -148.060 1.00 79.69 298 SER A C 1
ATOM 2272 O O . SER A 1 298 ? 86.507 18.162 -149.040 1.00 79.69 298 SER A O 1
ATOM 2274 N N . ASN A 1 299 ? 85.071 17.040 -147.747 1.00 78.88 299 ASN A N 1
ATOM 2275 C CA . ASN A 1 299 ? 85.086 15.836 -148.584 1.00 78.88 299 ASN A CA 1
ATOM 2276 C C . ASN A 1 299 ? 84.422 16.056 -149.952 1.00 78.88 299 ASN A C 1
ATOM 2278 O O . ASN A 1 299 ? 84.822 15.429 -150.936 1.00 78.88 299 ASN A O 1
ATOM 2282 N N . THR A 1 300 ? 83.387 16.892 -150.012 1.00 79.38 300 THR A N 1
ATOM 2283 C CA . THR A 1 300 ? 82.690 17.233 -151.257 1.00 79.38 300 THR A CA 1
ATOM 2284 C C . THR A 1 300 ? 83.577 18.116 -152.126 1.00 79.38 300 THR A C 1
ATOM 2286 O O . THR A 1 300 ? 83.754 17.798 -153.301 1.00 79.38 300 THR A O 1
ATOM 2289 N N . ASP A 1 301 ? 84.236 19.113 -151.535 1.00 80.69 301 ASP A N 1
ATOM 2290 C CA . ASP A 1 301 ? 85.234 19.959 -152.195 1.00 80.69 301 ASP A CA 1
ATOM 2291 C C . ASP A 1 301 ? 86.412 19.131 -152.713 1.00 80.69 301 ASP A C 1
ATOM 2293 O O . ASP A 1 301 ? 86.819 19.270 -153.865 1.00 80.69 301 ASP A O 1
ATOM 2297 N N . ALA A 1 302 ? 86.920 18.193 -151.907 1.00 75.56 302 ALA A N 1
ATOM 2298 C CA . ALA A 1 302 ? 87.992 17.293 -152.324 1.00 75.56 302 ALA A CA 1
ATOM 2299 C C . ALA A 1 302 ? 87.572 16.405 -153.508 1.00 75.56 302 ALA A C 1
ATOM 2301 O O . ALA A 1 302 ? 88.354 16.199 -154.439 1.00 75.56 302 ALA A O 1
ATOM 2302 N N . LYS A 1 303 ? 86.331 15.895 -153.510 1.00 75.88 303 LYS A N 1
ATOM 2303 C CA . LYS A 1 303 ? 85.789 15.145 -154.654 1.00 75.88 303 LYS A CA 1
ATOM 2304 C C . LYS A 1 303 ? 85.594 16.024 -155.887 1.00 75.88 303 LYS A C 1
ATOM 2306 O O . LYS A 1 303 ? 85.816 15.531 -156.991 1.00 75.88 303 LYS A O 1
ATOM 2311 N N . LEU A 1 304 ? 85.194 17.283 -155.717 1.00 77.56 304 LEU A N 1
ATOM 2312 C CA . LEU A 1 304 ? 85.035 18.242 -156.810 1.00 77.56 304 LEU A CA 1
ATOM 2313 C C . LEU A 1 304 ? 86.394 18.568 -157.444 1.00 77.56 304 LEU A C 1
ATOM 2315 O O . LEU A 1 304 ? 86.550 18.404 -158.650 1.00 77.56 304 LEU A O 1
ATOM 2319 N N . ALA A 1 305 ? 87.402 18.880 -156.628 1.00 75.44 305 ALA A N 1
ATOM 2320 C CA . ALA A 1 305 ? 88.775 19.102 -157.082 1.00 75.44 305 ALA A CA 1
ATOM 2321 C C . ALA A 1 305 ? 89.358 17.862 -157.782 1.00 75.44 305 ALA A C 1
ATOM 2323 O O . ALA A 1 305 ? 90.054 17.961 -158.791 1.00 75.44 305 ALA A O 1
ATOM 2324 N N . GLN A 1 306 ? 89.042 16.660 -157.287 1.00 76.38 306 GLN A N 1
ATOM 2325 C CA . GLN A 1 306 ? 89.450 15.417 -157.940 1.00 76.38 306 GLN A CA 1
ATOM 2326 C C . GLN A 1 306 ? 88.741 15.200 -159.287 1.00 76.38 306 GLN A C 1
ATOM 2328 O O . GLN A 1 306 ? 89.330 14.629 -160.209 1.00 76.38 306 GLN A O 1
ATOM 2333 N N . LEU A 1 307 ? 87.490 15.642 -159.418 1.00 77.00 307 LEU A N 1
ATOM 2334 C CA . LEU A 1 307 ? 86.755 15.623 -160.679 1.00 77.00 307 LEU A CA 1
ATOM 2335 C C . LEU A 1 307 ? 87.366 16.608 -161.687 1.00 77.00 307 LEU A C 1
ATOM 2337 O O . LEU A 1 307 ? 87.561 16.233 -162.844 1.00 77.00 307 LEU A O 1
ATOM 2341 N N . GLU A 1 308 ? 87.713 17.820 -161.248 1.00 74.44 308 GLU A N 1
ATOM 2342 C CA . GLU A 1 308 ? 88.419 18.827 -162.055 1.00 74.44 308 GLU A CA 1
ATOM 2343 C C . GLU A 1 308 ? 89.763 18.281 -162.548 1.00 74.44 308 GLU A C 1
ATOM 2345 O O . GLU A 1 308 ? 89.986 18.211 -163.755 1.00 74.44 308 GLU A O 1
ATOM 2350 N N . ALA A 1 309 ? 90.586 17.728 -161.652 1.00 74.50 309 ALA A N 1
ATOM 2351 C CA . ALA A 1 309 ? 91.868 17.123 -162.016 1.00 74.50 309 ALA A CA 1
ATOM 2352 C C . ALA A 1 309 ? 91.724 15.948 -163.006 1.00 74.50 309 ALA A C 1
ATOM 2354 O O . ALA A 1 309 ? 92.525 15.799 -163.930 1.00 74.50 309 ALA A O 1
ATOM 2355 N N . ASN A 1 310 ? 90.691 15.110 -162.852 1.00 73.44 310 ASN A N 1
ATOM 2356 C CA . ASN A 1 310 ? 90.395 14.041 -163.814 1.00 73.44 310 ASN A CA 1
ATOM 2357 C C . ASN A 1 310 ? 89.944 14.584 -165.177 1.00 73.44 310 ASN A C 1
ATOM 2359 O O . ASN A 1 310 ? 90.206 13.959 -166.209 1.00 73.44 310 ASN A O 1
ATOM 2363 N N . THR A 1 311 ? 89.246 15.717 -165.186 1.00 74.31 311 THR A N 1
ATOM 2364 C CA . THR A 1 311 ? 88.785 16.379 -166.410 1.00 74.31 311 THR A CA 1
ATOM 2365 C C . THR A 1 311 ? 89.973 16.989 -167.152 1.00 74.31 311 THR A C 1
ATOM 2367 O O . THR A 1 311 ? 90.148 16.702 -168.338 1.00 74.31 311 THR A O 1
ATOM 2370 N N . ASP A 1 312 ? 90.861 17.686 -166.443 1.00 75.94 312 ASP A N 1
ATOM 2371 C CA . ASP A 1 312 ? 92.113 18.227 -166.986 1.00 75.94 312 ASP A CA 1
ATOM 2372 C C . ASP A 1 312 ? 93.024 17.123 -167.535 1.00 75.94 312 ASP A C 1
ATOM 2374 O O . ASP A 1 312 ? 93.536 17.221 -168.652 1.00 75.94 312 ASP A O 1
ATOM 2378 N N . ALA A 1 313 ? 93.165 16.010 -166.809 1.00 72.81 313 ALA A N 1
ATOM 2379 C CA . ALA A 1 313 ? 93.946 14.865 -167.272 1.00 72.81 313 ALA A CA 1
ATOM 2380 C C . ALA A 1 313 ? 93.376 14.244 -168.563 1.00 72.81 313 ALA A C 1
ATOM 2382 O O . ALA A 1 313 ? 94.136 13.795 -169.429 1.00 72.81 313 ALA A O 1
ATOM 2383 N N . LYS A 1 314 ? 92.045 14.225 -168.726 1.00 69.38 314 LYS A N 1
ATOM 2384 C CA . LYS A 1 314 ? 91.406 13.764 -169.969 1.00 69.38 314 LYS A CA 1
ATOM 2385 C C . LYS A 1 314 ? 91.603 14.735 -171.131 1.00 69.38 314 LYS A C 1
ATOM 2387 O O . LYS A 1 314 ? 91.766 14.258 -172.254 1.00 69.38 314 LYS A O 1
ATOM 2392 N N . PHE A 1 315 ? 91.622 16.045 -170.887 1.00 70.69 315 PHE A N 1
ATOM 2393 C CA . PHE A 1 315 ? 91.962 17.034 -171.915 1.00 70.69 315 PHE A CA 1
ATOM 2394 C C . PHE A 1 315 ? 93.428 16.925 -172.343 1.00 70.69 315 PHE A C 1
ATOM 2396 O O . PHE A 1 315 ? 93.693 16.814 -173.537 1.00 70.69 315 PHE A O 1
ATOM 2403 N N . ALA A 1 316 ? 94.360 16.774 -171.399 1.00 70.44 316 ALA A N 1
ATOM 2404 C CA . ALA A 1 316 ? 95.769 16.538 -171.719 1.00 70.44 316 ALA A CA 1
ATOM 2405 C C . ALA A 1 316 ? 95.983 15.238 -172.527 1.00 70.44 316 ALA A C 1
ATOM 2407 O O . ALA A 1 316 ? 96.771 15.202 -173.473 1.00 70.44 316 ALA A O 1
ATOM 2408 N N . GLN A 1 317 ? 95.250 14.157 -172.218 1.00 70.31 317 GLN A N 1
ATOM 2409 C CA . GLN A 1 317 ? 95.262 12.941 -173.049 1.00 70.31 317 GLN A CA 1
ATOM 2410 C C . GLN A 1 317 ? 94.704 13.169 -174.461 1.00 70.31 317 GLN A C 1
ATOM 2412 O O . GLN A 1 317 ? 95.108 12.478 -175.402 1.00 70.31 317 GLN A O 1
ATOM 2417 N N . MET A 1 318 ? 93.763 14.100 -174.612 1.00 70.88 318 MET A N 1
ATOM 2418 C CA . MET A 1 318 ? 93.190 14.475 -175.901 1.00 70.88 318 MET A CA 1
ATOM 2419 C C . MET A 1 318 ? 94.211 15.236 -176.749 1.00 70.88 318 MET A C 1
ATOM 2421 O O . MET A 1 318 ? 94.398 14.875 -177.910 1.00 70.88 318 MET A O 1
ATOM 2425 N N . ASP A 1 319 ? 94.948 16.173 -176.149 1.00 73.75 319 ASP A N 1
ATOM 2426 C CA . ASP A 1 319 ? 96.042 16.901 -176.806 1.00 73.75 319 ASP A CA 1
ATOM 2427 C C . ASP A 1 319 ? 97.142 15.948 -177.295 1.00 73.75 319 ASP A C 1
ATOM 2429 O O . ASP A 1 319 ? 97.588 16.022 -178.443 1.00 73.75 319 ASP A O 1
ATOM 2433 N N . VAL A 1 320 ? 97.517 14.961 -176.473 1.00 73.38 320 VAL A N 1
ATOM 2434 C CA . VAL A 1 320 ? 98.482 13.919 -176.865 1.00 73.38 320 VAL A CA 1
ATOM 2435 C C . VAL A 1 320 ? 97.959 13.070 -178.030 1.00 73.38 320 VAL A C 1
ATOM 2437 O O . VAL A 1 320 ? 98.723 12.721 -178.933 1.00 73.38 320 VAL A O 1
ATOM 2440 N N . LYS A 1 321 ? 96.661 12.743 -178.058 1.00 66.12 321 LYS A N 1
ATOM 2441 C CA . LYS A 1 321 ? 96.052 12.012 -179.182 1.00 66.12 321 LYS A CA 1
ATOM 2442 C C . LYS A 1 321 ? 96.018 12.833 -180.471 1.00 66.12 321 LYS A C 1
ATOM 2444 O O . LYS A 1 321 ? 96.213 12.248 -181.536 1.00 66.12 321 LYS A O 1
ATOM 2449 N N . PHE A 1 322 ? 95.803 14.146 -180.392 1.00 65.56 322 PHE A N 1
ATOM 2450 C CA . PHE A 1 322 ? 95.872 15.034 -181.556 1.00 65.56 322 PHE A CA 1
ATOM 2451 C C . PHE A 1 322 ? 97.299 15.128 -182.107 1.00 65.56 322 PHE A C 1
ATOM 2453 O O . PHE A 1 322 ? 97.495 14.910 -183.302 1.00 65.56 322 PHE A O 1
ATOM 2460 N N . ALA A 1 323 ? 98.308 15.281 -181.246 1.00 67.06 323 ALA A N 1
ATOM 2461 C CA . ALA A 1 323 ? 99.712 15.266 -181.668 1.00 67.06 323 ALA A CA 1
ATOM 2462 C C . ALA A 1 323 ? 100.131 13.925 -182.317 1.00 67.06 323 ALA A C 1
ATOM 2464 O O . ALA A 1 323 ? 100.861 13.895 -183.308 1.00 67.06 323 ALA A O 1
ATOM 2465 N N . GLN A 1 324 ? 99.630 12.794 -181.803 1.00 64.69 324 GLN A N 1
ATOM 2466 C CA . GLN A 1 324 ? 99.853 11.467 -182.399 1.00 64.69 324 GLN A CA 1
ATOM 2467 C C . GLN A 1 324 ? 99.152 11.280 -183.755 1.00 64.69 324 GLN A C 1
ATOM 2469 O O . GLN A 1 324 ? 99.578 10.444 -184.560 1.00 64.69 324 GLN A O 1
ATOM 2474 N N . MET A 1 325 ? 98.069 12.017 -184.002 1.00 63.38 325 MET A N 1
ATOM 2475 C CA . MET A 1 325 ? 97.341 11.998 -185.268 1.00 63.38 325 MET A CA 1
ATOM 2476 C C . MET A 1 325 ? 98.065 12.817 -186.343 1.00 63.38 325 MET A C 1
ATOM 2478 O O . MET A 1 325 ? 98.196 12.320 -187.463 1.00 63.38 325 MET A O 1
ATOM 2482 N N . ASP A 1 326 ? 98.617 13.980 -185.985 1.00 64.06 326 ASP A N 1
ATOM 2483 C CA . ASP A 1 326 ? 99.452 14.802 -186.877 1.00 64.06 326 ASP A CA 1
ATOM 2484 C C . ASP A 1 326 ? 100.715 14.054 -187.318 1.00 64.06 326 ASP A C 1
ATOM 2486 O O . ASP A 1 326 ? 100.949 13.872 -188.513 1.00 64.06 326 ASP A O 1
ATOM 2490 N N . ALA A 1 327 ? 101.453 13.460 -186.374 1.00 61.16 327 ALA A N 1
ATOM 2491 C CA . ALA A 1 327 ? 102.656 12.692 -186.701 1.00 61.16 327 ALA A CA 1
ATOM 2492 C C . ALA A 1 327 ? 102.375 11.496 -187.638 1.00 61.16 327 ALA A C 1
ATOM 2494 O O . ALA A 1 327 ? 103.208 11.143 -188.478 1.00 61.16 327 ALA A O 1
ATOM 2495 N N . LYS A 1 328 ? 101.188 10.872 -187.527 1.00 59.91 328 LYS A N 1
ATOM 2496 C CA . LYS A 1 328 ? 100.735 9.785 -188.418 1.00 59.91 328 LYS A CA 1
ATOM 2497 C C . LYS A 1 328 ? 100.329 10.269 -189.812 1.00 59.91 328 LYS A C 1
ATOM 2499 O O . LYS A 1 328 ? 100.410 9.471 -190.752 1.00 59.91 328 LYS A O 1
ATOM 2504 N N . MET A 1 329 ? 99.857 11.508 -189.954 1.00 60.12 329 MET A N 1
ATOM 2505 C CA . MET A 1 329 ? 99.575 12.107 -191.262 1.00 60.12 329 MET A CA 1
ATOM 2506 C C . MET A 1 329 ? 100.875 12.412 -192.006 1.00 60.12 329 MET A C 1
ATOM 2508 O O . MET A 1 329 ? 101.003 12.002 -193.163 1.00 60.12 329 MET A O 1
ATOM 2512 N N . ASP A 1 330 ? 101.879 12.966 -191.325 1.00 65.69 330 ASP A N 1
ATOM 2513 C CA . ASP A 1 330 ? 103.181 13.279 -191.931 1.00 65.69 330 ASP A CA 1
ATOM 2514 C C . ASP A 1 330 ? 103.900 12.030 -192.463 1.00 65.69 330 ASP A C 1
ATOM 2516 O O . ASP A 1 330 ? 104.434 12.019 -193.575 1.00 65.69 330 ASP A O 1
ATOM 2520 N N . THR A 1 331 ? 103.834 10.907 -191.736 1.00 66.88 331 THR A N 1
ATOM 2521 C CA . THR A 1 331 ? 104.460 9.653 -192.202 1.00 66.88 331 THR A CA 1
ATOM 2522 C C . THR A 1 331 ? 103.744 9.022 -193.402 1.00 66.88 331 THR A C 1
ATOM 2524 O O . THR A 1 331 ? 104.338 8.212 -194.123 1.00 66.88 331 THR A O 1
ATOM 2527 N N . LYS A 1 332 ? 102.458 9.332 -193.615 1.00 57.00 332 LYS A N 1
ATOM 2528 C CA . LYS A 1 332 ? 101.692 8.817 -194.759 1.00 57.00 332 LYS A CA 1
ATOM 2529 C C . LYS A 1 332 ? 101.959 9.614 -196.033 1.00 57.00 332 LYS A C 1
ATOM 2531 O O . LYS A 1 332 ? 102.018 8.983 -197.085 1.00 57.00 332 LYS A O 1
ATOM 2536 N N . PHE A 1 333 ? 102.172 10.927 -195.947 1.00 60.81 333 PHE A N 1
ATOM 2537 C CA . PHE A 1 333 ? 102.517 11.747 -197.115 1.00 60.81 333 PHE A CA 1
ATOM 2538 C C . PHE A 1 333 ? 103.893 11.382 -197.689 1.00 60.81 333 PHE A C 1
ATOM 2540 O O . PHE A 1 333 ? 103.984 11.090 -198.879 1.00 60.81 333 PHE A O 1
ATOM 2547 N N . ALA A 1 334 ? 104.908 11.178 -196.843 1.00 59.34 334 ALA A N 1
ATOM 2548 C CA . ALA A 1 334 ? 106.230 10.720 -197.298 1.00 59.34 334 ALA A CA 1
ATOM 2549 C C . ALA A 1 334 ? 106.203 9.346 -198.014 1.00 59.34 334 ALA A C 1
ATOM 2551 O O . ALA A 1 334 ? 107.029 9.050 -198.876 1.00 59.34 334 ALA A O 1
ATOM 2552 N N . ARG A 1 335 ? 105.230 8.483 -197.680 1.00 59.41 335 ARG A N 1
ATOM 2553 C CA . ARG A 1 335 ? 105.039 7.171 -198.328 1.00 59.41 335 ARG A CA 1
ATOM 2554 C C . ARG A 1 335 ? 104.358 7.277 -199.699 1.00 59.41 335 ARG A C 1
ATOM 2556 O O . ARG A 1 335 ? 104.472 6.351 -200.502 1.00 59.41 335 ARG A O 1
ATOM 2563 N N . VAL A 1 336 ? 103.619 8.356 -199.951 1.00 60.28 336 VAL A N 1
ATOM 2564 C CA . VAL A 1 336 ? 102.976 8.620 -201.245 1.00 60.28 336 VAL A CA 1
ATOM 2565 C C . VAL A 1 336 ? 104.001 9.159 -202.239 1.00 60.28 336 VAL A C 1
ATOM 2567 O O . VAL A 1 336 ? 104.038 8.656 -203.361 1.00 60.28 336 VAL A O 1
ATOM 2570 N N . ASP A 1 337 ? 104.895 10.050 -201.807 1.00 61.38 337 ASP A N 1
ATOM 2571 C CA . ASP A 1 337 ? 105.960 10.589 -202.666 1.00 61.38 337 ASP A CA 1
ATOM 2572 C C . ASP A 1 337 ? 106.895 9.484 -203.183 1.00 61.38 337 ASP A C 1
ATOM 2574 O O . ASP A 1 337 ? 107.143 9.375 -204.382 1.00 61.38 337 ASP A O 1
ATOM 2578 N N . ASN A 1 338 ? 107.296 8.549 -202.315 1.00 59.50 338 ASN A N 1
ATOM 2579 C CA . ASN A 1 338 ? 108.171 7.435 -202.706 1.00 59.50 338 ASN A CA 1
ATOM 2580 C C . ASN A 1 338 ? 107.500 6.436 -203.681 1.00 59.50 338 ASN A C 1
ATOM 2582 O O . ASN A 1 338 ? 108.169 5.689 -204.394 1.00 59.50 338 ASN A O 1
ATOM 2586 N N . ARG A 1 339 ? 106.159 6.405 -203.734 1.00 55.44 339 ARG A N 1
ATOM 2587 C CA . ARG A 1 339 ? 105.409 5.561 -204.681 1.00 55.44 339 ARG A CA 1
ATOM 2588 C C . ARG A 1 339 ? 105.290 6.182 -206.068 1.00 55.44 339 ARG A C 1
ATOM 2590 O O . ARG A 1 339 ? 105.106 5.417 -207.011 1.00 55.44 339 ARG A O 1
ATOM 2597 N N . PHE A 1 340 ? 105.383 7.504 -206.200 1.00 55.28 340 PHE A N 1
ATOM 2598 C CA . PHE A 1 340 ? 105.363 8.158 -207.509 1.00 55.28 340 PHE A CA 1
ATOM 2599 C C . PHE A 1 340 ? 106.686 7.951 -208.259 1.00 55.28 340 PHE A C 1
ATOM 2601 O O . PHE A 1 340 ? 106.650 7.549 -209.418 1.00 55.28 340 PHE A O 1
ATOM 2608 N N . GLU A 1 341 ? 107.834 8.027 -207.578 1.00 60.19 341 GLU A N 1
ATOM 2609 C CA . GLU A 1 341 ? 109.141 7.733 -208.199 1.00 60.19 341 GLU A CA 1
ATOM 2610 C C . GLU A 1 341 ? 109.247 6.291 -208.740 1.00 60.19 341 GLU A C 1
ATOM 2612 O O . GLU A 1 341 ? 109.861 6.042 -209.777 1.00 60.19 341 GLU A O 1
ATOM 2617 N N . GLN A 1 342 ? 108.605 5.317 -208.082 1.00 57.97 342 GLN A N 1
ATOM 2618 C CA . GLN A 1 342 ? 108.593 3.918 -208.542 1.00 57.97 342 GLN A CA 1
ATOM 2619 C C . GLN A 1 342 ? 107.707 3.670 -209.773 1.00 57.97 342 GLN A C 1
ATOM 2621 O O . GLN A 1 342 ? 107.841 2.627 -210.424 1.00 57.97 342 GLN A O 1
ATOM 2626 N N . VAL A 1 343 ? 106.784 4.582 -210.082 1.00 60.12 343 VAL A N 1
ATOM 2627 C CA . VAL A 1 343 ? 105.924 4.487 -211.269 1.00 60.12 343 VAL A CA 1
ATOM 2628 C C . VAL A 1 343 ? 106.655 5.020 -212.498 1.00 60.12 343 VAL A C 1
ATOM 2630 O O . VAL A 1 343 ? 106.592 4.368 -213.542 1.00 60.12 343 VAL A O 1
ATOM 2633 N N . ASP A 1 344 ? 107.421 6.102 -212.356 1.00 58.81 344 ASP A N 1
ATOM 2634 C CA . ASP A 1 344 ? 108.186 6.687 -213.464 1.00 58.81 344 ASP A CA 1
ATOM 2635 C C . ASP A 1 344 ? 109.249 5.708 -213.991 1.00 58.81 344 ASP A C 1
ATOM 2637 O O . ASP A 1 344 ? 109.290 5.408 -215.183 1.00 58.81 344 ASP A O 1
ATOM 2641 N N . ALA A 1 345 ? 109.996 5.047 -213.099 1.00 57.72 345 ALA A N 1
ATOM 2642 C CA . ALA A 1 345 ? 111.007 4.060 -213.500 1.00 57.72 345 ALA A CA 1
ATOM 2643 C C . ALA A 1 345 ? 110.429 2.816 -214.218 1.00 57.72 345 ALA A C 1
ATOM 2645 O O . ALA A 1 345 ? 111.139 2.118 -214.947 1.00 57.72 345 ALA A O 1
ATOM 2646 N N . ARG A 1 346 ? 109.141 2.502 -214.014 1.00 55.69 346 ARG A N 1
ATOM 2647 C CA . ARG A 1 346 ? 108.469 1.377 -214.689 1.00 55.69 346 ARG A CA 1
ATOM 2648 C C . ARG A 1 346 ? 108.010 1.719 -216.103 1.00 55.69 346 ARG A C 1
ATOM 2650 O O . ARG A 1 346 ? 107.893 0.799 -216.913 1.00 55.69 346 ARG A O 1
ATOM 2657 N N . PHE A 1 347 ? 107.754 2.992 -216.392 1.00 61.41 347 PHE A N 1
ATOM 2658 C CA . PHE A 1 347 ? 107.354 3.436 -217.726 1.00 61.41 347 PHE A CA 1
ATOM 2659 C C . PHE A 1 347 ? 108.539 3.408 -218.698 1.00 61.41 347 PHE A C 1
ATOM 2661 O O . PHE A 1 347 ? 108.412 2.847 -219.788 1.00 61.41 347 PHE A O 1
ATOM 2668 N N . ASP A 1 348 ? 109.714 3.853 -218.250 1.00 62.59 348 ASP A N 1
ATOM 2669 C CA . ASP A 1 348 ? 110.930 3.869 -219.076 1.00 62.59 348 ASP A CA 1
ATOM 2670 C C . ASP A 1 348 ? 111.366 2.457 -219.502 1.00 62.59 348 ASP A C 1
ATOM 2672 O O . ASP A 1 348 ? 111.784 2.227 -220.640 1.00 62.59 348 ASP A O 1
ATOM 2676 N N . HIS A 1 349 ? 111.198 1.465 -218.619 1.00 59.19 349 HIS A N 1
ATOM 2677 C CA . HIS A 1 349 ? 111.545 0.073 -218.918 1.00 59.19 349 HIS A CA 1
ATOM 2678 C C . HIS A 1 349 ? 110.611 -0.582 -219.954 1.00 59.19 349 HIS A C 1
ATOM 2680 O O . HIS A 1 349 ? 110.995 -1.540 -220.634 1.00 59.19 349 HIS A O 1
ATOM 2686 N N . LEU A 1 350 ? 109.384 -0.075 -220.097 1.00 52.91 350 LEU A N 1
ATOM 2687 C CA . LEU A 1 350 ? 108.420 -0.576 -221.076 1.00 52.91 350 LEU A CA 1
ATOM 2688 C C . LEU A 1 350 ? 108.764 -0.090 -222.492 1.00 52.91 350 LEU A C 1
ATOM 2690 O O . LEU A 1 350 ? 108.631 -0.847 -223.457 1.00 52.91 350 LEU A O 1
ATOM 2694 N N . GLU A 1 351 ? 109.260 1.141 -222.608 1.00 57.84 351 GLU A N 1
ATOM 2695 C CA . GLU A 1 351 ? 109.620 1.756 -223.886 1.00 57.84 351 GLU A CA 1
ATOM 2696 C C . GLU A 1 351 ? 110.854 1.086 -224.513 1.00 57.84 351 GLU A C 1
ATOM 2698 O O . GLU A 1 351 ? 110.882 0.798 -225.713 1.00 57.84 351 GLU A O 1
ATOM 2703 N N . THR A 1 352 ? 111.835 0.697 -223.690 1.00 60.69 352 THR A N 1
ATOM 2704 C CA . THR A 1 352 ? 113.045 0.013 -224.180 1.00 60.69 352 THR A CA 1
ATOM 2705 C C . THR A 1 352 ? 112.748 -1.381 -224.748 1.00 60.69 352 THR A C 1
ATOM 2707 O O . THR A 1 352 ? 113.387 -1.825 -225.703 1.00 60.69 352 THR A O 1
ATOM 2710 N N . ASN A 1 353 ? 111.766 -2.084 -224.179 1.00 56.03 353 ASN A N 1
ATOM 2711 C CA . ASN A 1 353 ? 111.452 -3.468 -224.542 1.00 56.03 353 ASN A CA 1
ATOM 2712 C C . ASN A 1 353 ? 110.588 -3.560 -225.816 1.00 56.03 353 ASN A C 1
ATOM 2714 O O . ASN A 1 353 ? 110.655 -4.543 -226.559 1.00 56.03 353 ASN A O 1
ATOM 2718 N N . LEU A 1 354 ? 109.798 -2.518 -226.102 1.00 58.84 354 LEU A N 1
ATOM 2719 C CA . LEU A 1 354 ? 108.997 -2.449 -227.324 1.00 58.84 354 LEU A CA 1
ATOM 2720 C C . LEU A 1 354 ? 109.874 -2.248 -228.569 1.00 58.84 354 LEU A C 1
ATOM 2722 O O . LEU A 1 354 ? 109.665 -2.927 -229.575 1.00 58.84 354 LEU A O 1
ATOM 2726 N N . ASN A 1 355 ? 110.896 -1.392 -228.478 1.00 59.53 355 ASN A N 1
ATOM 2727 C CA . ASN A 1 355 ? 111.763 -1.083 -229.618 1.00 59.53 355 ASN A CA 1
ATOM 2728 C C . ASN A 1 355 ? 112.633 -2.280 -230.038 1.00 59.53 355 ASN A C 1
ATOM 2730 O O . ASN A 1 355 ? 112.701 -2.603 -231.222 1.00 59.53 355 ASN A O 1
ATOM 2734 N N . ALA A 1 356 ? 113.178 -3.044 -229.085 1.00 56.88 356 ALA A N 1
ATOM 2735 C CA . ALA A 1 356 ? 113.970 -4.243 -229.391 1.00 56.88 356 ALA A CA 1
ATOM 2736 C C . ALA A 1 356 ? 113.161 -5.354 -230.101 1.00 56.88 356 ALA A C 1
ATOM 2738 O O . ALA A 1 356 ? 113.714 -6.180 -230.834 1.00 56.88 356 ALA A O 1
ATOM 2739 N N . ARG A 1 357 ? 111.836 -5.391 -229.905 1.00 53.41 357 ARG A N 1
ATOM 2740 C CA . ARG A 1 357 ? 110.951 -6.365 -230.561 1.00 53.41 357 ARG A CA 1
ATOM 2741 C C . ARG A 1 357 ? 110.667 -6.022 -232.022 1.00 53.41 357 ARG A C 1
ATOM 2743 O O . ARG A 1 357 ? 110.509 -6.951 -232.819 1.00 53.41 357 ARG A O 1
ATOM 2750 N N . ILE A 1 358 ? 110.626 -4.735 -232.362 1.00 61.62 358 ILE A N 1
ATOM 2751 C CA . ILE A 1 358 ? 110.342 -4.249 -233.719 1.00 61.62 358 ILE A CA 1
ATOM 2752 C C . ILE A 1 358 ? 111.527 -4.534 -234.651 1.00 61.62 358 ILE A C 1
ATOM 2754 O O . ILE A 1 358 ? 111.319 -5.122 -235.714 1.00 61.62 358 ILE A O 1
ATOM 2758 N N . ASP A 1 359 ? 112.762 -4.313 -234.196 1.00 57.59 359 ASP A N 1
ATOM 2759 C CA . ASP A 1 359 ? 113.966 -4.624 -234.986 1.00 57.59 359 ASP A CA 1
ATOM 2760 C C . ASP A 1 359 ? 114.112 -6.129 -235.291 1.00 57.59 359 ASP A C 1
ATOM 2762 O O . ASP A 1 359 ? 114.593 -6.529 -236.355 1.00 57.59 359 ASP A O 1
ATOM 2766 N N . SER A 1 360 ? 113.624 -7.005 -234.400 1.00 51.78 360 SER A N 1
ATOM 2767 C CA . SER A 1 360 ? 113.668 -8.460 -234.621 1.00 51.78 360 SER A CA 1
ATOM 2768 C C . SER A 1 360 ? 112.638 -8.967 -235.645 1.00 51.78 360 SER A C 1
ATOM 2770 O O . SER A 1 360 ? 112.778 -10.079 -236.171 1.00 51.78 360 SER A O 1
ATOM 2772 N N . MET A 1 361 ? 111.598 -8.174 -235.941 1.00 53.06 361 MET A N 1
ATOM 2773 C CA . MET A 1 361 ? 110.572 -8.537 -236.922 1.00 53.06 361 MET A CA 1
ATOM 2774 C C . MET A 1 361 ? 110.996 -8.225 -238.356 1.00 53.06 361 MET A C 1
ATOM 2776 O O . MET A 1 361 ? 110.706 -9.032 -239.244 1.00 53.06 361 MET A O 1
ATOM 2780 N N . GLU A 1 362 ? 111.725 -7.136 -238.605 1.00 52.81 362 GLU A N 1
ATOM 2781 C CA . GLU A 1 362 ? 112.129 -6.793 -239.976 1.00 52.81 362 GLU A CA 1
ATOM 2782 C C . GLU A 1 362 ? 113.178 -7.759 -240.541 1.00 52.81 362 GLU A C 1
ATOM 2784 O O . GLU A 1 362 ? 113.047 -8.207 -241.683 1.00 52.81 362 GLU A O 1
ATOM 2789 N N . GLN A 1 363 ? 114.128 -8.229 -239.724 1.00 51.31 363 GLN A N 1
ATOM 2790 C CA . GLN A 1 363 ? 115.099 -9.248 -240.156 1.00 51.31 363 GLN A CA 1
ATOM 2791 C C . GLN A 1 363 ? 114.448 -10.570 -240.603 1.00 51.31 363 GLN A C 1
ATOM 2793 O O . GLN A 1 363 ? 115.013 -11.296 -241.426 1.00 51.31 363 GLN A O 1
ATOM 2798 N N . ARG A 1 364 ? 113.251 -10.899 -240.096 1.00 50.47 364 ARG A N 1
ATOM 2799 C CA . ARG A 1 364 ? 112.568 -12.164 -240.416 1.00 50.47 364 ARG A CA 1
ATOM 2800 C C . ARG A 1 364 ? 111.744 -12.118 -241.702 1.00 50.47 364 ARG A C 1
ATOM 2802 O O . ARG A 1 364 ? 111.478 -13.186 -242.259 1.00 50.47 364 ARG A O 1
ATOM 2809 N N . MET A 1 365 ? 111.373 -10.941 -242.210 1.00 55.91 365 MET A N 1
ATOM 2810 C CA . MET A 1 365 ? 110.660 -10.850 -243.494 1.00 55.91 365 MET A CA 1
ATOM 2811 C C . MET A 1 365 ? 111.604 -10.910 -244.70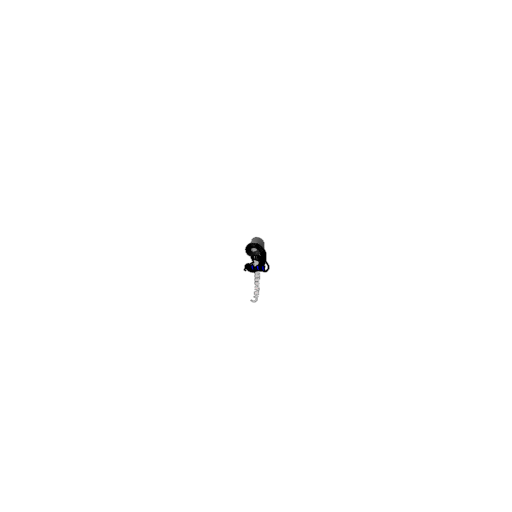0 1.00 55.91 365 MET A C 1
ATOM 2813 O O . MET A 1 365 ? 111.264 -11.549 -245.697 1.00 55.91 365 MET A O 1
ATOM 2817 N N . THR A 1 366 ? 112.827 -10.391 -244.577 1.00 53.03 366 THR A N 1
ATOM 2818 C CA . THR A 1 366 ? 113.838 -10.415 -245.652 1.00 53.03 366 THR A CA 1
ATOM 2819 C C . THR A 1 366 ? 114.287 -11.838 -246.026 1.00 53.03 366 THR A C 1
ATOM 2821 O O . THR A 1 366 ? 114.626 -12.103 -247.176 1.00 53.03 366 THR A O 1
ATOM 2824 N N . ILE A 1 367 ? 114.216 -12.799 -245.094 1.00 54.16 367 ILE A N 1
ATOM 2825 C CA . ILE A 1 367 ? 114.651 -14.193 -245.321 1.00 54.16 367 ILE A CA 1
ATOM 2826 C C . ILE A 1 367 ? 113.546 -15.062 -245.954 1.00 54.16 367 ILE A C 1
ATOM 2828 O O . ILE A 1 367 ? 113.845 -15.991 -246.705 1.00 54.16 367 ILE A O 1
ATOM 2832 N N . LYS A 1 368 ? 112.259 -14.772 -245.709 1.00 50.34 368 LYS A N 1
ATOM 2833 C CA . LYS A 1 368 ? 111.160 -15.633 -246.191 1.00 50.34 368 LYS A CA 1
ATOM 2834 C C . LYS A 1 368 ? 110.778 -15.419 -247.655 1.00 50.34 368 LYS A C 1
ATOM 2836 O O . LYS A 1 368 ? 110.309 -16.370 -248.276 1.00 50.34 368 LYS A O 1
ATOM 2841 N N . LEU A 1 369 ? 111.013 -14.242 -248.238 1.00 51.28 369 LEU A N 1
ATOM 2842 C CA . LEU A 1 369 ? 110.668 -14.020 -249.650 1.00 51.28 369 LEU A CA 1
ATOM 2843 C C . LEU A 1 369 ? 111.728 -14.549 -250.632 1.00 51.28 369 LEU A C 1
ATOM 2845 O O . LEU A 1 369 ? 111.373 -15.003 -251.717 1.00 51.28 369 LEU A O 1
ATOM 2849 N N . GLY A 1 370 ? 113.005 -14.601 -250.233 1.00 52.22 370 GLY A N 1
ATOM 2850 C CA . GLY A 1 370 ? 114.077 -15.189 -251.049 1.00 52.22 370 GLY A CA 1
ATOM 2851 C C . GLY A 1 370 ? 113.924 -16.699 -251.293 1.00 52.22 370 GLY A C 1
ATOM 2852 O O . GLY A 1 370 ? 114.365 -17.201 -252.323 1.00 52.22 370 GLY A O 1
ATOM 2853 N N . GLY A 1 371 ? 113.241 -17.427 -250.398 1.00 50.47 371 GLY A N 1
ATOM 2854 C CA . GLY A 1 371 ? 113.023 -18.876 -250.525 1.00 50.47 371 GLY A CA 1
ATOM 2855 C C . GLY A 1 371 ? 111.927 -19.283 -251.520 1.00 50.47 371 GLY A C 1
ATOM 2856 O O . GLY A 1 371 ? 111.999 -20.363 -252.106 1.00 50.47 371 GLY A O 1
ATOM 2857 N N . MET A 1 372 ? 110.932 -18.425 -251.775 1.00 50.31 372 MET A N 1
ATOM 2858 C CA . MET A 1 372 ? 109.854 -18.742 -252.729 1.00 50.31 372 MET A CA 1
ATOM 2859 C C . MET A 1 372 ? 110.266 -18.565 -254.196 1.00 50.31 372 MET A C 1
ATOM 2861 O O . MET A 1 372 ? 109.625 -19.149 -255.068 1.00 50.31 372 MET A O 1
ATOM 2865 N N . MET A 1 373 ? 111.379 -17.874 -254.474 1.00 44.69 373 MET A N 1
ATOM 2866 C CA . MET A 1 373 ? 111.956 -17.792 -255.823 1.00 44.69 373 MET A CA 1
ATOM 2867 C C . MET A 1 373 ? 112.488 -19.131 -256.363 1.00 44.69 373 MET A C 1
ATOM 2869 O O . MET A 1 373 ? 112.746 -19.231 -257.557 1.00 44.69 373 MET A O 1
ATOM 2873 N N . VAL A 1 374 ? 112.616 -20.181 -255.542 1.00 55.81 374 VAL A N 1
ATOM 2874 C CA . VAL A 1 374 ? 113.272 -21.431 -255.973 1.00 55.81 374 VAL A CA 1
ATOM 2875 C C . VAL A 1 374 ? 112.291 -22.587 -256.211 1.00 55.81 374 VAL A C 1
ATOM 2877 O O . VAL A 1 374 ? 112.523 -23.419 -257.083 1.00 55.81 374 VAL A O 1
ATOM 2880 N N . VAL A 1 375 ? 111.153 -22.640 -255.510 1.00 55.03 375 VAL A N 1
ATOM 2881 C CA . VAL A 1 375 ? 110.258 -23.818 -255.556 1.00 55.03 375 VAL A CA 1
ATOM 2882 C C . VAL A 1 375 ? 109.254 -23.768 -256.717 1.00 55.03 375 VAL A C 1
ATOM 2884 O O . VAL A 1 375 ? 108.879 -24.812 -257.248 1.00 55.03 375 VAL A O 1
ATOM 2887 N N . ALA A 1 376 ? 108.883 -22.582 -257.209 1.00 53.12 376 ALA A N 1
ATOM 2888 C CA . ALA A 1 376 ? 108.008 -22.483 -258.382 1.00 53.12 376 ALA A CA 1
ATOM 2889 C C . ALA A 1 376 ? 108.733 -22.828 -259.702 1.00 53.12 376 ALA A C 1
ATOM 2891 O O . ALA A 1 376 ? 108.114 -23.365 -260.617 1.00 53.12 376 ALA A O 1
ATOM 2892 N N . ALA A 1 377 ? 110.054 -22.616 -259.779 1.00 53.22 377 ALA A N 1
ATOM 2893 C CA . ALA A 1 377 ? 110.862 -22.938 -260.958 1.00 53.22 377 ALA A CA 1
ATOM 2894 C C . ALA A 1 377 ? 111.018 -24.456 -261.214 1.00 53.22 377 ALA A C 1
ATOM 2896 O O . ALA A 1 377 ? 111.387 -24.852 -262.317 1.00 53.22 377 ALA A O 1
ATOM 2897 N N . VAL A 1 378 ? 110.698 -25.320 -260.237 1.00 56.66 378 VAL A N 1
ATOM 2898 C CA . VAL A 1 378 ? 110.877 -26.785 -260.345 1.00 56.66 378 VAL A CA 1
ATOM 2899 C C . VAL A 1 378 ? 109.559 -27.535 -260.612 1.00 56.66 378 VAL A C 1
ATOM 2901 O O . VAL A 1 378 ? 109.583 -28.626 -261.178 1.00 56.66 378 VAL A O 1
ATOM 2904 N N . ALA A 1 379 ? 108.393 -26.947 -260.320 1.00 52.28 379 ALA A N 1
ATOM 2905 C CA . ALA A 1 379 ? 107.107 -27.634 -260.487 1.00 52.28 379 ALA A CA 1
ATOM 2906 C C . ALA A 1 379 ? 106.619 -27.770 -261.945 1.00 52.28 379 ALA A C 1
ATOM 2908 O O . ALA A 1 379 ? 105.772 -28.618 -262.201 1.00 52.28 379 ALA A O 1
ATOM 2909 N N . ILE A 1 380 ? 107.132 -27.000 -262.916 1.00 52.03 380 ILE A N 1
ATOM 2910 C CA . ILE A 1 380 ? 106.596 -27.053 -264.299 1.00 52.03 380 ILE A CA 1
ATOM 2911 C C . ILE A 1 380 ? 107.629 -27.491 -265.349 1.00 52.03 380 ILE A C 1
ATOM 2913 O O . ILE A 1 380 ? 107.250 -27.997 -266.401 1.00 52.03 380 ILE A O 1
ATOM 2917 N N . ALA A 1 381 ? 108.916 -27.574 -264.997 1.00 48.16 381 ALA A N 1
ATOM 2918 C CA . ALA A 1 381 ? 109.818 -28.497 -265.698 1.00 48.16 381 ALA A CA 1
ATOM 2919 C C . ALA A 1 381 ? 109.347 -29.975 -265.576 1.00 48.16 381 ALA A C 1
ATOM 2921 O O . ALA A 1 381 ? 109.679 -30.794 -266.431 1.00 48.16 381 ALA A O 1
ATOM 2922 N N . ALA A 1 382 ? 108.498 -30.311 -264.586 1.00 50.16 382 ALA A N 1
ATOM 2923 C CA . ALA A 1 382 ? 107.816 -31.610 -264.459 1.00 50.16 382 ALA A CA 1
ATOM 2924 C C . ALA A 1 382 ? 106.489 -31.729 -265.254 1.00 50.16 382 ALA A C 1
ATOM 2926 O O . ALA A 1 382 ? 105.888 -32.802 -265.276 1.00 50.16 382 ALA A O 1
ATOM 2927 N N . LEU A 1 383 ? 106.075 -30.674 -265.970 1.00 40.53 383 LEU A N 1
ATOM 2928 C CA . LEU A 1 383 ? 104.959 -30.671 -266.932 1.00 40.53 383 LEU A CA 1
ATOM 2929 C C . LEU A 1 383 ? 105.429 -30.783 -268.394 1.00 40.53 383 LEU A C 1
ATOM 2931 O O . LEU A 1 383 ? 104.618 -30.828 -269.302 1.00 40.53 383 LEU A O 1
ATOM 2935 N N . ALA A 1 384 ? 106.727 -30.984 -268.634 1.00 37.31 384 ALA A N 1
ATOM 2936 C CA . ALA A 1 384 ? 107.255 -31.369 -269.944 1.00 37.31 384 ALA A CA 1
ATOM 2937 C C . ALA A 1 384 ? 107.027 -32.861 -270.299 1.00 37.31 384 ALA A C 1
ATOM 2939 O O . ALA A 1 384 ? 107.720 -33.390 -271.169 1.00 37.31 384 ALA A O 1
ATOM 2940 N N . LYS A 1 385 ? 106.102 -33.585 -269.641 1.00 45.47 385 LYS A N 1
ATOM 2941 C CA . LYS A 1 385 ? 105.850 -35.006 -269.969 1.00 45.47 385 LYS A CA 1
ATOM 2942 C C . LYS A 1 385 ? 104.403 -35.480 -270.106 1.00 45.47 385 LYS A C 1
ATOM 2944 O O . LYS A 1 385 ? 104.237 -36.627 -270.508 1.00 45.47 385 LYS A O 1
ATOM 2949 N N . ILE A 1 386 ? 103.388 -34.636 -269.911 1.00 36.69 386 ILE A N 1
ATOM 2950 C CA . ILE A 1 386 ? 102.081 -34.797 -270.576 1.00 36.69 386 ILE A CA 1
ATOM 2951 C C . ILE A 1 386 ? 101.555 -33.387 -270.911 1.00 36.69 386 ILE A C 1
ATOM 2953 O O . ILE A 1 386 ? 101.071 -32.722 -270.004 1.00 36.69 386 ILE A O 1
ATOM 2957 N N . LEU A 1 387 ? 101.631 -33.024 -272.206 1.00 34.25 387 LEU A N 1
ATOM 2958 C CA . LEU A 1 387 ? 101.059 -31.849 -272.905 1.00 34.25 387 LEU A CA 1
ATOM 2959 C C . LEU A 1 387 ? 101.575 -30.439 -272.572 1.00 34.25 387 LEU A C 1
ATOM 2961 O O . LEU A 1 387 ? 101.610 -30.050 -271.388 1.00 34.25 387 LEU A O 1
#

pLDDT: mean 82.46, std 16.76, range [34.25, 98.19]

Radius of gyration: 162.27 Å; chains: 1; bounding box: 232×56×484 Å

Foldseek 3Di:
DDPPQLPLPVQLVVVVVVPDDSVVSNVVSVVVNVVSVPDDDDDPVVVVVVVVVVVVVVVVVVVVVVVVVVVVVVVVVVVVVVVVVVVVVVVVVVVVVVVVVVVVVVVVVVVVVVVVVVVVVVVVVVVVVVVVVVVVVVVVVVVVVVVVVVVVVVVVVVVVVVVVVVVVVVVVVVVVVVVVVVVVVVVVVVVVVVVVVVVVVVVVVVVVVVVVVVVVVVVVVVVVVVVVVVVVVVVVVVVVVVVVVVVVVVVVVVVVVVVVVVVVVVVVVVVVVVVVVVVVVVVVVVVVVVVVVVVVVVVVVVVVVVVVVVVVVVVVVVVVVVVVVVVVVVVVVVVVVVVVVVVVVVVVVVVVVVVVVVVV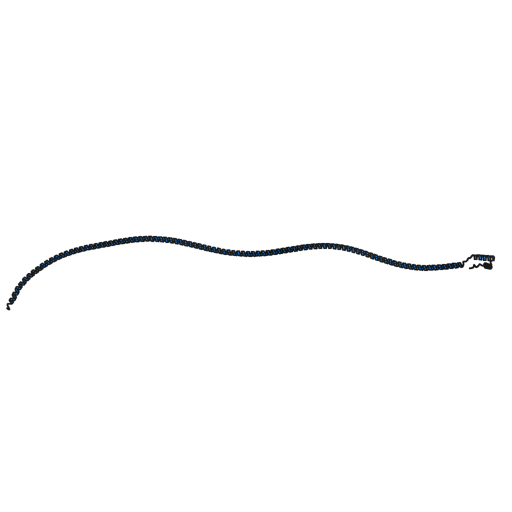VVVVVVPVVVVVVPVVVPPCVVVPPPD

Secondary structure (DSSP, 8-state):
-------HHHHHHHHHHTT--HHHHHHHHHHHHHHHHS--PPPHHHHHHHHHHHHHHHHHHHHHHHHHHHHHHHHHHHHHHHHHHHHHHHHHHHHHHHHHHHHHHHHHHHHHHHHHHHHHHHHHHHHHHHHHHHHHHHHHHHHHHHHHHHHHHHHHHHHHHHHHHHHHHHHHHHHHHHHHHHHHHHHHHHHHHHHHHHHHHHHHHHHHHHHHHHHHHHHHHHHHHHHHHHHHHHHHHHHHHHHHHHHHHHHHHHHHHHHHHHHHHHHHHHHHHHHHHHHHHHHHHHHHHHHHHHHHHHHHHHHHHHHHHHHHHHHHHHHHHHHHHHHHHHHHHHHHHHHHHHHHHHHHHHHHHHHHHHHHHHHHHHHHHHHHHHHTTTTTGGGTT--

Sequence (387 aa):
MPTAAFDTLRFTKHLVDAGMALKIAEATAEAFKEASSEADPATRQDIESVQGNIEQVKGGINLVKGDVESIKGDIRLVKGDVESVQGNINLLRGDVESVKEDINLVKGDVASVKEDINLVKGDVESVKEDINLVKGDVESVKEDIRLVKGDVASVKEDINLVKGDVESVKEDINLVKGDVESVKEDIRLVKGDVASVKEDINLVKGDVESVKGDINLLRGDVESVQGDIRLIKGDVESVKEDINLVKGDVESVKEDIRLVKGDVESVKGNIERLEERMDARFARMDTEMEAKFTKMESNTDAKLAQLEANTDAKFAQMDVKFAQMDAKMDTKFARVDNRFEQVDARFDHLETNLNARIDSMEQRMTIKLGGMMVVAAVAIAALAKIL

Organism: NCBI:txid2126339